Protein AF-0000000066261247 (afdb_homodimer)

Foldseek 3Di:
DKEWFFEFQFFKTWIWIADPPPATQFWFIDGCFVVCQVVLDGDLVVSLVVNLVCNVVNHVVRCVSSVHDLLPHQAYFYEQDAGRQSRRVSRLVVRQVSCVVNVHFYFYDHQQQLFQCLLVSPDDDDDFAWEFEAEQAWTFIWTRRDQLDIDGDETEPDGTPQVLQSLLCVLLVNIPDRLVSLLVLLVVADQDQDFDQPCLPPDPPCLLYDYCPRRSVSLSVVVVVVPDDSSNSSNNSVVSSLSSSVSSSVVVCVVVVHQEYEYAALNLLRPVNVVVVVVVCVVPVHHYTYRDNVSRYDIRSSRRVSRVCCCVVPVFGDHSPDHGHNDDDSSVVSVVSVVRVVVD/DKEWFFEFQFFKTWIWIADPPPATQFWFIDGCFVVCQVVLDGDLVVSLVVNLVCNVVNHVVRCVSSVHDLLPHQAYFYEQDAGRQSRRVSRLVVRQVSCVVNVHFYFYDHQQQLQQCLLVSPDDDDDFAWEFEAEQAWGFIWTRRDQLRIDGDETEPDGTPQVLQSLLCVLLVNIPDRLVSLLVLLVVADQDQDFDQPCLPPDPPCLLYDYCPRRSVSLSVVVVVVPDDSSNSSNNSVCSSLSSSVSSSVVVCVVVVHQEYEYAALNLLRPVNVVVVVVVCVVPVHHYTYRDNVSRYDIRSSRRVSRVCCCVVPVFGDHSPDHGHNDDDSSVVSVVSVVRVVVD

Radius of gyration: 28.86 Å; Cα contacts (8 Å, |Δi|>4): 1594; chains: 2; bounding box: 60×85×61 Å

pLDDT: mean 95.58, std 6.82, range [33.66, 98.94]

Secondary structure (DSSP, 8-state):
-EEEEEE-SSSEEEEEEEETTTEEEEEEEEE-HHHHGGGTS--HHHHHHHHHHHHHHHHHHHHHHHT--GGG-SEEEEEEESS-HHHHHHHHHHHHHHHHHHT--EEEEEHHHHHHHGGGGTS--PSSEEEEEESSS-EEEEEEEETTEEEEEEEBSS--HHHHHHHHHHHTT--S-HHHHHHHHHTTS-S-S----TTTT--STTTT-B--HHHHHHHHHHHHHT-S-HHHHHHHHHHHHHHHHHHHHHHHHHHHT--EEEEESGGGG-HHHHHHHHHHHHHHT-EEE---GGGTSS-HHHHHHHHHHHHHHH---B-TT----SS--HHHHHHHHHHHHHT-/-EEEEEE-SSSEEEEEEEETTTEEEEEEEEE-HHHHGGGTS--HHHHHHHHHHHHHHHHHHHHHHHT--GGG-SEEEEEEESS-HHHHHHHHHHHHHHHHHHT--EEEEEHHHHHHHGGGGTS--PSSEEEEEESSS-EEEEEEEETTEEEEEEEBSS--HHHHHHHHHHHTT--S-HHHHHHHHHTTS-S-S----TTTT--STTTT-B--HHHHHHHHHHHHHT-S-HHHHHHHHHHHHHHHHHHHHHHHHHHHT--EEEEESGGGG-HHHHHHHHHHHHHHT-EEE---GGGTSS-HHHHHHHHHHHHHHH---B-TT----SS--HHHHHHHHHHHHHT-

Solvent-accessible surface area (backbone atoms only — not comparable to full-atom values): 34223 Å² total; per-residue (Å²): 100,32,20,32,4,30,26,22,32,55,55,37,35,14,16,10,32,27,28,77,84,79,38,77,49,23,68,30,70,49,73,42,61,79,76,26,35,85,68,70,44,86,48,65,73,58,33,30,36,50,38,54,29,41,47,59,61,34,43,54,48,15,32,57,65,43,69,51,53,80,84,66,43,58,27,40,14,28,37,35,22,38,33,43,55,51,19,19,44,36,38,42,30,39,48,49,47,51,22,64,76,67,71,34,52,34,21,78,25,43,45,66,57,15,36,58,50,31,35,55,77,81,39,91,76,69,70,48,25,36,36,41,37,29,15,58,82,37,29,37,35,33,44,33,63,44,93,86,39,54,42,81,65,29,34,39,76,67,42,15,59,34,39,44,36,29,51,51,20,46,76,70,69,70,47,53,70,9,56,67,53,37,55,58,40,19,73,75,32,49,77,73,54,91,64,65,52,56,53,61,81,41,79,59,97,44,36,51,34,40,51,36,55,69,46,50,52,52,50,52,54,53,58,72,67,65,80,65,55,69,31,21,47,34,19,18,49,52,49,29,56,41,46,31,56,50,52,41,50,52,50,51,28,59,75,67,71,40,47,36,33,40,41,15,24,47,51,49,59,35,62,66,52,50,50,50,47,56,54,40,24,74,76,66,66,35,44,73,45,65,41,59,68,88,53,23,44,89,39,3,48,26,27,7,47,46,21,42,50,40,39,71,75,67,60,52,55,53,65,62,67,62,60,64,35,50,75,57,58,68,53,58,47,46,55,50,56,55,54,57,49,65,74,101,99,32,19,35,4,30,28,20,33,56,57,36,35,15,16,9,32,26,26,77,83,80,37,77,49,24,68,30,67,49,75,41,60,78,75,24,36,87,68,69,43,85,48,65,70,59,32,27,35,50,39,54,28,41,48,59,61,35,44,53,48,15,32,57,63,44,70,51,55,81,84,66,43,58,29,41,14,25,36,36,22,39,33,43,55,51,20,20,44,35,38,43,30,37,49,49,48,51,22,65,75,67,72,33,52,33,21,76,26,44,44,65,57,15,36,58,50,30,34,55,76,84,39,94,76,70,71,49,26,37,35,42,36,30,15,61,82,38,28,37,35,31,44,32,63,44,93,86,39,56,40,80,65,28,35,40,77,66,41,15,60,33,39,44,33,30,51,52,20,46,76,69,69,70,46,53,69,10,56,67,53,37,54,58,39,19,74,75,32,48,78,73,54,94,64,65,51,57,53,60,81,40,80,60,98,43,37,50,34,41,49,35,55,69,45,49,52,52,49,51,53,52,58,72,67,65,80,66,54,70,30,20,49,32,20,19,48,51,50,27,56,41,48,32,56,49,53,42,49,52,50,51,28,60,75,68,71,40,47,36,33,38,41,16,24,47,51,49,58,36,62,66,52,50,50,52,46,56,54,40,24,73,75,69,66,36,45,75,45,66,41,60,69,87,52,22,43,90,38,3,46,26,28,6,49,46,21,43,50,39,39,71,76,66,59,52,55,50,65,62,68,61,60,62,34,51,76,57,58,69,52,58,48,47,56,49,56,55,55,55,48,66,74,99

InterPro domains:
  IPR000905 Gcp-like domain [PF00814] (24-305)
  IPR000905 Gcp-like domain [PTHR11735] (1-331)
  IPR017860 Peptidase M22, conserved site [PS01016] (96-116)
  IPR017861 Kae1/TsaD family [PR00789] (4-17)
  IPR017861 Kae1/TsaD family [PR00789] (76-96)
  IPR017861 Kae1/TsaD family [PR00789] (97-116)
  IPR017861 Kae1/TsaD family [PR00789] (130-142)
  IPR017861 Kae1/TsaD family [PR00789] (153-174)
  IPR017861 Kae1/TsaD family [PR00789] (261-270)
  IPR017861 Kae1/TsaD family [TIGR00329] (4-304)
  IPR022450 tRNA N6-adenosine threonylcarbamoyltransferase, TsaD [MF_01445] (1-330)
  IPR022450 tRNA N6-adenosine threonylcarbamoyltransferase, TsaD [TIGR03723] (3-311)
  IPR043129 ATPase, nucleotide binding domain [SSF53067] (2-122)
  IPR043129 ATPase, nucleotide binding domain [SSF53067] (101-306)

Sequence (688 aa):
MKILGIETSCDDTAVSVYDSEEGLLSNVVSSQIKMHEEWGGVYPDLAAREHTKNIIPVLDRALKEASVNIKDIDGIAVTVAPGLIVSLVIGISVAKTLSWIYRKPLIPVHHIEAHIFASFITEKIDYPFIALVVSGGHTELYLIKGFEDYRYLGGTLDDAVGEAYDKVARMLGLGYPGGPVIDRLSKEGEDTVKLPRPLINDRGKNRFNFSFSGLKTAVLREIQKGVYRKEDIARSFQEAATDVLLAKTIDAMKEFNIKNVVIAGGVSANSRLREKFKEAEENHGIKAYFPPLYLCTDNGAMVAFTGYKRFKESGTTVDYSFEGKARLRMDKFVEIIRKSSVSSMKILGIETSCDDTAVSVYDSEEGLLSNVVSSQIKMHEEWGGVYPDLAAREHTKNIIPVLDRALKEASVNIKDIDGIAVTVAPGLIVSLVIGISVAKTLSWIYRKPLIPVHHIEAHIFASFITEKIDYPFIALVVSGGHTELYLIKGFEDYRYLGGTLDDAVGEAYDKVARMLGLGYPGGPVIDRLSKEGEDTVKLPRPLINDRGKNRFNFSFSGLKTAVLREIQKGVYRKEDIARSFQEAATDVLLAKTIDAMKEFNIKNVVIAGGVSANSRLREKFKEAEENHGIKAYFPPLYLCTDNGAMVAFTGYKRFKESGTTVDYSFEGKARLRMDKFVEIIRKSSVSS

Structure (mmCIF, N/CA/C/O backbone):
data_AF-0000000066261247-model_v1
#
loop_
_entity.id
_entity.type
_entity.pdbx_description
1 polymer 'tRNA N6-adenosine threonylcarbamoyltransferase'
#
loop_
_atom_site.group_PDB
_atom_site.id
_atom_site.type_symbol
_atom_site.label_atom_id
_atom_site.label_alt_id
_atom_site.label_comp_id
_atom_site.label_asym_id
_atom_site.label_entity_id
_atom_site.label_seq_id
_atom_site.pdbx_PDB_ins_code
_atom_site.Cartn_x
_atom_site.Cartn_y
_atom_site.Cartn_z
_atom_site.occupancy
_atom_site.B_iso_or_equiv
_atom_site.auth_seq_id
_atom_site.auth_comp_id
_atom_site.auth_asym_id
_atom_site.auth_atom_id
_atom_site.pdbx_PDB_model_num
ATOM 1 N N . MET A 1 1 ? 24.422 17.844 13.227 1 96.31 1 MET A N 1
ATOM 2 C CA . MET A 1 1 ? 23.625 16.641 13.008 1 96.31 1 MET A CA 1
ATOM 3 C C . MET A 1 1 ? 22.688 16.812 11.812 1 96.31 1 MET A C 1
ATOM 5 O O . MET A 1 1 ? 21.953 17.797 11.734 1 96.31 1 MET A O 1
ATOM 9 N N . LYS A 1 2 ? 22.797 15.867 10.812 1 98.38 2 LYS A N 1
ATOM 10 C CA . LYS A 1 2 ? 21.953 15.906 9.617 1 98.38 2 LYS A CA 1
ATOM 11 C C . LYS A 1 2 ? 20.906 14.805 9.648 1 98.38 2 LYS A C 1
ATOM 13 O O . LYS A 1 2 ? 21.234 13.625 9.789 1 98.38 2 LYS A O 1
ATOM 18 N N . ILE A 1 3 ? 19.656 15.219 9.531 1 98.88 3 ILE A N 1
ATOM 19 C CA . ILE A 1 3 ? 18.547 14.273 9.555 1 98.88 3 ILE A CA 1
ATOM 20 C C . ILE A 1 3 ? 17.828 14.289 8.211 1 98.88 3 ILE A C 1
ATOM 22 O O . ILE A 1 3 ? 17.5 15.359 7.691 1 98.88 3 ILE A O 1
ATOM 26 N N . LEU A 1 4 ? 17.672 13.125 7.613 1 98.88 4 LEU A N 1
ATOM 27 C CA . LEU A 1 4 ? 16.828 12.953 6.438 1 98.88 4 LEU A CA 1
ATOM 28 C C . LEU A 1 4 ? 15.367 12.742 6.84 1 98.88 4 LEU A C 1
ATOM 30 O O . LEU A 1 4 ? 15.07 11.922 7.711 1 98.88 4 LEU A O 1
ATOM 34 N N . GLY A 1 5 ? 14.461 13.555 6.27 1 98.88 5 GLY A N 1
ATOM 35 C CA . GLY A 1 5 ? 13.039 13.398 6.523 1 98.88 5 GLY A CA 1
ATOM 36 C C . GLY A 1 5 ? 12.266 12.906 5.312 1 98.88 5 GLY A C 1
ATOM 37 O O . GLY A 1 5 ? 12.359 13.484 4.23 1 98.88 5 GLY A O 1
ATOM 38 N N . ILE A 1 6 ? 11.492 11.805 5.461 1 98.88 6 ILE A N 1
ATOM 39 C CA . ILE A 1 6 ? 10.703 11.203 4.387 1 98.88 6 ILE A CA 1
ATOM 40 C C . ILE A 1 6 ? 9.219 11.281 4.73 1 98.88 6 ILE A C 1
ATOM 42 O O . ILE A 1 6 ? 8.789 10.797 5.781 1 98.88 6 ILE A O 1
ATOM 46 N N . GLU A 1 7 ? 8.398 11.859 3.828 1 98.75 7 GLU A N 1
ATOM 47 C CA . GLU A 1 7 ? 6.965 12.047 4.012 1 98.75 7 GLU A CA 1
ATOM 48 C C . GLU A 1 7 ? 6.18 11.477 2.834 1 98.75 7 GLU A C 1
ATOM 50 O O . GLU A 1 7 ? 6.309 11.961 1.706 1 98.75 7 GLU A O 1
ATOM 55 N N . THR A 1 8 ? 5.359 10.391 3.084 1 98.06 8 THR A N 1
ATOM 56 C CA . THR A 1 8 ? 4.539 9.797 2.035 1 98.06 8 THR A CA 1
ATOM 57 C C . THR A 1 8 ? 3.143 9.469 2.559 1 98.06 8 THR A C 1
ATOM 59 O O . THR A 1 8 ? 2.512 8.516 2.102 1 98.06 8 THR A O 1
ATOM 62 N N . SER A 1 9 ? 2.598 10.164 3.484 1 96.81 9 SER A N 1
ATOM 63 C CA . SER A 1 9 ? 1.423 9.75 4.246 1 96.81 9 SER A CA 1
ATOM 64 C C . SER A 1 9 ? 0.16 9.82 3.395 1 96.81 9 SER A C 1
ATOM 66 O O . SER A 1 9 ? -0.829 9.141 3.68 1 96.81 9 SER A O 1
ATOM 68 N N . CYS A 1 10 ? 0.128 10.656 2.373 1 94.69 10 CYS A N 1
ATOM 69 C CA . CYS A 1 10 ? -1.112 10.828 1.625 1 94.69 10 CYS A CA 1
ATOM 70 C C . CYS A 1 10 ? -0.836 10.953 0.132 1 94.69 10 CYS A C 1
ATOM 72 O O . CYS A 1 10 ? -0.614 9.953 -0.551 1 94.69 10 CYS A O 1
ATOM 74 N N . ASP A 1 11 ? -0.726 12.188 -0.405 1 93.12 11 ASP A N 1
ATOM 75 C CA . ASP A 1 11 ? -0.607 12.305 -1.855 1 93.12 11 ASP A CA 1
ATOM 76 C C . ASP A 1 11 ? 0.612 13.141 -2.24 1 93.12 11 ASP A C 1
ATOM 78 O O . ASP A 1 11 ? 0.744 13.562 -3.391 1 93.12 11 ASP A O 1
ATOM 82 N N . ASP A 1 12 ? 1.476 13.398 -1.336 1 95.06 12 ASP A N 1
ATOM 83 C CA . ASP A 1 12 ? 2.74 14.078 -1.605 1 95.06 12 ASP A CA 1
ATOM 84 C C . ASP A 1 12 ? 3.928 13.18 -1.269 1 95.06 12 ASP A C 1
ATOM 86 O O . ASP A 1 12 ? 3.986 12.602 -0.18 1 95.06 12 ASP A O 1
ATOM 90 N N . THR A 1 13 ? 4.82 13.062 -2.223 1 97.69 13 THR A N 1
ATOM 91 C CA . THR A 1 13 ? 6.121 12.469 -1.929 1 97.69 13 THR A CA 1
ATOM 92 C C . THR A 1 13 ? 7.148 13.555 -1.606 1 97.69 13 THR A C 1
ATOM 94 O O . THR A 1 13 ? 7.449 14.398 -2.449 1 97.69 13 THR A O 1
ATOM 97 N N . ALA A 1 14 ? 7.656 13.539 -0.396 1 98.69 14 ALA A N 1
ATOM 98 C CA . ALA A 1 14 ? 8.547 14.633 -0.004 1 98.69 14 ALA A CA 1
ATOM 99 C C . ALA A 1 14 ? 9.742 14.102 0.79 1 98.69 14 ALA A C 1
ATOM 101 O O . ALA A 1 14 ? 9.594 13.188 1.602 1 98.69 14 ALA A O 1
ATOM 102 N N . VAL A 1 15 ? 10.906 14.633 0.508 1 98.88 15 VAL A N 1
ATOM 103 C CA . VAL A 1 15 ? 12.141 14.32 1.219 1 98.88 15 VAL A CA 1
ATOM 104 C C . VAL A 1 15 ? 12.922 15.609 1.491 1 98.88 15 VAL A C 1
ATOM 106 O O . VAL A 1 15 ? 12.961 16.5 0.646 1 98.88 15 VAL A O 1
ATOM 109 N N . SER A 1 16 ? 13.445 15.727 2.688 1 98.88 16 SER A N 1
ATOM 110 C CA . SER A 1 16 ? 14.227 16.891 3.078 1 98.88 16 SER A CA 1
ATOM 111 C C . SER A 1 16 ? 15.438 16.5 3.906 1 98.88 16 SER A C 1
ATOM 113 O O . SER A 1 16 ? 15.469 15.414 4.5 1 98.88 16 SER A O 1
ATOM 115 N N . VAL A 1 17 ? 16.422 17.359 3.887 1 98.88 17 VAL A N 1
ATOM 116 C CA . VAL A 1 17 ? 17.578 17.234 4.77 1 98.88 17 VAL A CA 1
ATOM 117 C C . VAL A 1 17 ? 17.641 18.438 5.703 1 98.88 17 VAL A C 1
ATOM 119 O O . VAL A 1 17 ? 17.656 19.594 5.246 1 98.88 17 VAL A O 1
ATOM 122 N N . TYR A 1 18 ? 17.609 18.203 7.004 1 98.75 18 TYR A N 1
ATOM 123 C CA . TYR A 1 18 ? 17.75 19.234 8.031 1 98.75 18 TYR A CA 1
ATOM 124 C C . TYR A 1 18 ? 19.078 19.094 8.766 1 98.75 18 TYR A C 1
ATOM 126 O O . TYR A 1 18 ? 19.453 18 9.172 1 98.75 18 TYR A O 1
ATOM 134 N N . ASP A 1 19 ? 19.766 20.172 8.922 1 98.44 19 ASP A N 1
ATOM 135 C CA . ASP A 1 19 ? 21.016 20.25 9.656 1 98.44 19 ASP A CA 1
ATOM 136 C C . ASP A 1 19 ? 20.875 21.078 10.922 1 98.44 19 ASP A C 1
ATOM 138 O O . ASP A 1 19 ? 20.422 22.234 10.867 1 98.44 19 ASP A O 1
ATOM 142 N N . SER A 1 20 ? 21.312 20.547 12.062 1 96.75 20 SER A N 1
ATOM 143 C CA . SER A 1 20 ? 21.125 21.188 13.352 1 96.75 20 SER A CA 1
ATOM 144 C C . SER A 1 20 ? 21.875 22.516 13.414 1 96.75 20 SER A C 1
ATOM 146 O O . SER A 1 20 ? 21.516 23.406 14.195 1 96.75 20 SER A O 1
ATOM 148 N N . GLU A 1 21 ? 22.859 22.734 12.625 1 96.75 21 GLU A N 1
ATOM 149 C CA . GLU A 1 21 ? 23.656 23.953 12.633 1 96.75 21 GLU A CA 1
ATOM 150 C C . GLU A 1 21 ? 23.266 24.891 11.492 1 96.75 21 GLU A C 1
ATOM 152 O O . GLU A 1 21 ? 23.094 26.094 11.703 1 96.75 21 GLU A O 1
ATOM 157 N N . GLU A 1 22 ? 22.953 24.297 10.328 1 96.94 22 GLU A N 1
ATOM 158 C CA . GLU A 1 22 ? 22.75 25.109 9.125 1 96.94 22 GLU A CA 1
ATOM 159 C C . GLU A 1 22 ? 21.266 25.266 8.812 1 96.94 22 GLU A C 1
ATOM 161 O O . GLU A 1 22 ? 20.891 26.109 7.988 1 96.94 22 GLU A O 1
ATOM 166 N N . GLY A 1 23 ? 20.453 24.5 9.508 1 97.38 23 GLY A N 1
ATOM 167 C CA . GLY A 1 23 ? 19.031 24.578 9.227 1 97.38 23 GLY A CA 1
ATOM 168 C C . GLY A 1 23 ? 18.594 23.672 8.086 1 97.38 23 GLY A C 1
ATOM 169 O O . GLY A 1 23 ? 19.125 22.578 7.934 1 97.38 23 GLY A O 1
ATOM 170 N N . LEU A 1 24 ? 17.531 24.078 7.406 1 98.06 24 LEU A N 1
ATOM 171 C CA . LEU A 1 24 ? 16.969 23.281 6.32 1 98.06 24 LEU A CA 1
ATOM 172 C C . LEU A 1 24 ? 17.859 23.359 5.078 1 98.06 24 LEU A C 1
ATOM 174 O O . LEU A 1 24 ? 18 24.438 4.484 1 98.06 24 LEU A O 1
ATOM 178 N N . LEU A 1 25 ? 18.406 22.25 4.633 1 98.44 25 LEU A N 1
ATOM 179 C CA . LEU A 1 25 ? 19.328 22.234 3.508 1 98.44 25 LEU A CA 1
ATOM 180 C C . LEU A 1 25 ? 18.594 21.938 2.203 1 98.44 25 LEU A C 1
ATOM 182 O O . LEU A 1 25 ? 19.047 22.359 1.13 1 98.44 25 LEU A O 1
ATOM 186 N N . SER A 1 26 ? 17.562 21.188 2.258 1 98.56 26 SER A N 1
ATOM 187 C CA . SER A 1 26 ? 16.719 20.875 1.098 1 98.56 26 SER A CA 1
ATOM 188 C C . SER A 1 26 ? 15.297 20.547 1.514 1 98.56 26 SER A C 1
ATOM 190 O O . SER A 1 26 ? 15.047 20.172 2.66 1 98.56 26 SER A O 1
ATOM 192 N N . ASN A 1 27 ? 14.359 20.734 0.666 1 98.5 27 ASN A N 1
ATOM 193 C CA . ASN A 1 27 ? 12.953 20.406 0.833 1 98.5 27 ASN A CA 1
ATOM 194 C C . ASN A 1 27 ? 12.273 20.141 -0.509 1 98.5 27 ASN A C 1
ATOM 196 O O . ASN A 1 27 ? 11.656 21.031 -1.092 1 98.5 27 ASN A O 1
ATOM 200 N N . VAL A 1 28 ? 12.32 18.875 -0.932 1 98.44 28 VAL A N 1
ATOM 201 C CA . VAL A 1 28 ? 11.805 18.484 -2.242 1 98.44 28 VAL A CA 1
ATOM 202 C C . VAL A 1 28 ? 10.438 17.828 -2.088 1 98.44 28 VAL A C 1
ATOM 204 O O . VAL A 1 28 ? 10.281 16.891 -1.296 1 98.44 28 VAL A O 1
ATOM 207 N N . VAL A 1 29 ? 9.484 18.344 -2.793 1 97.25 29 VAL A N 1
ATOM 208 C CA . VAL A 1 29 ? 8.125 17.828 -2.744 1 97.25 29 VAL A CA 1
ATOM 209 C C . VAL A 1 29 ? 7.633 17.531 -4.156 1 97.25 29 VAL A C 1
ATOM 211 O O . VAL A 1 29 ? 7.789 18.344 -5.062 1 97.25 29 VAL A O 1
ATOM 214 N N . SER A 1 30 ? 7.195 16.312 -4.383 1 95.44 30 SER A N 1
ATOM 215 C CA . SER A 1 30 ? 6.438 15.953 -5.574 1 95.44 30 SER A CA 1
ATOM 216 C C . SER A 1 30 ? 4.965 15.734 -5.25 1 95.44 30 SER A C 1
ATOM 218 O O . SER A 1 30 ? 4.602 14.719 -4.648 1 95.44 30 SER A O 1
ATOM 220 N N . SER A 1 31 ? 4.125 16.641 -5.719 1 91.56 31 SER A N 1
ATOM 221 C CA . SER A 1 31 ? 2.707 16.609 -5.379 1 91.56 31 SER A CA 1
ATOM 222 C C . SER A 1 31 ? 1.899 15.867 -6.438 1 91.56 31 SER A C 1
ATOM 224 O O . SER A 1 31 ? 2.199 15.953 -7.629 1 91.56 31 SER A O 1
ATOM 226 N N . GLN A 1 32 ? 0.851 15.242 -5.945 1 84 32 GLN A N 1
ATOM 227 C CA . GLN A 1 32 ? -0.007 14.461 -6.828 1 84 32 GLN A CA 1
ATOM 228 C C . GLN A 1 32 ? -1.339 15.164 -7.066 1 84 32 GLN A C 1
ATOM 230 O O . GLN A 1 32 ? -2.297 14.555 -7.539 1 84 32 GLN A O 1
ATOM 235 N N . ILE A 1 33 ? -1.46 16.391 -6.773 1 82 33 ILE A N 1
ATOM 236 C CA . ILE A 1 33 ? -2.727 17.109 -6.766 1 82 33 ILE A CA 1
ATOM 237 C C . ILE A 1 33 ? -3.375 17.047 -8.141 1 82 33 ILE A C 1
ATOM 239 O O . ILE A 1 33 ? -4.555 16.703 -8.266 1 82 33 ILE A O 1
ATOM 243 N N . LYS A 1 34 ? -2.635 17.281 -9.164 1 83.25 34 LYS A N 1
ATOM 244 C CA . LYS A 1 34 ? -3.178 17.281 -10.523 1 83.25 34 LYS A CA 1
ATOM 245 C C . LYS A 1 34 ? -3.713 15.898 -10.891 1 83.25 34 LYS A C 1
ATOM 247 O O . LYS A 1 34 ? -4.75 15.789 -11.547 1 83.25 34 LYS A O 1
ATOM 252 N N . MET A 1 35 ? -3.094 14.93 -10.398 1 83.25 35 MET A N 1
ATOM 253 C CA . MET A 1 35 ? -3.453 13.555 -10.742 1 83.25 35 MET A CA 1
ATOM 254 C C . MET A 1 35 ? -4.758 13.148 -10.062 1 83.25 35 MET A C 1
ATOM 256 O O . MET A 1 35 ? -5.508 12.328 -10.594 1 83.25 35 MET A O 1
ATOM 260 N N . HIS A 1 36 ? -5.039 13.773 -9.023 1 83.94 36 HIS A N 1
ATOM 261 C CA . HIS A 1 36 ? -6.203 13.367 -8.242 1 83.94 36 HIS A CA 1
ATOM 262 C C . HIS A 1 36 ? -7.398 14.273 -8.516 1 83.94 36 HIS A C 1
ATOM 264 O O . HIS A 1 36 ? -8.516 13.992 -8.07 1 83.94 36 HIS A O 1
ATOM 270 N N . GLU A 1 37 ? -7.152 15.289 -9.242 1 81.56 37 GLU A N 1
ATOM 271 C CA . GLU A 1 37 ? -8.195 16.281 -9.516 1 81.56 37 GLU A CA 1
ATOM 272 C C . GLU A 1 37 ? -9.414 15.625 -10.156 1 81.56 37 GLU A C 1
ATOM 274 O O . GLU A 1 37 ? -10.555 15.969 -9.828 1 81.56 37 GLU A O 1
ATOM 279 N N . GLU A 1 38 ? -9.148 14.672 -11.031 1 78.5 38 GLU A N 1
ATOM 280 C CA . GLU A 1 38 ? -10.227 14.023 -11.773 1 78.5 38 GLU A CA 1
ATOM 281 C C . GLU A 1 38 ? -11.164 13.266 -10.844 1 78.5 38 GLU A C 1
ATOM 283 O O . GLU A 1 38 ? -12.344 13.078 -11.156 1 78.5 38 GLU A O 1
ATOM 288 N N . TRP A 1 39 ? -10.695 12.945 -9.727 1 79.5 39 TRP A N 1
ATOM 289 C CA . TRP A 1 39 ? -11.492 12.117 -8.828 1 79.5 39 TRP A CA 1
ATOM 290 C C . TRP A 1 39 ? -12.102 12.953 -7.711 1 79.5 39 TRP A C 1
ATOM 292 O O . TRP A 1 39 ? -12.914 12.453 -6.93 1 79.5 39 TRP A O 1
ATOM 302 N N . GLY A 1 40 ? -11.734 14.188 -7.625 1 77.75 40 GLY A N 1
ATOM 303 C CA . GLY A 1 40 ? -12.258 15.055 -6.586 1 77.75 40 GLY A CA 1
ATOM 304 C C . GLY A 1 40 ? -11.766 14.695 -5.199 1 77.75 40 GLY A C 1
ATOM 305 O O . GLY A 1 40 ? -12.375 15.078 -4.195 1 77.75 40 GLY A O 1
ATOM 306 N N . GLY A 1 41 ? -10.758 13.805 -5.137 1 83.31 41 GLY A N 1
ATOM 307 C CA . GLY A 1 41 ? -10.156 13.312 -3.908 1 83.31 41 GLY A CA 1
ATOM 308 C C . GLY A 1 41 ? -8.992 12.375 -4.148 1 83.31 41 GLY A C 1
ATOM 309 O O . GLY A 1 41 ? -8.664 12.055 -5.293 1 83.31 41 GLY A O 1
ATOM 310 N N . VAL A 1 42 ? -8.383 12 -3.086 1 84.69 42 VAL A N 1
ATOM 311 C CA . VAL A 1 42 ? -7.199 11.156 -3.199 1 84.69 42 VAL A CA 1
ATOM 312 C C . VAL A 1 42 ? -7.617 9.711 -3.467 1 84.69 42 VAL A C 1
ATOM 314 O O . VAL A 1 42 ? -8.391 9.133 -2.699 1 84.69 42 VAL A O 1
ATOM 317 N N . TYR A 1 43 ? -7.109 9.18 -4.523 1 88.25 43 TYR A N 1
ATOM 318 C CA . TYR A 1 43 ? -7.312 7.777 -4.875 1 88.25 43 TYR A CA 1
ATOM 319 C C . TYR A 1 43 ? -6.137 6.922 -4.418 1 88.25 43 TYR A C 1
ATOM 321 O O . TYR A 1 43 ? -5.031 7.043 -4.945 1 88.25 43 TYR A O 1
ATOM 329 N N . PRO A 1 44 ? -6.363 5.98 -3.525 1 88.25 44 PRO A N 1
ATOM 330 C CA . PRO A 1 44 ? -5.266 5.305 -2.83 1 88.25 44 PRO A CA 1
ATOM 331 C C . PRO A 1 44 ? -4.344 4.539 -3.779 1 88.25 44 PRO A C 1
ATOM 333 O O . PRO A 1 44 ? -3.119 4.645 -3.674 1 88.25 44 PRO A O 1
ATOM 336 N N . ASP A 1 45 ? -4.945 3.832 -4.734 1 87.12 45 ASP A N 1
ATOM 337 C CA . ASP A 1 45 ? -4.141 3.049 -5.664 1 87.12 45 ASP A CA 1
ATOM 338 C C . ASP A 1 45 ? -3.227 3.951 -6.488 1 87.12 45 ASP A C 1
ATOM 340 O O . ASP A 1 45 ? -2.053 3.631 -6.695 1 87.12 45 ASP A O 1
ATOM 344 N N . LEU A 1 46 ? -3.777 5.008 -6.887 1 89.25 46 LEU A N 1
ATOM 345 C CA . LEU A 1 46 ? -3.002 5.969 -7.664 1 89.25 46 LEU A CA 1
ATOM 346 C C . LEU A 1 46 ? -1.924 6.621 -6.805 1 89.25 46 LEU A C 1
ATOM 348 O O . LEU A 1 46 ? -0.799 6.828 -7.266 1 89.25 46 LEU A O 1
ATOM 352 N N . ALA A 1 47 ? -2.291 6.973 -5.621 1 91.31 47 ALA A N 1
ATOM 353 C CA . ALA A 1 47 ? -1.325 7.57 -4.703 1 91.31 47 ALA A CA 1
ATOM 354 C C . ALA A 1 47 ? -0.123 6.648 -4.5 1 91.31 47 ALA A C 1
ATOM 356 O O . ALA A 1 47 ? 1.024 7.098 -4.551 1 91.31 47 ALA A O 1
ATOM 357 N N . ALA A 1 48 ? -0.399 5.414 -4.309 1 90.19 48 ALA A N 1
ATOM 358 C CA . ALA A 1 48 ? 0.658 4.434 -4.07 1 90.19 48 ALA A CA 1
ATOM 359 C C . ALA A 1 48 ? 1.587 4.324 -5.277 1 90.19 48 ALA A C 1
ATOM 361 O O . ALA A 1 48 ? 2.811 4.32 -5.125 1 90.19 48 ALA A O 1
ATOM 362 N N . ARG A 1 49 ? 0.992 4.199 -6.355 1 89.75 49 ARG A N 1
ATOM 363 C CA . ARG A 1 49 ? 1.773 4.066 -7.582 1 89.75 49 ARG A CA 1
ATOM 364 C C . ARG A 1 49 ? 2.654 5.293 -7.805 1 89.75 49 ARG A C 1
ATOM 366 O O . ARG A 1 49 ? 3.824 5.164 -8.172 1 89.75 49 ARG A O 1
ATOM 373 N N . GLU A 1 50 ? 2.109 6.469 -7.574 1 92.38 50 GLU A N 1
ATOM 374 C CA . GLU A 1 50 ? 2.863 7.699 -7.77 1 92.38 50 GLU A CA 1
ATOM 375 C C . GLU A 1 50 ? 3.994 7.824 -6.75 1 92.38 50 GLU A C 1
ATOM 377 O O . GLU A 1 50 ? 5.078 8.312 -7.074 1 92.38 50 GLU A O 1
ATOM 382 N N . HIS A 1 51 ? 3.754 7.449 -5.551 1 95.5 51 HIS A N 1
ATOM 383 C CA . HIS A 1 51 ? 4.816 7.465 -4.555 1 95.5 51 HIS A CA 1
ATOM 384 C C . HIS A 1 51 ? 5.984 6.578 -4.973 1 95.5 51 HIS A C 1
ATOM 386 O O . HIS A 1 51 ? 7.145 6.965 -4.832 1 95.5 51 HIS A O 1
ATOM 392 N N . THR A 1 52 ? 5.664 5.387 -5.457 1 94.62 52 THR A N 1
ATOM 393 C CA . THR A 1 52 ? 6.715 4.461 -5.863 1 94.62 52 THR A CA 1
ATOM 394 C C . THR A 1 52 ? 7.516 5.031 -7.031 1 94.62 52 THR A C 1
ATOM 396 O O . THR A 1 52 ? 8.734 4.832 -7.113 1 94.62 52 THR A O 1
ATOM 399 N N . LYS A 1 53 ? 6.859 5.695 -7.859 1 94.12 53 LYS A N 1
ATOM 400 C CA . LYS A 1 53 ? 7.504 6.32 -9.016 1 94.12 53 LYS A CA 1
ATOM 401 C C . LYS A 1 53 ? 8.422 7.465 -8.578 1 94.12 53 LYS A C 1
ATOM 403 O O . LYS A 1 53 ? 9.508 7.641 -9.133 1 94.12 53 LYS A O 1
ATOM 408 N N . ASN A 1 54 ? 8.023 8.164 -7.605 1 96 54 ASN A N 1
ATOM 409 C CA . ASN A 1 54 ? 8.641 9.453 -7.316 1 96 54 ASN A CA 1
ATOM 410 C C . ASN A 1 54 ? 9.656 9.352 -6.18 1 96 54 ASN A C 1
ATOM 412 O O . ASN A 1 54 ? 10.516 10.219 -6.031 1 96 54 ASN A O 1
ATOM 416 N N . ILE A 1 55 ? 9.609 8.352 -5.34 1 97.19 55 ILE A N 1
ATOM 417 C CA . ILE A 1 55 ? 10.312 8.352 -4.062 1 97.19 55 ILE A CA 1
ATOM 418 C C . ILE A 1 55 ? 11.82 8.414 -4.301 1 97.19 55 ILE A C 1
ATOM 420 O O . ILE A 1 55 ? 12.531 9.164 -3.629 1 97.19 55 ILE A O 1
ATOM 424 N N . ILE A 1 56 ? 12.352 7.715 -5.324 1 97.5 56 ILE A N 1
ATOM 425 C CA . ILE A 1 56 ? 13.797 7.684 -5.543 1 97.5 56 ILE A CA 1
ATOM 426 C C . ILE A 1 56 ? 14.25 8.992 -6.188 1 97.5 56 ILE A C 1
ATOM 428 O O . ILE A 1 56 ? 15.188 9.633 -5.707 1 97.5 56 ILE A O 1
ATOM 432 N N . PRO A 1 57 ? 13.547 9.477 -7.25 1 97.38 57 PRO A N 1
ATOM 433 C CA . PRO A 1 57 ? 13.922 10.773 -7.812 1 97.38 57 PRO A CA 1
ATOM 434 C C . PRO A 1 57 ? 13.875 11.898 -6.777 1 97.38 57 PRO A C 1
ATOM 436 O O . PRO A 1 57 ? 14.758 12.766 -6.766 1 97.38 57 PRO A O 1
ATOM 439 N N . VAL A 1 58 ? 12.867 11.922 -5.945 1 98.12 58 VAL A N 1
ATOM 440 C CA . VAL A 1 58 ? 12.719 12.953 -4.93 1 98.12 58 VAL A CA 1
ATOM 441 C C . VAL A 1 58 ? 13.844 12.836 -3.902 1 98.12 58 VAL A C 1
ATOM 443 O O . VAL A 1 58 ? 14.422 13.844 -3.494 1 98.12 58 VAL A O 1
ATOM 446 N N . LEU A 1 59 ? 14.125 11.617 -3.482 1 98.38 59 LEU A N 1
ATOM 447 C CA . LEU A 1 59 ? 15.219 11.352 -2.553 1 98.38 59 LEU A CA 1
ATOM 448 C C . LEU A 1 59 ? 16.547 11.805 -3.137 1 98.38 59 LEU A C 1
ATOM 450 O O . LEU A 1 59 ? 17.328 12.5 -2.469 1 98.38 59 LEU A O 1
ATOM 454 N N . ASP A 1 60 ? 16.812 11.43 -4.352 1 98.06 60 ASP A N 1
ATOM 455 C CA . ASP A 1 60 ? 18.047 11.797 -5.039 1 98.06 60 ASP A CA 1
ATOM 456 C C . ASP A 1 60 ? 18.203 13.312 -5.133 1 98.06 60 ASP A C 1
ATOM 458 O O . ASP A 1 60 ? 19.266 13.859 -4.848 1 98.06 60 ASP A O 1
ATOM 462 N N . ARG A 1 61 ? 17.141 13.992 -5.52 1 98.44 61 ARG A N 1
ATOM 463 C CA . ARG A 1 61 ? 17.156 15.445 -5.656 1 98.44 61 ARG A CA 1
ATOM 464 C C . ARG A 1 61 ? 17.391 16.125 -4.312 1 98.44 61 ARG A C 1
ATOM 466 O O . ARG A 1 61 ? 18.109 17.109 -4.227 1 98.44 61 ARG A O 1
ATOM 473 N N . ALA A 1 62 ? 16.734 15.633 -3.26 1 98.62 62 ALA A N 1
ATOM 474 C CA . ALA A 1 62 ? 16.891 16.203 -1.928 1 98.62 62 ALA A CA 1
ATOM 475 C C . ALA A 1 62 ? 18.359 16.172 -1.479 1 98.62 62 ALA A C 1
ATOM 477 O O . ALA A 1 62 ? 18.875 17.141 -0.925 1 98.62 62 ALA A O 1
ATOM 478 N N . LEU A 1 63 ? 19.031 15.031 -1.704 1 98.56 63 LEU A N 1
ATOM 479 C CA . LEU A 1 63 ? 20.422 14.891 -1.324 1 98.56 63 LEU A CA 1
ATOM 480 C C . LEU A 1 63 ? 21.312 15.805 -2.156 1 98.56 63 LEU A C 1
ATOM 482 O O . LEU A 1 63 ? 22.219 16.453 -1.622 1 98.56 63 LEU A O 1
ATOM 486 N N . LYS A 1 64 ? 21.031 15.906 -3.449 1 98.38 64 LYS A N 1
ATOM 487 C CA . LYS A 1 64 ? 21.812 16.766 -4.348 1 98.38 64 LYS A CA 1
ATOM 488 C C . LYS A 1 64 ? 21.656 18.234 -3.967 1 98.38 64 LYS A C 1
ATOM 490 O O . LYS A 1 64 ? 22.656 18.953 -3.887 1 98.38 64 LYS A O 1
ATOM 495 N N . GLU A 1 65 ? 20.406 18.656 -3.732 1 98.38 65 GLU A N 1
ATOM 496 C CA . GLU A 1 65 ? 20.156 20.047 -3.348 1 98.38 65 GLU A CA 1
ATOM 497 C C . GLU A 1 65 ? 20.828 20.391 -2.025 1 98.38 65 GLU A C 1
ATOM 499 O O . GLU A 1 65 ? 21.297 21.516 -1.831 1 98.38 65 GLU A O 1
ATOM 504 N N . ALA A 1 66 ? 20.875 19.422 -1.144 1 98.38 66 ALA A N 1
ATOM 505 C CA . ALA A 1 66 ? 21.531 19.625 0.147 1 98.38 66 ALA A CA 1
ATOM 506 C C . ALA A 1 66 ? 23.047 19.5 0.019 1 98.38 66 ALA A C 1
ATOM 508 O O . ALA A 1 66 ? 23.781 19.812 0.958 1 98.38 66 ALA A O 1
ATOM 509 N N . SER A 1 67 ? 23.531 18.984 -1.158 1 98.06 67 SER A N 1
ATOM 510 C CA . SER A 1 67 ? 24.938 18.734 -1.409 1 98.06 67 SER A CA 1
ATOM 511 C C . SER A 1 67 ? 25.531 17.812 -0.353 1 98.06 67 SER A C 1
ATOM 513 O O . SER A 1 67 ? 26.594 18.109 0.214 1 98.06 67 SER A O 1
ATOM 515 N N . VAL A 1 68 ? 24.797 16.719 -0.025 1 97.81 68 VAL A N 1
ATOM 516 C CA . VAL A 1 68 ? 25.281 15.727 0.926 1 97.81 68 VAL A CA 1
ATOM 517 C C . VAL A 1 68 ? 25.125 14.328 0.324 1 97.81 68 VAL A C 1
ATOM 519 O O . VAL A 1 68 ? 24.328 14.125 -0.6 1 97.81 68 VAL A O 1
ATOM 522 N N . ASN A 1 69 ? 25.969 13.43 0.801 1 96.44 69 ASN A N 1
ATOM 523 C CA . ASN A 1 69 ? 25.812 12.008 0.526 1 96.44 69 ASN A CA 1
ATOM 524 C C . ASN A 1 69 ? 24.969 11.312 1.603 1 96.44 69 ASN A C 1
ATOM 526 O O . ASN A 1 69 ? 24.969 11.742 2.758 1 96.44 69 ASN A O 1
ATOM 530 N N . ILE A 1 70 ? 24.328 10.266 1.172 1 95.25 70 ILE A N 1
ATOM 531 C CA . ILE A 1 70 ? 23.5 9.531 2.111 1 95.25 70 ILE A CA 1
ATOM 532 C C . ILE A 1 70 ? 24.328 9.086 3.307 1 95.25 70 ILE A C 1
ATOM 534 O O . ILE A 1 70 ? 23.828 9.008 4.43 1 95.25 70 ILE A O 1
ATOM 538 N N . LYS A 1 71 ? 25.578 8.844 3.148 1 95 71 LYS A N 1
ATOM 539 C CA . LYS A 1 71 ? 26.484 8.414 4.207 1 95 71 LYS A CA 1
ATOM 540 C C . LYS A 1 71 ? 26.703 9.531 5.23 1 95 71 LYS A C 1
ATOM 542 O O . LYS A 1 71 ? 27.094 9.266 6.367 1 95 71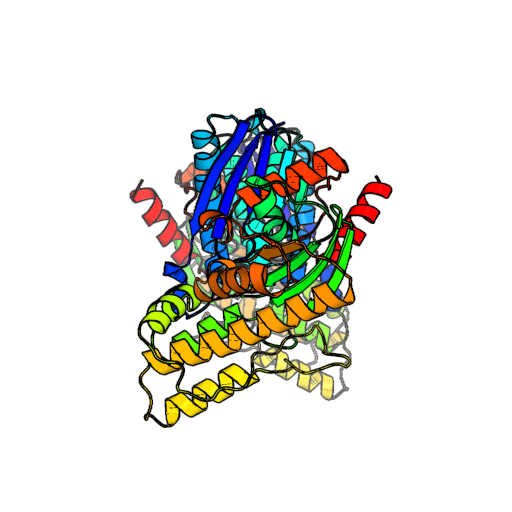 LYS A O 1
ATOM 547 N N . ASP A 1 72 ? 26.406 10.797 4.828 1 95.88 72 ASP A N 1
ATOM 548 C CA . ASP A 1 72 ? 26.609 11.961 5.684 1 95.88 72 ASP A CA 1
ATOM 549 C C . ASP A 1 72 ? 25.422 12.172 6.621 1 95.88 72 ASP A C 1
ATOM 551 O O . ASP A 1 72 ? 25.516 12.953 7.57 1 95.88 72 ASP A O 1
ATOM 555 N N . ILE A 1 73 ? 24.391 11.461 6.375 1 97.69 73 ILE A N 1
ATOM 556 C CA . ILE A 1 73 ? 23.188 11.578 7.172 1 97.69 73 ILE A CA 1
ATOM 557 C C . ILE A 1 73 ? 23.375 10.875 8.516 1 97.69 73 ILE A C 1
ATOM 559 O O . ILE A 1 73 ? 23.953 9.789 8.57 1 97.69 73 ILE A O 1
ATOM 563 N N . ASP A 1 74 ? 22.875 11.508 9.562 1 98.19 74 ASP A N 1
ATOM 564 C CA . ASP A 1 74 ? 23.062 10.953 10.906 1 98.19 74 ASP A CA 1
ATOM 565 C C . ASP A 1 74 ? 21.859 10.141 11.344 1 98.19 74 ASP A C 1
ATOM 567 O O . ASP A 1 74 ? 21.953 9.297 12.242 1 98.19 74 ASP A O 1
ATOM 571 N N . GLY A 1 75 ? 20.75 10.367 10.789 1 98.31 75 GLY A N 1
ATOM 572 C CA . GLY A 1 75 ? 19.516 9.672 11.102 1 98.31 75 GLY A CA 1
ATOM 573 C C . GLY A 1 75 ? 18.453 9.812 10.023 1 98.31 75 GLY A C 1
ATOM 574 O O . GLY A 1 75 ? 18.484 10.766 9.234 1 98.31 75 GLY A O 1
ATOM 575 N N . ILE A 1 76 ? 17.578 8.859 9.945 1 98.75 76 ILE A N 1
ATOM 576 C CA . ILE A 1 76 ? 16.5 8.844 8.953 1 98.75 76 ILE A CA 1
ATOM 577 C C . ILE A 1 76 ? 15.148 8.93 9.648 1 98.75 76 ILE A C 1
ATOM 579 O O . ILE A 1 76 ? 14.727 7.984 10.32 1 98.75 76 ILE A O 1
ATOM 583 N N . ALA A 1 77 ? 14.5 10.07 9.516 1 98.88 77 ALA A N 1
ATOM 584 C CA . ALA A 1 77 ? 13.148 10.266 10.031 1 98.88 77 ALA A CA 1
ATOM 585 C C . ALA A 1 77 ? 12.102 9.953 8.969 1 98.88 77 ALA A C 1
ATOM 587 O O . ALA A 1 77 ? 12.281 10.281 7.793 1 98.88 77 ALA A O 1
ATOM 588 N N . VAL A 1 78 ? 11.016 9.281 9.359 1 98.81 78 VAL A N 1
ATOM 589 C CA . VAL A 1 78 ? 9.977 8.922 8.398 1 98.81 78 VAL A CA 1
ATOM 590 C C . VAL A 1 78 ? 8.609 8.984 9.07 1 98.81 78 VAL A C 1
ATOM 592 O O . VAL A 1 78 ? 8.469 8.633 10.242 1 98.81 78 VAL A O 1
ATOM 595 N N . THR A 1 79 ? 7.641 9.492 8.328 1 98.75 79 THR A N 1
ATOM 596 C CA . THR A 1 79 ? 6.266 9.508 8.82 1 98.75 79 THR A CA 1
ATOM 597 C C . THR A 1 79 ? 5.711 8.086 8.914 1 98.75 79 THR A C 1
ATOM 599 O O . THR A 1 79 ? 5.699 7.348 7.93 1 98.75 79 THR A O 1
ATOM 602 N N . VAL A 1 80 ? 5.16 7.773 10.117 1 97.69 80 VAL A N 1
ATOM 603 C CA . VAL A 1 80 ? 4.715 6.398 10.312 1 97.69 80 VAL A CA 1
ATOM 604 C C . VAL A 1 80 ? 3.217 6.379 10.617 1 97.69 80 VAL A C 1
ATOM 606 O O . VAL A 1 80 ? 2.588 5.316 10.594 1 97.69 80 VAL A O 1
ATOM 609 N N . ALA A 1 81 ? 2.658 7.523 10.969 1 97.5 81 ALA A N 1
ATOM 610 C CA . ALA A 1 81 ? 1.241 7.625 11.305 1 97.5 81 ALA A CA 1
ATOM 611 C C . ALA A 1 81 ? 0.808 9.086 11.414 1 97.5 81 ALA A C 1
ATOM 613 O O . ALA A 1 81 ? 1.624 9.961 11.719 1 97.5 81 ALA A O 1
ATOM 614 N N . PRO A 1 82 ? -0.488 9.352 11.281 1 97.75 82 PRO A N 1
ATOM 615 C CA . PRO A 1 82 ? -1.445 8.57 10.5 1 97.75 82 PRO A CA 1
ATOM 616 C C . PRO A 1 82 ? -1.301 8.797 8.992 1 97.75 82 PRO A C 1
ATOM 618 O O . PRO A 1 82 ? -0.435 9.562 8.562 1 97.75 82 PRO A O 1
ATOM 621 N N . GLY A 1 83 ? -1.999 8.18 8.156 1 95.81 83 GLY A N 1
ATOM 622 C CA . GLY A 1 83 ? -2.033 8.352 6.715 1 95.81 83 GLY A CA 1
ATOM 623 C C . GLY A 1 83 ? -2.639 7.164 5.988 1 95.81 83 GLY A C 1
ATOM 624 O O . GLY A 1 83 ? -3.125 6.227 6.625 1 95.81 83 GLY A O 1
ATOM 625 N N . LEU A 1 84 ? -2.693 7.297 4.688 1 94.88 84 LEU A N 1
ATOM 626 C CA . LEU A 1 84 ? -3.055 6.129 3.893 1 94.88 84 LEU A CA 1
ATOM 627 C C . LEU A 1 84 ? -1.996 5.039 4.016 1 94.88 84 LEU A C 1
ATOM 629 O O . LEU A 1 84 ? -0.821 5.273 3.723 1 94.88 84 LEU A O 1
ATOM 633 N N . ILE A 1 85 ? -2.428 3.902 4.426 1 95.06 85 ILE A N 1
ATOM 634 C CA . ILE A 1 85 ? -1.474 2.832 4.691 1 95.06 85 ILE A CA 1
ATOM 635 C C . ILE A 1 85 ? -0.675 2.527 3.426 1 95.06 85 ILE A C 1
ATOM 637 O O . ILE A 1 85 ? 0.545 2.354 3.48 1 95.06 85 ILE A O 1
ATOM 641 N N . VAL A 1 86 ? -1.312 2.506 2.299 1 94 86 VAL A N 1
ATOM 642 C CA . VAL A 1 86 ? -0.69 2.164 1.023 1 94 86 VAL A CA 1
ATOM 643 C C . VAL A 1 86 ? 0.386 3.191 0.679 1 94 86 VAL A C 1
ATOM 645 O O . VAL A 1 86 ? 1.349 2.879 -0.025 1 94 86 VAL A O 1
ATOM 648 N N . SER A 1 87 ? 0.265 4.391 1.209 1 96.19 87 SER A N 1
ATOM 649 C CA . SER A 1 87 ? 1.234 5.457 0.984 1 96.19 87 SER A CA 1
ATOM 650 C C . SER A 1 87 ? 2.34 5.43 2.033 1 96.19 87 SER A C 1
ATOM 652 O O . SER A 1 87 ? 3.52 5.566 1.704 1 96.19 87 SER A O 1
ATOM 654 N N . LEU A 1 88 ? 1.949 5.188 3.25 1 97.12 88 LEU A N 1
ATOM 655 C CA . LEU A 1 88 ? 2.877 5.188 4.375 1 97.12 88 LEU A CA 1
ATOM 656 C C . LEU A 1 88 ? 3.965 4.137 4.188 1 97.12 88 LEU A C 1
ATOM 658 O O . LEU A 1 88 ? 5.141 4.395 4.457 1 97.12 88 LEU A O 1
ATOM 662 N N . VAL A 1 89 ? 3.551 3.021 3.691 1 97.06 89 VAL A N 1
ATOM 663 C CA . VAL A 1 89 ? 4.445 1.868 3.689 1 97.06 89 VAL A CA 1
ATOM 664 C C . VAL A 1 89 ? 5.574 2.094 2.688 1 97.06 89 VAL A C 1
ATOM 666 O O . VAL A 1 89 ? 6.652 1.504 2.812 1 97.06 89 VAL A O 1
ATOM 669 N N . ILE A 1 90 ? 5.398 2.938 1.763 1 97.12 90 ILE A N 1
ATOM 670 C CA . ILE A 1 90 ? 6.43 3.203 0.765 1 97.12 90 ILE A CA 1
ATOM 671 C C . ILE A 1 90 ? 7.586 3.967 1.407 1 97.12 90 ILE A C 1
ATOM 673 O O . ILE A 1 90 ? 8.742 3.539 1.329 1 97.12 90 ILE A O 1
ATOM 677 N N . GLY A 1 91 ? 7.254 5.078 2.043 1 98.19 91 GLY A N 1
ATOM 678 C CA . GLY A 1 91 ? 8.281 5.82 2.75 1 98.19 91 GLY A CA 1
ATOM 679 C C . GLY A 1 91 ? 8.969 5.008 3.832 1 98.19 91 GLY A C 1
ATOM 680 O O . GLY A 1 91 ? 10.195 5.066 3.98 1 98.19 91 GLY A O 1
ATOM 681 N N . ILE A 1 92 ? 8.203 4.246 4.551 1 98 92 ILE A N 1
ATOM 682 C CA . ILE A 1 92 ? 8.719 3.42 5.633 1 98 92 ILE A CA 1
ATOM 683 C C . ILE A 1 92 ? 9.688 2.383 5.074 1 98 92 ILE A C 1
ATOM 685 O O . ILE A 1 92 ? 10.766 2.166 5.637 1 98 92 ILE A O 1
ATOM 689 N N . SER A 1 93 ? 9.328 1.754 3.967 1 97.81 93 SER A N 1
ATOM 690 C CA . SER A 1 93 ? 10.172 0.727 3.359 1 97.81 93 SER A CA 1
ATOM 691 C C . SER A 1 93 ? 11.492 1.311 2.875 1 97.81 93 SER A C 1
ATOM 693 O O . SER A 1 93 ? 12.555 0.708 3.072 1 97.81 93 SER A O 1
ATOM 695 N N . VAL A 1 94 ? 11.453 2.465 2.27 1 98.25 94 VAL A N 1
ATOM 696 C CA . VAL A 1 94 ? 12.664 3.131 1.799 1 98.25 94 VAL A CA 1
ATOM 697 C C . VAL A 1 94 ? 13.539 3.521 2.99 1 98.25 94 VAL A C 1
ATOM 699 O O . VAL A 1 94 ? 14.75 3.285 2.984 1 98.25 94 VAL A O 1
ATOM 702 N N . ALA A 1 95 ? 12.898 4.086 3.996 1 98.56 95 ALA A N 1
ATOM 703 C CA . ALA A 1 95 ? 13.625 4.496 5.195 1 98.56 95 ALA A CA 1
ATOM 704 C C . ALA A 1 95 ? 14.328 3.305 5.848 1 98.56 95 ALA A C 1
ATOM 706 O O . ALA A 1 95 ? 15.5 3.395 6.227 1 98.56 95 ALA A O 1
ATOM 707 N N . LYS A 1 96 ? 13.625 2.209 5.977 1 98 96 LYS A N 1
ATOM 708 C CA . LYS A 1 96 ? 14.195 1.009 6.582 1 98 96 LYS A CA 1
ATOM 709 C C . LYS A 1 96 ? 15.367 0.479 5.754 1 98 96 LYS A C 1
ATOM 711 O O . LYS A 1 96 ? 16.375 0.041 6.305 1 98 96 LYS A O 1
ATOM 716 N N . THR A 1 97 ? 15.188 0.478 4.488 1 98.06 97 THR A N 1
ATOM 717 C CA . THR A 1 97 ? 16.25 0.007 3.596 1 98.06 97 THR A CA 1
ATOM 718 C C . THR A 1 97 ? 17.5 0.855 3.75 1 98.06 97 THR A C 1
ATOM 720 O O . THR A 1 97 ? 18.609 0.321 3.895 1 98.06 97 THR A O 1
ATOM 723 N N . LEU A 1 98 ? 17.344 2.197 3.73 1 98.12 98 LEU A N 1
ATOM 724 C CA . LEU A 1 98 ? 18.469 3.107 3.926 1 98.12 98 LEU A CA 1
ATOM 725 C C . LEU A 1 98 ? 19.125 2.873 5.281 1 98.12 98 LEU A C 1
ATOM 727 O O . LEU A 1 98 ? 20.359 2.828 5.375 1 98.12 98 LEU A O 1
ATOM 731 N N . SER A 1 99 ? 18.281 2.754 6.262 1 97.94 99 SER A N 1
ATOM 732 C CA . SER A 1 99 ? 18.766 2.516 7.617 1 97.94 99 SER A CA 1
ATOM 733 C C . SER A 1 99 ? 19.578 1.23 7.691 1 97.94 99 SER A C 1
ATOM 735 O O . SER A 1 99 ? 20.641 1.199 8.312 1 97.94 99 SER A O 1
ATOM 737 N N . TRP A 1 100 ? 19.094 0.193 7.074 1 96.94 100 TRP A N 1
ATOM 738 C CA . TRP A 1 100 ? 19.734 -1.116 7.094 1 96.94 100 TRP A CA 1
ATOM 739 C C . TRP A 1 100 ? 21.078 -1.075 6.367 1 96.94 100 TRP A C 1
ATOM 741 O O . TRP A 1 100 ? 22.078 -1.565 6.883 1 96.94 100 TRP A O 1
ATOM 751 N N . ILE A 1 101 ? 21.156 -0.417 5.27 1 96.62 101 ILE A N 1
ATOM 752 C CA . ILE A 1 101 ? 22.344 -0.394 4.426 1 96.62 101 ILE A CA 1
ATOM 753 C C . ILE A 1 101 ? 23.438 0.445 5.094 1 96.62 101 ILE A C 1
ATOM 755 O O . ILE A 1 101 ? 24.594 0.048 5.121 1 96.62 101 ILE A O 1
ATOM 759 N N . TYR A 1 102 ? 23.047 1.585 5.645 1 96.94 102 TYR A N 1
ATOM 760 C CA . TYR A 1 102 ? 24.031 2.543 6.117 1 96.94 102 TYR A CA 1
ATOM 761 C C . TYR A 1 102 ? 24.156 2.508 7.637 1 96.94 102 TYR A C 1
ATOM 763 O O . TYR A 1 102 ? 24.922 3.264 8.227 1 96.94 102 TYR A O 1
ATOM 771 N N . ARG A 1 103 ? 23.391 1.631 8.25 1 95.88 103 ARG A N 1
ATOM 772 C CA . ARG A 1 103 ? 23.406 1.467 9.695 1 95.88 103 ARG A CA 1
ATOM 773 C C . ARG A 1 103 ? 23.125 2.791 10.398 1 95.88 103 ARG A C 1
ATOM 775 O O . ARG A 1 103 ? 23.891 3.205 11.273 1 95.88 103 ARG A O 1
ATOM 782 N N . LYS A 1 104 ? 22.094 3.467 9.938 1 97.31 104 LYS A N 1
ATOM 783 C CA . LYS A 1 104 ? 21.672 4.734 10.516 1 97.31 104 LYS A CA 1
ATOM 784 C C . LYS A 1 104 ? 20.406 4.559 11.352 1 97.31 104 LYS A C 1
ATOM 786 O O . LYS A 1 104 ? 19.562 3.717 11.031 1 97.31 104 LYS A O 1
ATOM 791 N N . PRO A 1 105 ? 20.266 5.348 12.469 1 97.62 105 PRO A N 1
ATOM 792 C CA . PRO A 1 105 ? 19.062 5.242 13.289 1 97.62 105 PRO A CA 1
ATOM 793 C C . PRO A 1 105 ? 17.797 5.613 12.516 1 97.62 105 PRO A C 1
ATOM 795 O O . PRO A 1 105 ? 17.812 6.547 11.711 1 97.62 105 PRO A O 1
ATOM 798 N N . LEU A 1 106 ? 16.766 4.832 12.734 1 97.5 106 LEU A N 1
ATOM 799 C CA . LEU A 1 106 ? 15.43 5.086 12.219 1 97.5 106 LEU A CA 1
ATOM 800 C C . LEU A 1 106 ? 14.57 5.816 13.242 1 97.5 106 LEU A C 1
ATOM 802 O O . LEU A 1 106 ? 14.406 5.34 14.367 1 97.5 106 LEU A O 1
ATOM 806 N N . ILE A 1 107 ? 14.055 6.98 12.891 1 98.31 107 ILE A N 1
ATOM 807 C CA . ILE A 1 107 ? 13.312 7.828 13.82 1 98.31 107 ILE A CA 1
ATOM 808 C C . ILE A 1 107 ? 11.859 7.938 13.367 1 98.31 107 ILE A C 1
ATOM 810 O O . ILE A 1 107 ? 11.57 8.523 12.32 1 98.31 107 ILE A O 1
ATOM 814 N N . PRO A 1 108 ? 10.883 7.406 14.102 1 98.19 108 PRO A N 1
ATOM 815 C CA . PRO A 1 108 ? 9.469 7.512 13.727 1 98.19 108 PRO A CA 1
ATOM 816 C C . PRO A 1 108 ? 8.891 8.906 13.977 1 98.19 108 PRO A C 1
ATOM 818 O O . PRO A 1 108 ? 9.172 9.516 15.008 1 98.19 108 PRO A O 1
ATOM 821 N N . VAL A 1 109 ? 8.18 9.375 13.039 1 98.62 109 VAL A N 1
ATOM 822 C CA . VAL A 1 109 ? 7.574 10.695 13.188 1 98.62 109 VAL A CA 1
ATOM 823 C C . VAL A 1 109 ? 6.07 10.602 12.938 1 98.62 109 VAL A C 1
ATOM 825 O O . VAL A 1 109 ? 5.633 9.93 12 1 98.62 109 VAL A O 1
ATOM 828 N N . HIS A 1 110 ? 5.285 11.188 13.805 1 98.69 110 HIS A N 1
ATOM 829 C CA . HIS A 1 110 ? 3.844 11.32 13.641 1 98.69 110 HIS A CA 1
ATOM 830 C C . HIS A 1 110 ? 3.5 12.5 12.734 1 98.69 110 HIS A C 1
ATOM 832 O O . HIS A 1 110 ? 4.008 13.602 12.93 1 98.69 110 HIS A O 1
ATOM 838 N N . HIS A 1 111 ? 2.684 12.258 11.812 1 98.62 111 HIS A N 1
ATOM 839 C CA . HIS A 1 111 ? 2.359 13.227 10.766 1 98.62 111 HIS A CA 1
ATOM 840 C C . HIS A 1 111 ? 1.833 14.523 11.367 1 98.62 111 HIS A C 1
ATOM 842 O O . HIS A 1 111 ? 2.279 15.609 10.984 1 98.62 111 HIS A O 1
ATOM 848 N N . ILE A 1 112 ? 0.928 14.453 12.281 1 98.56 112 ILE A N 1
ATOM 849 C CA . ILE A 1 112 ? 0.321 15.625 12.898 1 98.56 112 ILE A CA 1
ATOM 850 C C . ILE A 1 112 ? 1.351 16.344 13.773 1 98.56 112 ILE A C 1
ATOM 852 O O . ILE A 1 112 ? 1.407 17.578 13.789 1 98.56 112 ILE A O 1
ATOM 856 N N . GLU A 1 113 ? 2.125 15.562 14.492 1 98.5 113 GLU A N 1
ATOM 857 C CA . GLU A 1 113 ? 3.229 16.125 15.266 1 98.5 113 GLU A CA 1
ATOM 858 C C . GLU A 1 113 ? 4.16 16.953 14.391 1 98.5 113 GLU A C 1
ATOM 860 O O . GLU A 1 113 ? 4.559 18.047 14.766 1 98.5 113 GLU A O 1
ATOM 865 N N . ALA A 1 114 ? 4.48 16.375 13.266 1 98.75 114 ALA A N 1
ATOM 866 C CA . ALA A 1 114 ? 5.355 17.047 12.32 1 98.75 114 ALA A CA 1
ATOM 867 C C . ALA A 1 114 ? 4.746 18.375 11.875 1 98.75 114 ALA A C 1
ATOM 869 O O . ALA A 1 114 ? 5.441 19.391 11.789 1 98.75 114 ALA A O 1
ATOM 870 N N . HIS A 1 115 ? 3.469 18.375 11.594 1 98.69 115 HIS A N 1
ATOM 871 C CA . HIS A 1 115 ? 2.785 19.609 11.219 1 98.69 115 HIS A CA 1
ATOM 872 C C . HIS A 1 115 ? 2.887 20.656 12.312 1 98.69 115 HIS A C 1
ATOM 874 O O . HIS A 1 115 ? 3.182 21.828 12.047 1 98.69 115 HIS A O 1
ATOM 880 N N . ILE A 1 116 ? 2.652 20.266 13.531 1 98.69 116 ILE A N 1
ATOM 881 C CA . ILE A 1 116 ? 2.645 21.188 14.656 1 98.69 116 ILE A CA 1
ATOM 882 C C . ILE A 1 116 ? 4.031 21.797 14.836 1 98.69 116 ILE A C 1
ATOM 884 O O . ILE A 1 116 ? 4.164 23.016 15.016 1 98.69 116 ILE A O 1
ATOM 888 N N . PHE A 1 117 ? 5.035 21.062 14.68 1 98.44 117 PHE A N 1
ATOM 889 C CA . PHE A 1 117 ? 6.375 21.531 15 1 98.44 117 PHE A CA 1
ATOM 890 C C . PHE A 1 117 ? 7.043 22.156 13.781 1 98.44 117 PHE A C 1
ATOM 892 O O . PHE A 1 117 ? 8.164 22.656 13.867 1 98.44 117 PHE A O 1
ATOM 899 N N . ALA A 1 118 ? 6.352 22.156 12.656 1 98.25 118 ALA A N 1
ATOM 900 C CA . ALA A 1 118 ? 6.867 22.812 11.453 1 98.25 118 ALA A CA 1
ATOM 901 C C . ALA A 1 118 ? 7.18 24.281 11.734 1 98.25 118 ALA A C 1
ATOM 903 O O . ALA A 1 118 ? 8.156 24.828 11.211 1 98.25 118 ALA A O 1
ATOM 904 N N . SER A 1 119 ? 6.367 24.969 12.562 1 97.81 119 SER A N 1
ATOM 905 C CA . SER A 1 119 ? 6.551 26.375 12.883 1 97.81 119 SER A CA 1
ATOM 906 C C . SER A 1 119 ? 7.848 26.594 13.656 1 97.81 119 SER A C 1
ATOM 908 O O . SER A 1 119 ? 8.414 27.703 13.625 1 97.81 119 SER A O 1
ATOM 910 N N . PHE A 1 120 ? 8.359 25.578 14.336 1 97.62 120 PHE A N 1
ATOM 911 C CA . PHE A 1 120 ? 9.562 25.703 15.148 1 97.62 120 PHE A CA 1
ATOM 912 C C . PHE A 1 120 ? 10.805 25.797 14.273 1 97.62 120 PHE A C 1
ATOM 914 O O . PHE A 1 120 ? 11.883 26.156 14.75 1 97.62 120 PHE A O 1
ATOM 921 N N . ILE A 1 121 ? 10.617 25.406 13 1 96.94 121 ILE A N 1
ATOM 922 C CA . ILE A 1 121 ? 11.734 25.469 12.07 1 96.94 121 ILE A CA 1
ATOM 923 C C . ILE A 1 121 ? 12.156 26.922 11.867 1 96.94 121 ILE A C 1
ATOM 925 O O . ILE A 1 121 ? 13.344 27.219 11.703 1 96.94 121 ILE A O 1
ATOM 929 N N . THR A 1 122 ? 11.164 27.875 11.945 1 95.38 122 THR A N 1
ATOM 930 C CA . THR A 1 122 ? 11.445 29.25 11.57 1 95.38 122 THR A CA 1
ATOM 931 C C . THR A 1 122 ? 11.273 30.188 12.766 1 95.38 122 THR A C 1
ATOM 933 O O . THR A 1 122 ? 11.656 31.359 12.711 1 95.38 122 THR A O 1
ATOM 936 N N . GLU A 1 123 ? 10.672 29.703 13.836 1 94.94 123 GLU A N 1
ATOM 937 C CA . GLU A 1 123 ? 10.383 30.578 14.969 1 94.94 123 GLU A CA 1
ATOM 938 C C . GLU A 1 123 ? 10.602 29.859 16.297 1 94.94 123 GLU A C 1
ATOM 940 O O . GLU A 1 123 ? 10.453 28.641 16.375 1 94.94 123 GLU A O 1
ATOM 945 N N . LYS A 1 124 ? 10.977 30.672 17.281 1 95.56 124 LYS A N 1
ATOM 946 C CA . LYS A 1 124 ? 11.008 30.172 18.641 1 95.56 124 LYS A CA 1
ATOM 947 C C . LYS A 1 124 ? 9.641 30.281 19.297 1 95.56 124 LYS A C 1
ATOM 949 O O . LYS A 1 124 ? 9.047 31.359 19.328 1 95.56 124 LYS A O 1
ATOM 954 N N . ILE A 1 125 ? 9.148 29.203 19.766 1 97.81 125 ILE A N 1
ATOM 955 C CA . ILE A 1 125 ? 7.836 29.172 20.406 1 97.81 125 ILE A CA 1
ATOM 956 C C . ILE A 1 125 ? 7.957 28.578 21.797 1 97.81 125 ILE A C 1
ATOM 958 O O . ILE A 1 125 ? 8.516 27.5 21.984 1 97.81 125 ILE A O 1
ATOM 962 N N . ASP A 1 126 ? 7.414 29.25 22.734 1 97.94 126 ASP A N 1
ATOM 963 C CA . ASP A 1 126 ? 7.508 28.797 24.125 1 97.94 126 ASP A CA 1
ATOM 964 C C . ASP A 1 126 ? 6.363 27.844 24.453 1 97.94 126 ASP A C 1
ATOM 966 O O . ASP A 1 126 ? 5.234 28.031 23.984 1 97.94 126 ASP A O 1
ATOM 970 N N . TYR A 1 127 ? 6.734 26.906 25.281 1 97.69 127 TYR A N 1
ATOM 971 C CA . TYR A 1 127 ? 5.719 26.062 25.922 1 97.69 127 TYR A CA 1
ATOM 972 C C . TYR A 1 127 ? 5.148 26.734 27.156 1 97.69 127 TYR A C 1
ATOM 974 O O . TYR A 1 127 ? 5.824 27.547 27.797 1 97.69 127 TYR A O 1
ATOM 982 N N . PRO A 1 128 ? 3.898 26.422 27.547 1 98.5 128 PRO A N 1
ATOM 983 C CA . PRO A 1 128 ? 2.93 25.609 26.812 1 98.5 128 PRO A CA 1
ATOM 984 C C . PRO A 1 128 ? 2.189 26.391 25.734 1 98.5 128 PRO A C 1
ATOM 986 O O . PRO A 1 128 ? 2.195 27.625 25.75 1 98.5 128 PRO A O 1
ATOM 989 N N . PHE A 1 129 ? 1.641 25.703 24.812 1 98.81 129 PHE A N 1
ATOM 990 C CA . PHE A 1 129 ? 0.788 26.344 23.812 1 98.81 129 PHE A CA 1
ATOM 991 C C . PHE A 1 129 ? -0.365 25.422 23.422 1 98.81 129 PHE A C 1
ATOM 993 O O . PHE A 1 129 ? -0.331 24.219 23.703 1 98.81 129 PHE A O 1
ATOM 1000 N N . ILE A 1 130 ? -1.422 25.969 22.844 1 98.88 130 ILE A N 1
ATOM 1001 C CA . ILE A 1 130 ? -2.5 25.234 22.219 1 98.88 130 ILE A CA 1
ATOM 1002 C C . ILE A 1 130 ? -2.166 25 20.734 1 98.88 130 ILE A C 1
ATOM 1004 O O . ILE A 1 130 ? -1.636 25.875 20.078 1 98.88 130 ILE A O 1
ATOM 1008 N N . ALA A 1 131 ? -2.379 23.812 20.266 1 98.94 131 ALA A N 1
ATOM 1009 C CA . ALA A 1 131 ? -2.221 23.516 18.844 1 98.94 131 ALA A CA 1
ATOM 1010 C C . ALA A 1 131 ? -3.572 23.266 18.188 1 98.94 131 ALA A C 1
ATOM 1012 O O . ALA A 1 131 ? -4.348 22.422 18.641 1 98.94 131 ALA A O 1
ATOM 1013 N N . LEU A 1 132 ? -3.896 24.031 17.219 1 98.88 132 LEU A N 1
ATOM 1014 C CA . LEU A 1 132 ? -5.02 23.766 16.328 1 98.88 132 LEU A CA 1
ATOM 1015 C C . LEU A 1 132 ? -4.539 23.141 15.016 1 98.88 132 LEU A C 1
ATOM 1017 O O . LEU A 1 132 ? -3.818 23.766 14.242 1 98.88 132 LEU A O 1
ATOM 1021 N N . VAL A 1 133 ? -4.906 21.906 14.797 1 98.75 133 VAL A N 1
ATOM 1022 C CA . VAL A 1 133 ? -4.527 21.188 13.586 1 98.75 133 VAL A CA 1
ATOM 1023 C C . VAL A 1 133 ? -5.703 21.156 12.609 1 98.75 133 VAL A C 1
ATOM 1025 O O . VAL A 1 133 ? -6.77 20.641 12.93 1 98.75 133 VAL A O 1
ATOM 1028 N N . VAL A 1 134 ? -5.512 21.719 11.453 1 98.62 134 VAL A N 1
ATOM 1029 C CA . VAL A 1 134 ? -6.578 21.781 10.461 1 98.62 134 VAL A CA 1
ATOM 1030 C C . VAL A 1 134 ? -6.059 21.312 9.109 1 98.62 134 VAL A C 1
ATOM 1032 O O . VAL A 1 134 ? -5.324 22.031 8.43 1 98.62 134 VAL A O 1
ATOM 1035 N N . SER A 1 135 ? -6.484 20.172 8.68 1 96.44 135 SER A N 1
ATOM 1036 C CA . SER A 1 135 ? -6.062 19.562 7.418 1 96.44 135 SER A CA 1
ATOM 1037 C C . SER A 1 135 ? -7.23 18.891 6.715 1 96.44 135 SER A C 1
ATOM 1039 O O . SER A 1 135 ? -8.391 19.078 7.094 1 96.44 135 SER A O 1
ATOM 1041 N N . GLY A 1 136 ? -6.906 18.25 5.625 1 93.25 136 GLY A N 1
ATOM 1042 C CA . GLY A 1 136 ? -7.93 17.5 4.902 1 93.25 136 GLY A CA 1
ATOM 1043 C C . GLY A 1 136 ? -8.539 16.375 5.719 1 93.25 136 GLY A C 1
ATOM 1044 O O . GLY A 1 136 ? -9.719 16.062 5.562 1 93.25 136 GLY A O 1
ATOM 1045 N N . GLY A 1 137 ? -7.758 15.781 6.609 1 93.75 137 GLY A N 1
ATOM 1046 C CA . GLY A 1 137 ? -8.227 14.617 7.348 1 93.75 137 GLY A CA 1
ATOM 1047 C C . GLY A 1 137 ? -8.328 14.859 8.844 1 93.75 137 GLY A C 1
ATOM 1048 O O . GLY A 1 137 ? -8.828 14.008 9.578 1 93.75 137 GLY A O 1
ATOM 1049 N N . HIS A 1 138 ? -7.91 16.031 9.242 1 96.31 138 HIS A N 1
ATOM 1050 C CA . HIS A 1 138 ? -7.855 16.25 10.68 1 96.31 138 HIS A CA 1
ATOM 1051 C C . HIS A 1 138 ? -8.328 17.656 11.039 1 96.31 138 HIS A C 1
ATOM 1053 O O . HIS A 1 138 ? -8.047 18.625 10.312 1 96.31 138 HIS A O 1
ATOM 1059 N N . THR A 1 139 ? -9.062 17.781 12.031 1 98.56 139 THR A N 1
ATOM 1060 C CA . THR A 1 139 ? -9.383 18.969 12.812 1 98.56 139 THR A CA 1
ATOM 1061 C C . THR A 1 139 ? -9.352 18.656 14.305 1 98.56 139 THR A C 1
ATOM 1063 O O . THR A 1 139 ? -10.273 18.047 14.836 1 98.56 139 THR A O 1
ATOM 1066 N N . GLU A 1 140 ? -8.273 19.125 14.914 1 98.62 140 GLU A N 1
ATOM 1067 C CA . GLU A 1 140 ? -8.031 18.703 16.281 1 98.62 140 GLU A CA 1
ATOM 1068 C C . GLU A 1 140 ? -7.438 19.828 17.109 1 98.62 140 GLU A C 1
ATOM 1070 O O . GLU A 1 140 ? -6.789 20.734 16.578 1 98.62 140 GLU A O 1
ATOM 1075 N N . LEU A 1 141 ? -7.684 19.75 18.422 1 98.75 141 LEU A N 1
ATOM 1076 C CA . LEU A 1 141 ? -7.082 20.641 19.406 1 98.75 141 LEU A CA 1
ATOM 1077 C C . LEU A 1 141 ? -6.234 19.859 20.406 1 98.75 141 LEU A C 1
ATOM 1079 O O . LEU A 1 141 ? -6.656 18.797 20.875 1 98.75 141 LEU A O 1
ATOM 1083 N N . TYR A 1 142 ? -5.07 20.375 20.641 1 98.81 142 TYR A N 1
ATOM 1084 C CA . TYR A 1 142 ? -4.172 19.766 21.625 1 98.81 142 TYR A CA 1
ATOM 1085 C C . TYR A 1 142 ? -3.619 20.812 22.578 1 98.81 142 TYR A C 1
ATOM 1087 O O . TYR A 1 142 ? -3.383 21.969 22.188 1 98.81 142 TYR A O 1
ATOM 1095 N N . LEU A 1 143 ? -3.443 20.422 23.828 1 98.88 143 LEU A N 1
ATOM 1096 C CA . LEU A 1 143 ? -2.566 21.141 24.75 1 98.88 143 LEU A CA 1
ATOM 1097 C C . LEU A 1 143 ? -1.159 20.547 24.734 1 98.88 143 LEU A C 1
ATOM 1099 O O . LEU A 1 143 ? -0.967 19.375 25.047 1 98.88 143 LEU A O 1
ATOM 1103 N N . ILE A 1 144 ? -0.203 21.375 24.297 1 98.75 144 ILE A N 1
ATOM 1104 C CA . ILE A 1 144 ? 1.189 20.953 24.234 1 98.75 144 ILE A CA 1
ATOM 1105 C C . ILE A 1 144 ? 1.981 21.562 25.375 1 98.75 144 ILE A C 1
ATOM 1107 O O . ILE A 1 144 ? 2.207 22.781 25.406 1 98.75 144 ILE A O 1
ATOM 1111 N N . LYS A 1 145 ? 2.453 20.797 26.266 1 98.44 145 LYS A N 1
ATOM 1112 C CA . LYS A 1 145 ? 3.176 21.281 27.438 1 98.44 145 LYS A CA 1
ATOM 1113 C C . LYS A 1 145 ? 4.684 21.234 27.203 1 98.44 145 LYS A C 1
ATOM 1115 O O . LYS A 1 145 ? 5.441 21.922 27.906 1 98.44 145 LYS A O 1
ATOM 1120 N N . GLY A 1 146 ? 5.082 20.453 26.328 1 97.56 146 GLY A N 1
ATOM 1121 C CA . GLY A 1 146 ? 6.441 20.203 25.875 1 97.56 146 GLY A CA 1
ATOM 1122 C C . GLY A 1 146 ? 6.512 19.203 24.734 1 97.56 146 GLY A C 1
ATOM 1123 O O . GLY A 1 146 ? 5.492 18.625 24.344 1 97.56 146 GLY A O 1
ATOM 1124 N N . PHE A 1 147 ? 7.738 19.047 24.219 1 97.12 147 PHE A N 1
ATOM 1125 C CA . PHE A 1 147 ? 7.887 18.047 23.172 1 97.12 147 PHE A CA 1
ATOM 1126 C C . PHE A 1 147 ? 7.586 16.656 23.703 1 97.12 147 PHE A C 1
ATOM 1128 O O . PHE A 1 147 ? 8.102 16.266 24.766 1 97.12 147 PHE A O 1
ATOM 1135 N N . GLU A 1 148 ? 6.617 15.961 23.125 1 96.75 148 GLU A N 1
ATOM 1136 C CA . GLU A 1 148 ? 6.172 14.617 23.469 1 96.75 148 GLU A CA 1
ATOM 1137 C C . GLU A 1 148 ? 5.305 14.625 24.719 1 96.75 148 GLU A C 1
ATOM 1139 O O . GLU A 1 148 ? 5.102 13.578 25.344 1 96.75 148 GLU A O 1
ATOM 1144 N N . ASP A 1 149 ? 4.879 15.758 25.188 1 97.5 149 ASP A N 1
ATOM 1145 C CA . ASP A 1 149 ? 3.883 15.922 26.234 1 97.5 149 ASP A CA 1
ATOM 1146 C C . ASP A 1 149 ? 2.621 16.594 25.703 1 97.5 149 ASP A C 1
ATOM 1148 O O . ASP A 1 149 ? 2.48 17.812 25.781 1 97.5 149 ASP A O 1
ATOM 1152 N N . TYR A 1 150 ? 1.75 15.742 25.234 1 98.19 150 TYR A N 1
ATOM 1153 C CA . TYR A 1 150 ? 0.576 16.203 24.5 1 98.19 150 TYR A CA 1
ATOM 1154 C C . TYR A 1 150 ? -0.707 15.758 25.203 1 98.19 150 TYR A C 1
ATOM 1156 O O . TYR A 1 150 ? -0.816 14.609 25.641 1 98.19 150 TYR A O 1
ATOM 1164 N N . ARG A 1 151 ? -1.605 16.594 25.312 1 98.38 151 ARG A N 1
ATOM 1165 C CA . ARG A 1 151 ? -2.949 16.266 25.781 1 98.38 151 ARG A CA 1
ATOM 1166 C C . ARG A 1 151 ? -3.986 16.547 24.688 1 98.38 151 ARG A C 1
ATOM 1168 O O . ARG A 1 151 ? -4.125 17.688 24.25 1 98.38 151 ARG A O 1
ATOM 1175 N N . TYR A 1 152 ? -4.66 15.508 24.328 1 98.56 152 TYR A N 1
ATOM 1176 C CA . TYR A 1 152 ? -5.742 15.648 23.359 1 98.56 152 TYR A CA 1
ATOM 1177 C C . TYR A 1 152 ? -6.953 16.328 23.984 1 98.56 152 TYR A C 1
ATOM 1179 O O . TYR A 1 152 ? -7.441 15.898 25.031 1 98.56 152 TYR A O 1
ATOM 1187 N N . LEU A 1 153 ? -7.465 17.406 23.375 1 98.38 153 LEU A N 1
ATOM 1188 C CA . LEU A 1 153 ? -8.609 18.125 23.922 1 98.38 153 LEU A CA 1
ATOM 1189 C C . LEU A 1 153 ? -9.891 17.75 23.172 1 98.38 153 LEU A C 1
ATOM 1191 O O . LEU A 1 153 ? -10.953 17.641 23.797 1 98.38 153 LEU A O 1
ATOM 1195 N N . GLY A 1 154 ? -9.781 17.641 21.859 1 98.06 154 GLY A N 1
ATOM 1196 C CA . GLY A 1 154 ? -10.922 17.297 21.016 1 98.06 154 GLY A CA 1
ATOM 1197 C C . GLY A 1 154 ? -10.602 17.297 19.531 1 98.06 154 GLY A C 1
ATOM 1198 O O . GLY A 1 154 ? -9.523 17.734 19.125 1 98.06 154 GLY A O 1
ATOM 1199 N N . GLY A 1 155 ? -11.516 16.781 18.734 1 97.88 155 GLY A N 1
ATOM 1200 C CA . GLY A 1 155 ? -11.398 16.703 17.297 1 97.88 155 GLY A CA 1
ATOM 1201 C C . GLY A 1 155 ? -12.742 16.641 16.594 1 97.88 155 GLY A C 1
ATOM 1202 O O . GLY A 1 155 ? -13.789 16.719 17.234 1 97.88 155 GLY A O 1
ATOM 1203 N N . THR A 1 156 ? -12.641 16.578 15.336 1 97.12 156 THR A N 1
ATOM 1204 C CA . THR A 1 156 ? -13.883 16.562 14.562 1 97.12 156 THR A CA 1
ATOM 1205 C C . THR A 1 156 ? -14.633 15.25 14.797 1 97.12 156 THR A C 1
ATOM 1207 O O . THR A 1 156 ? -14.016 14.188 14.906 1 97.12 156 THR A O 1
ATOM 1210 N N . LEU A 1 157 ? -15.867 15.328 14.906 1 96.81 157 LEU A N 1
ATOM 1211 C CA . LEU A 1 157 ? -16.75 14.188 15.102 1 96.81 157 LEU A CA 1
ATOM 1212 C C . LEU A 1 157 ? -17.125 13.547 13.773 1 96.81 157 LEU A C 1
ATOM 1214 O O . LEU A 1 157 ? -17.578 12.406 13.734 1 96.81 157 LEU A O 1
ATOM 1218 N N . ASP A 1 158 ? -17 14.234 12.727 1 95.56 158 ASP A N 1
ATOM 1219 C CA . ASP A 1 158 ? -17.391 13.797 11.391 1 95.56 158 ASP A CA 1
ATOM 1220 C C . ASP A 1 158 ? -16.344 14.203 10.359 1 95.56 158 ASP A C 1
ATOM 1222 O O . ASP A 1 158 ? -15.203 13.727 10.398 1 95.56 158 ASP A O 1
ATOM 1226 N N . ASP A 1 159 ? -16.609 15.312 9.594 1 94.44 159 ASP A N 1
ATOM 1227 C CA . ASP A 1 159 ? -15.68 15.727 8.547 1 94.44 159 ASP A CA 1
ATOM 1228 C C . ASP A 1 159 ? -14.664 16.734 9.078 1 94.44 159 ASP A C 1
ATOM 1230 O O . ASP A 1 159 ? -15 17.609 9.883 1 94.44 159 ASP A O 1
ATOM 1234 N N . ALA A 1 160 ? -13.438 16.531 8.625 1 97.44 160 ALA A N 1
ATOM 1235 C CA . ALA A 1 160 ? -12.453 17.578 8.891 1 97.44 160 ALA A CA 1
ATOM 1236 C C . ALA A 1 160 ? -12.758 18.828 8.07 1 97.44 160 ALA A C 1
ATOM 1238 O O . ALA A 1 160 ? -13.469 18.766 7.07 1 97.44 160 ALA A O 1
ATOM 1239 N N . VAL A 1 161 ? -12.234 19.922 8.57 1 98.38 161 VAL A N 1
ATOM 1240 C CA . VAL A 1 161 ? -12.539 21.203 7.941 1 98.38 161 VAL A CA 1
ATOM 1241 C C . VAL A 1 161 ? -12.016 21.203 6.508 1 98.38 161 VAL A C 1
ATOM 1243 O O . VAL A 1 161 ? -12.656 21.766 5.613 1 98.38 161 VAL A O 1
ATOM 1246 N N . GLY A 1 162 ? -10.812 20.625 6.266 1 97.25 162 GLY A N 1
ATOM 1247 C CA . GLY A 1 162 ? -10.289 20.547 4.91 1 97.25 162 GLY A CA 1
ATOM 1248 C C . GLY A 1 162 ? -11.195 19.781 3.963 1 97.25 162 GLY A C 1
ATOM 1249 O O . GLY A 1 162 ? -11.375 20.188 2.809 1 97.25 162 GLY A O 1
ATOM 1250 N N . GLU A 1 163 ? -11.75 18.719 4.387 1 96.12 163 GLU A N 1
ATOM 1251 C CA . GLU A 1 163 ? -12.719 17.953 3.6 1 96.12 163 GLU A CA 1
ATOM 1252 C C . GLU A 1 163 ? -13.969 18.766 3.311 1 96.12 163 GLU A C 1
ATOM 1254 O O . GLU A 1 163 ? -14.562 18.656 2.236 1 96.12 163 GLU A O 1
ATOM 1259 N N . ALA A 1 164 ? -14.414 19.516 4.281 1 97.81 164 ALA A N 1
ATOM 1260 C CA . ALA A 1 164 ? -15.555 20.406 4.07 1 97.81 164 ALA A CA 1
ATOM 1261 C C . ALA A 1 164 ? -15.281 21.406 2.949 1 97.81 164 ALA A C 1
ATOM 1263 O O . ALA A 1 164 ? -16.141 21.641 2.092 1 97.81 164 ALA A O 1
ATOM 1264 N N . TYR A 1 165 ? -14.094 22 2.984 1 97.75 165 TYR A N 1
ATOM 1265 C CA . TYR A 1 165 ? -13.688 22.906 1.905 1 97.75 165 TYR A CA 1
ATOM 1266 C C . TYR A 1 165 ? -13.742 22.188 0.557 1 97.75 165 TYR A C 1
ATOM 1268 O O . TYR A 1 165 ? -14.258 22.734 -0.42 1 97.75 165 TYR A O 1
ATOM 1276 N N . ASP A 1 166 ? -13.242 20.969 0.488 1 95.88 166 ASP A N 1
ATOM 1277 C CA . ASP A 1 166 ? -13.219 20.203 -0.752 1 95.88 166 ASP A CA 1
ATOM 1278 C C . ASP A 1 166 ? -14.633 19.922 -1.257 1 95.88 166 ASP A C 1
ATOM 1280 O O . ASP A 1 166 ? -14.906 20.047 -2.451 1 95.88 166 ASP A O 1
ATOM 1284 N N . LYS A 1 167 ? -15.492 19.516 -0.4 1 96.38 167 LYS A N 1
ATOM 1285 C CA . LYS A 1 167 ? -16.859 19.188 -0.772 1 96.38 167 LYS A CA 1
ATOM 1286 C C . LYS A 1 167 ? -17.609 20.422 -1.261 1 96.38 167 LYS A C 1
ATOM 1288 O O . LYS A 1 167 ? -18.344 20.359 -2.246 1 96.38 167 LYS A O 1
ATOM 1293 N N . VAL A 1 168 ? -17.453 21.469 -0.559 1 97.75 168 VAL A N 1
ATOM 1294 C CA . VAL A 1 168 ? -18.125 22.703 -0.949 1 97.75 168 VAL A CA 1
ATOM 1295 C C . VAL A 1 168 ? -17.625 23.141 -2.324 1 97.75 168 VAL A C 1
ATOM 1297 O O . VAL A 1 168 ? -18.422 23.562 -3.174 1 97.75 168 VAL A O 1
ATOM 1300 N N . ALA A 1 169 ? -16.312 23.078 -2.52 1 97.06 169 ALA A N 1
ATOM 1301 C CA . ALA A 1 169 ? -15.758 23.422 -3.83 1 97.06 169 ALA A CA 1
ATOM 1302 C C . ALA A 1 169 ? -16.391 22.562 -4.926 1 97.06 169 ALA A C 1
ATOM 1304 O O . ALA A 1 169 ? -16.75 23.062 -5.988 1 97.06 169 ALA A O 1
ATOM 1305 N N . ARG A 1 170 ? -16.531 21.328 -4.68 1 95.19 170 ARG A N 1
ATOM 1306 C CA . ARG A 1 170 ? -17.125 20.406 -5.641 1 95.19 170 ARG A CA 1
ATOM 1307 C C . ARG A 1 170 ? -18.578 20.75 -5.914 1 95.19 170 ARG A C 1
ATOM 1309 O O . ARG A 1 170 ? -19.016 20.75 -7.062 1 95.19 170 ARG A O 1
ATOM 1316 N N . MET A 1 171 ? -19.312 21.047 -4.844 1 96.62 171 MET A N 1
ATOM 1317 C CA . MET A 1 171 ? -20.719 21.406 -4.973 1 96.62 171 MET A CA 1
ATOM 1318 C C . MET A 1 171 ? -20.875 22.656 -5.844 1 96.62 171 MET A C 1
ATOM 1320 O O . MET A 1 171 ? -21.891 22.797 -6.543 1 96.62 171 MET A O 1
ATOM 1324 N N . LEU A 1 172 ? -19.891 23.5 -5.82 1 97 172 LEU A N 1
ATOM 1325 C CA . LEU A 1 172 ? -19.953 24.75 -6.555 1 97 172 LEU A CA 1
ATOM 1326 C C . LEU A 1 172 ? -19.328 24.609 -7.941 1 97 172 LEU A C 1
ATOM 1328 O O . LEU A 1 172 ? -19.25 25.578 -8.695 1 97 172 LEU A O 1
ATOM 1332 N N . GLY A 1 173 ? -18.797 23.391 -8.203 1 94.31 173 GLY A N 1
ATOM 1333 C CA . GLY A 1 173 ? -18.188 23.125 -9.5 1 94.31 173 GLY A CA 1
ATOM 1334 C C . GLY A 1 173 ? -16.844 23.812 -9.68 1 94.31 173 GLY A C 1
ATOM 1335 O O . GLY A 1 173 ? -16.5 24.234 -10.781 1 94.31 173 GLY A O 1
ATOM 1336 N N . LEU A 1 174 ? -16.125 24.016 -8.609 1 94.12 174 LEU A N 1
ATOM 1337 C CA . LEU A 1 174 ? -14.883 24.781 -8.656 1 94.12 174 LEU A CA 1
ATOM 1338 C C . LEU A 1 174 ? -13.672 23.859 -8.742 1 94.12 174 LEU A C 1
ATOM 1340 O O . LEU A 1 174 ? -12.539 24.344 -8.906 1 94.12 174 LEU A O 1
ATOM 1344 N N . GLY A 1 175 ? -13.852 22.547 -8.531 1 89.69 175 GLY A N 1
ATOM 1345 C CA . GLY A 1 175 ? -12.758 21.609 -8.703 1 89.69 175 GLY A CA 1
ATOM 1346 C C . GLY A 1 175 ? -12.07 21.25 -7.402 1 89.69 175 GLY A C 1
ATOM 1347 O O . GLY A 1 175 ? -12.695 21.234 -6.344 1 89.69 175 GLY A O 1
ATOM 1348 N N . TYR A 1 176 ? -10.836 20.797 -7.461 1 89.44 176 TYR A N 1
ATOM 1349 C CA . TYR A 1 176 ? -9.992 20.281 -6.391 1 89.44 176 TYR A CA 1
ATOM 1350 C C . TYR A 1 176 ? -8.555 20.766 -6.551 1 89.44 176 TYR A C 1
ATOM 1352 O O . TYR A 1 176 ? -8.055 20.875 -7.672 1 89.44 176 TYR A O 1
ATOM 1360 N N . PRO A 1 177 ? -7.895 21.094 -5.41 1 92 177 PRO A N 1
ATOM 1361 C CA . PRO A 1 177 ? -8.312 21.047 -4.008 1 92 177 PRO A CA 1
ATOM 1362 C C . PRO A 1 177 ? -9.195 22.234 -3.617 1 92 177 PRO A C 1
ATOM 1364 O O . PRO A 1 177 ? -8.992 23.344 -4.109 1 92 177 PRO A O 1
ATOM 1367 N N . GLY A 1 178 ? -10.047 22.078 -2.783 1 95.62 178 GLY A N 1
ATOM 1368 C CA . GLY A 1 178 ? -11.07 23.062 -2.451 1 95.62 178 GLY A CA 1
ATOM 1369 C C . GLY A 1 178 ? -10.539 24.203 -1.619 1 95.62 178 GLY A C 1
ATOM 1370 O O . GLY A 1 178 ? -11.008 25.344 -1.742 1 95.62 178 GLY A O 1
ATOM 1371 N N . GLY A 1 179 ? -9.539 23.984 -0.793 1 96.12 179 GLY A N 1
ATOM 1372 C CA . GLY A 1 179 ? -9.008 24.984 0.108 1 96.12 179 GLY A CA 1
ATOM 1373 C C . GLY A 1 179 ? -8.602 26.266 -0.601 1 96.12 179 GLY A C 1
ATOM 1374 O O . GLY A 1 179 ? -9.211 27.312 -0.404 1 96.12 179 GLY A O 1
ATOM 1375 N N . PRO A 1 180 ? -7.656 26.125 -1.5 1 95.81 180 PRO A N 1
ATOM 1376 C CA . PRO A 1 180 ? -7.156 27.312 -2.201 1 95.81 180 PRO A CA 1
ATOM 1377 C C . PRO A 1 180 ? -8.227 27.984 -3.072 1 95.81 180 PRO A C 1
ATOM 1379 O O . PRO A 1 180 ? -8.297 29.203 -3.137 1 95.81 180 PRO A O 1
ATOM 1382 N N . VAL A 1 181 ? -9.086 27.203 -3.67 1 96.5 181 VAL A N 1
ATOM 1383 C CA . VAL A 1 181 ? -10.078 27.75 -4.602 1 96.5 181 VAL A CA 1
ATOM 1384 C C . VAL A 1 181 ? -11.141 28.516 -3.836 1 96.5 181 VAL A C 1
ATOM 1386 O O . VAL A 1 181 ? -11.539 29.609 -4.246 1 96.5 181 VAL A O 1
ATOM 1389 N N . ILE A 1 182 ? -11.586 27.984 -2.779 1 98.25 182 ILE A N 1
ATOM 1390 C CA . ILE A 1 182 ? -12.586 28.656 -1.959 1 98.25 182 ILE A CA 1
ATOM 1391 C C . ILE A 1 182 ? -11.984 29.922 -1.34 1 98.25 182 ILE A C 1
ATOM 1393 O O . ILE A 1 182 ? -12.641 30.969 -1.27 1 98.25 182 ILE A O 1
ATOM 1397 N N . ASP A 1 183 ? -10.789 29.781 -0.865 1 98.38 183 ASP A N 1
ATOM 1398 C CA . ASP A 1 183 ? -10.102 30.938 -0.272 1 98.38 183 ASP A CA 1
ATOM 1399 C C . ASP A 1 183 ? -10.016 32.094 -1.258 1 98.38 183 ASP A C 1
ATOM 1401 O O . ASP A 1 183 ? -10.281 33.25 -0.895 1 98.38 183 ASP A O 1
ATOM 1405 N N . ARG A 1 184 ? -9.688 31.797 -2.441 1 97.88 184 ARG A N 1
ATOM 1406 C CA . ARG A 1 184 ? -9.586 32.812 -3.488 1 97.88 184 ARG A CA 1
ATOM 1407 C C . ARG A 1 184 ? -10.961 33.406 -3.809 1 97.88 184 ARG A C 1
ATOM 1409 O O . ARG A 1 184 ? -11.117 34.625 -3.846 1 97.88 184 ARG A O 1
ATOM 1416 N N . LEU A 1 185 ? -11.914 32.594 -4.004 1 98.06 185 LEU A N 1
ATOM 1417 C CA . LEU A 1 185 ? -13.258 33 -4.406 1 98.06 185 LEU A CA 1
ATOM 1418 C C . LEU A 1 185 ? -13.93 33.812 -3.301 1 98.06 185 LEU A C 1
ATOM 1420 O O . LEU A 1 185 ? -14.695 34.75 -3.582 1 98.06 185 LEU A O 1
ATOM 1424 N N . SER A 1 186 ? -13.68 33.438 -2.111 1 98.19 186 SER A N 1
ATOM 1425 C CA . SER A 1 186 ? -14.312 34.094 -0.96 1 98.19 186 SER A CA 1
ATOM 1426 C C . SER A 1 186 ? -13.969 35.562 -0.894 1 98.19 186 SER A C 1
ATOM 1428 O O . SER A 1 186 ? -14.734 36.375 -0.358 1 98.19 186 SER A O 1
ATOM 1430 N N . LYS A 1 187 ? -12.859 36 -1.407 1 97.81 187 LYS A N 1
ATOM 1431 C CA . LYS A 1 187 ? -12.414 37.406 -1.367 1 97.81 187 LYS A CA 1
ATOM 1432 C C . LYS A 1 187 ? -13.281 38.281 -2.262 1 97.81 187 LYS A C 1
ATOM 1434 O O . LYS A 1 187 ? -13.312 39.5 -2.098 1 97.81 187 LYS A O 1
ATOM 1439 N N . GLU A 1 188 ? -13.977 37.656 -3.15 1 97.81 188 GLU A N 1
ATOM 1440 C CA . GLU A 1 188 ? -14.82 38.375 -4.102 1 97.81 188 GLU A CA 1
ATOM 1441 C C . GLU A 1 188 ? -16.266 38.406 -3.637 1 97.81 188 GLU A C 1
ATOM 1443 O O . GLU A 1 188 ? -17.125 38.969 -4.312 1 97.81 188 GLU A O 1
ATOM 1448 N N . GLY A 1 189 ? -16.5 37.781 -2.549 1 97.94 189 GLY A N 1
ATOM 1449 C CA . GLY A 1 189 ? -17.875 37.656 -2.102 1 97.94 189 GLY A CA 1
ATOM 1450 C C . GLY A 1 189 ? -18.188 38.469 -0.863 1 97.94 189 GLY A C 1
ATOM 1451 O O . GLY A 1 189 ? -17.297 39.156 -0.323 1 97.94 189 GLY A O 1
ATOM 1452 N N . GLU A 1 190 ? -19.484 38.438 -0.537 1 97.81 190 GLU A N 1
ATOM 1453 C CA . GLU A 1 190 ? -19.984 39.062 0.692 1 97.81 190 GLU A CA 1
ATOM 1454 C C . GLU A 1 190 ? -20.609 38.031 1.615 1 97.81 190 GLU A C 1
ATOM 1456 O O . GLU A 1 190 ? -21.281 37.094 1.151 1 97.81 190 GLU A O 1
ATOM 1461 N N . ASP A 1 191 ? -20.328 38.25 2.871 1 97.75 191 ASP A N 1
ATOM 1462 C CA . ASP A 1 191 ? -20.891 37.312 3.857 1 97.75 191 ASP A CA 1
ATOM 1463 C C . ASP A 1 191 ? -22.391 37.562 4.031 1 97.75 191 ASP A C 1
ATOM 1465 O O . ASP A 1 191 ? -22.812 38.125 5.039 1 97.75 191 ASP A O 1
ATOM 1469 N N . THR A 1 192 ? -23.219 37 3.143 1 97.12 192 THR A N 1
ATOM 1470 C CA . THR A 1 192 ? -24.656 37.312 3.111 1 97.12 192 THR A CA 1
ATOM 1471 C C . THR A 1 192 ? -25.484 36.031 3.346 1 97.12 192 THR A C 1
ATOM 1473 O O . THR A 1 192 ? -26.672 36.125 3.617 1 97.12 192 THR A O 1
ATOM 1476 N N . VAL A 1 193 ? -24.875 34.969 3.148 1 97.38 193 VAL A N 1
ATOM 1477 C CA . VAL A 1 193 ? -25.578 33.688 3.32 1 97.38 193 VAL A CA 1
ATOM 1478 C C . VAL A 1 193 ? -25.547 33.281 4.789 1 97.38 193 VAL A C 1
ATOM 1480 O O . VAL A 1 193 ? -24.469 33.188 5.383 1 97.38 193 VAL A O 1
ATOM 1483 N N . LYS A 1 194 ? -26.703 33.062 5.363 1 96.06 194 LYS A N 1
ATOM 1484 C CA . LYS A 1 194 ? -26.766 32.625 6.766 1 96.06 194 LYS A CA 1
ATOM 1485 C C . LYS A 1 194 ? -26.453 31.156 6.918 1 96.06 194 LYS A C 1
ATOM 1487 O O . LYS A 1 194 ? -27.312 30.312 6.645 1 96.06 194 LYS A O 1
ATOM 1492 N N . LEU A 1 195 ? -25.312 30.906 7.414 1 98.12 195 LEU A N 1
ATOM 1493 C CA . LEU A 1 195 ? -24.875 29.516 7.625 1 98.12 195 LEU A CA 1
ATOM 1494 C C . LEU A 1 195 ? -24.625 29.25 9.102 1 98.12 195 LEU A C 1
ATOM 1496 O O . LEU A 1 195 ? -24.188 30.141 9.836 1 98.12 195 LEU A O 1
ATOM 1500 N N . PRO A 1 196 ? -24.875 28.062 9.531 1 97.44 196 PRO A N 1
ATOM 1501 C CA . PRO A 1 196 ? -24.688 27.719 10.945 1 97.44 196 PRO A CA 1
ATOM 1502 C C . PRO A 1 196 ? -23.219 27.688 11.344 1 97.44 196 PRO A C 1
ATOM 1504 O O . PRO A 1 196 ? -22.344 27.562 10.484 1 97.44 196 PRO A O 1
ATOM 1507 N N . ARG A 1 197 ? -22.922 27.922 12.578 1 97.62 197 ARG A N 1
ATOM 1508 C CA . ARG A 1 197 ? -21.641 27.672 13.234 1 97.62 197 ARG A CA 1
ATOM 1509 C C . ARG A 1 197 ? -21.734 26.531 14.227 1 97.62 197 ARG A C 1
ATOM 1511 O O . ARG A 1 197 ? -21.828 26.75 15.438 1 97.62 197 ARG A O 1
ATOM 1518 N N . PRO A 1 198 ? -21.531 25.344 13.75 1 94.81 198 PRO A N 1
ATOM 1519 C CA . PRO A 1 198 ? -21.828 24.156 14.547 1 94.81 198 PRO A CA 1
ATOM 1520 C C . PRO A 1 198 ? -20.969 24.047 15.805 1 94.81 198 PRO A C 1
ATOM 1522 O O . PRO A 1 198 ? -19.75 24.312 15.75 1 94.81 198 PRO A O 1
ATOM 1525 N N . LEU A 1 199 ? -21.625 23.734 16.969 1 95.12 199 LEU A N 1
ATOM 1526 C CA . LEU A 1 199 ? -21.016 23.391 18.25 1 95.12 199 LEU A CA 1
ATOM 1527 C C . LEU A 1 199 ? -20.281 24.578 18.844 1 95.12 199 LEU A C 1
ATOM 1529 O O . LEU A 1 199 ? -19.594 24.453 19.859 1 95.12 199 LEU A O 1
ATOM 1533 N N . ILE A 1 200 ? -20.406 25.719 18.25 1 95.19 200 ILE A N 1
ATOM 1534 C CA . ILE A 1 200 ? -19.594 26.875 18.641 1 95.19 200 ILE A CA 1
ATOM 1535 C C . ILE A 1 200 ? -19.891 27.234 20.094 1 95.19 200 ILE A C 1
ATOM 1537 O O . ILE A 1 200 ? -19 27.688 20.812 1 95.19 200 ILE A O 1
ATOM 1541 N N . ASN A 1 201 ? -21.125 26.922 20.547 1 92.25 201 ASN A N 1
ATOM 1542 C CA . ASN A 1 201 ? -21.547 27.328 21.891 1 92.25 201 ASN A CA 1
ATOM 1543 C C . ASN A 1 201 ? -21.656 26.141 22.828 1 92.25 201 ASN A C 1
ATOM 1545 O O . ASN A 1 201 ? -22.156 26.266 23.938 1 92.25 201 ASN A O 1
ATOM 1549 N N . ASP A 1 202 ? -21.188 25.047 22.391 1 92.06 202 ASP A N 1
ATOM 1550 C CA . ASP A 1 202 ? -21.281 23.859 23.234 1 92.06 202 ASP A CA 1
ATOM 1551 C C . ASP A 1 202 ? -20.359 23.984 24.453 1 92.06 202 ASP A C 1
ATOM 1553 O O . ASP A 1 202 ? -19.203 24.406 24.328 1 92.06 202 ASP A O 1
ATOM 1557 N N . ARG A 1 203 ? -20.891 23.625 25.578 1 91.94 203 ARG A N 1
ATOM 1558 C CA . ARG A 1 203 ? -20.109 23.688 26.812 1 91.94 203 ARG A CA 1
ATOM 1559 C C . ARG A 1 203 ? -20.031 22.328 27.484 1 91.94 203 ARG A C 1
ATOM 1561 O O . ARG A 1 203 ? -19.5 22.203 28.594 1 91.94 203 ARG A O 1
ATOM 1568 N N . GLY A 1 204 ? -20.547 21.328 26.859 1 93.81 204 GLY A N 1
ATOM 1569 C CA . GLY A 1 204 ? -20.547 19.969 27.391 1 93.81 204 GLY A CA 1
ATOM 1570 C C . GLY A 1 204 ? -19.469 19.094 26.781 1 93.81 204 GLY A C 1
ATOM 1571 O O . GLY A 1 204 ? -18.297 19.5 26.719 1 93.81 204 GLY A O 1
ATOM 1572 N N . LYS A 1 205 ? -19.906 17.891 26.469 1 93.94 205 LYS A N 1
ATOM 1573 C CA . LYS A 1 205 ? -18.953 16.875 26.031 1 93.94 205 LYS A CA 1
ATOM 1574 C C . LYS A 1 205 ? -18.281 17.25 24.719 1 93.94 205 LYS A C 1
ATOM 1576 O O . LYS A 1 205 ? -17.203 16.781 24.406 1 93.94 205 LYS A O 1
ATOM 1581 N N . ASN A 1 206 ? -18.875 18.172 24.016 1 96.5 206 ASN A N 1
ATOM 1582 C CA . ASN A 1 206 ? -18.359 18.531 22.688 1 96.5 206 ASN A CA 1
ATOM 1583 C C . ASN A 1 206 ? -17.75 19.922 22.688 1 96.5 206 ASN A C 1
ATOM 1585 O O . ASN A 1 206 ? -17.594 20.547 21.641 1 96.5 206 ASN A O 1
ATOM 1589 N N . ARG A 1 207 ? -17.359 20.469 23.828 1 97.25 207 ARG A N 1
ATOM 1590 C CA . ARG A 1 207 ? -16.844 21.828 24 1 97.25 207 ARG A CA 1
ATOM 1591 C C . ARG A 1 207 ? -15.656 22.078 23.094 1 97.25 207 ARG A C 1
ATOM 1593 O O . ARG A 1 207 ? -15.562 23.141 22.453 1 97.25 207 ARG A O 1
ATOM 1600 N N . PHE A 1 208 ? -14.859 21.031 22.938 1 98.12 208 PHE A N 1
ATOM 1601 C CA . PHE A 1 208 ? -13.633 21.203 22.172 1 98.12 208 PHE A CA 1
ATOM 1602 C C . PHE A 1 208 ? -13.656 20.344 20.906 1 98.12 208 PHE A C 1
ATOM 1604 O O . PHE A 1 208 ? -12.625 20.172 20.25 1 98.12 208 PHE A O 1
ATOM 1611 N N . ASN A 1 209 ? -14.883 19.797 20.594 1 98.44 209 ASN A N 1
ATOM 1612 C CA . ASN A 1 209 ? -15.047 19.031 19.375 1 98.44 209 ASN A CA 1
ATOM 1613 C C . ASN A 1 209 ? -15.578 19.906 18.234 1 98.44 209 ASN A C 1
ATOM 1615 O O . ASN A 1 209 ? -16.062 21.016 18.469 1 98.44 209 ASN A O 1
ATOM 1619 N N . PHE A 1 210 ? -15.406 19.438 17.047 1 98.31 210 PHE A N 1
ATOM 1620 C CA . PHE A 1 210 ? -15.852 20.125 15.836 1 98.31 210 PHE A CA 1
ATOM 1621 C C . PHE A 1 210 ? -16.828 19.25 15.055 1 98.31 210 PHE A C 1
ATOM 1623 O O . PHE A 1 210 ? -16.891 18.047 15.258 1 98.31 210 PHE A O 1
ATOM 1630 N N . SER A 1 211 ? -17.641 19.797 14.281 1 97.5 211 SER A N 1
ATOM 1631 C CA . SER A 1 211 ? -18.547 19.141 13.336 1 97.5 211 SER A CA 1
ATOM 1632 C C . SER A 1 211 ? -18.812 20.016 12.117 1 97.5 211 SER A C 1
ATOM 1634 O O . SER A 1 211 ? -19.281 21.156 12.266 1 97.5 211 SER A O 1
ATOM 1636 N N . PHE A 1 212 ? -18.531 19.531 10.922 1 97.38 212 PHE A N 1
ATOM 1637 C CA . PHE A 1 212 ? -18.688 20.391 9.758 1 97.38 212 PHE A CA 1
ATOM 1638 C C . PHE A 1 212 ? -19.672 19.781 8.773 1 97.38 212 PHE A C 1
ATOM 1640 O O . PHE A 1 212 ? -19.984 20.391 7.738 1 97.38 212 PHE A O 1
ATOM 1647 N N . SER A 1 213 ? -20.156 18.578 9.039 1 95.75 213 SER A N 1
ATOM 1648 C CA . SER A 1 213 ? -21.141 17.938 8.164 1 95.75 213 SER A CA 1
ATOM 1649 C C . SER A 1 213 ? -22.406 18.781 8.031 1 95.75 213 SER A C 1
ATOM 1651 O O . SER A 1 213 ? -22.938 18.938 6.938 1 95.75 213 SER A O 1
ATOM 1653 N N . GLY A 1 214 ? -22.922 19.234 9.195 1 95.06 214 GLY A N 1
ATOM 1654 C CA . GLY A 1 214 ? -24.094 20.094 9.172 1 95.06 214 GLY A CA 1
ATOM 1655 C C . GLY A 1 214 ? -23.875 21.359 8.359 1 95.06 214 GLY A C 1
ATOM 1656 O O . GLY A 1 214 ? -24.797 21.828 7.672 1 95.06 214 GLY A O 1
ATOM 1657 N N . LEU A 1 215 ? -22.734 21.969 8.461 1 97.31 215 LEU A N 1
ATOM 1658 C CA . LEU A 1 215 ? -22.375 23.156 7.684 1 97.31 215 LEU A CA 1
ATOM 1659 C C . LEU A 1 215 ? -22.391 22.859 6.191 1 97.31 215 LEU A C 1
ATOM 1661 O O . LEU A 1 215 ? -22.922 23.641 5.398 1 97.31 215 LEU A O 1
ATOM 1665 N N . LYS A 1 216 ? -21.828 21.688 5.758 1 97.25 216 LYS A N 1
ATOM 1666 C CA . LYS A 1 216 ? -21.828 21.266 4.359 1 97.25 216 LYS A CA 1
ATOM 1667 C C . LYS A 1 216 ? -23.25 21.125 3.83 1 97.25 216 LYS A C 1
ATOM 1669 O O . LYS A 1 216 ? -23.547 21.562 2.717 1 97.25 216 LYS A O 1
ATOM 1674 N N . THR A 1 217 ? -24.078 20.516 4.621 1 96.88 217 THR A N 1
ATOM 1675 C CA . THR A 1 217 ? -25.469 20.297 4.238 1 96.88 217 THR A CA 1
ATOM 1676 C C . THR A 1 217 ? -26.172 21.641 4.062 1 96.88 217 THR A C 1
ATOM 1678 O O . THR A 1 217 ? -26.953 21.812 3.121 1 96.88 217 THR A O 1
ATOM 1681 N N . ALA A 1 218 ? -26 22.516 4.953 1 97.94 218 ALA A N 1
ATOM 1682 C CA . ALA A 1 218 ? -26.594 23.859 4.863 1 97.94 218 ALA A CA 1
ATOM 1683 C C . ALA A 1 218 ? -26.141 24.562 3.594 1 97.94 218 ALA A C 1
ATOM 1685 O O . ALA A 1 218 ? -26.938 25.234 2.938 1 97.94 218 ALA A O 1
ATOM 1686 N N . VAL A 1 219 ? -24.859 24.469 3.25 1 98.25 219 VAL A N 1
ATOM 1687 C CA . VAL A 1 219 ? -24.328 25.078 2.037 1 98.25 219 VAL A CA 1
ATOM 1688 C C . VAL A 1 219 ? -25.031 24.5 0.812 1 98.25 219 VAL A C 1
ATOM 1690 O O . VAL A 1 219 ? -25.422 25.25 -0.093 1 98.25 219 VAL A O 1
ATOM 1693 N N . LEU A 1 220 ? -25.156 23.172 0.797 1 97.94 220 LEU A N 1
ATOM 1694 C CA . LEU A 1 220 ? -25.812 22.5 -0.322 1 97.94 220 LEU A CA 1
ATOM 1695 C C . LEU A 1 220 ? -27.219 23.062 -0.523 1 97.94 220 LEU A C 1
ATOM 1697 O O . LEU A 1 220 ? -27.641 23.328 -1.655 1 97.94 220 LEU A O 1
ATOM 1701 N N . ARG A 1 221 ? -27.922 23.219 0.566 1 97.75 221 ARG A N 1
ATOM 1702 C CA . ARG A 1 221 ? -29.281 23.75 0.508 1 97.75 221 ARG A CA 1
ATOM 1703 C C . ARG A 1 221 ? -29.281 25.156 -0.087 1 97.75 221 ARG A C 1
ATOM 1705 O O . ARG A 1 221 ? -30.156 25.484 -0.895 1 97.75 221 ARG A O 1
ATOM 1712 N N . GLU A 1 222 ? -28.375 25.984 0.336 1 97.75 222 GLU A N 1
ATOM 1713 C CA . GLU A 1 222 ? -28.312 27.359 -0.162 1 97.75 222 GLU A CA 1
ATOM 1714 C C . GLU A 1 222 ? -27.953 27.391 -1.645 1 97.75 222 GLU A C 1
ATOM 1716 O O . GLU A 1 222 ? -28.438 28.234 -2.391 1 97.75 222 GLU A O 1
ATOM 1721 N N . ILE A 1 223 ? -27.078 26.469 -2.086 1 97.5 223 ILE A N 1
ATOM 1722 C CA . ILE A 1 223 ? -26.719 26.359 -3.496 1 97.5 223 ILE A CA 1
ATOM 1723 C C . ILE A 1 223 ? -27.953 26 -4.316 1 97.5 223 ILE A C 1
ATOM 1725 O O . ILE A 1 223 ? -28.188 26.562 -5.387 1 97.5 223 ILE A O 1
ATOM 1729 N N . GLN A 1 224 ? -28.734 25.094 -3.807 1 97 224 GLN A N 1
ATOM 1730 C CA . GLN A 1 224 ? -29.906 24.578 -4.512 1 97 224 GLN A CA 1
ATOM 1731 C C . GLN A 1 224 ? -30.969 25.672 -4.676 1 97 224 GLN A C 1
ATOM 1733 O O . GLN A 1 224 ? -31.75 25.641 -5.629 1 97 224 GLN A O 1
ATOM 1738 N N . LYS A 1 225 ? -31 26.594 -3.814 1 96.25 225 LYS A N 1
ATOM 1739 C CA . LYS A 1 225 ? -31.938 27.703 -3.918 1 96.25 225 LYS A CA 1
ATOM 1740 C C . LYS A 1 225 ? -31.641 28.562 -5.145 1 96.25 225 LYS A C 1
ATOM 1742 O O . LYS A 1 225 ? -32.531 29.219 -5.68 1 96.25 225 LYS A O 1
ATOM 1747 N N . GLY A 1 226 ? -30.422 28.719 -5.492 1 94.88 226 GLY A N 1
ATOM 1748 C CA . GLY A 1 226 ? -30.031 29.422 -6.703 1 94.88 226 GLY A CA 1
ATOM 1749 C C . GLY A 1 226 ? -30.125 30.922 -6.582 1 94.88 226 GLY A C 1
ATOM 1750 O O . GLY A 1 226 ? -30.219 31.625 -7.59 1 94.88 226 GLY A O 1
ATOM 1751 N N . VAL A 1 227 ? -30.078 31.484 -5.418 1 95.62 227 VAL A N 1
ATOM 1752 C CA . VAL A 1 227 ? -30.328 32.906 -5.215 1 95.62 227 VAL A CA 1
ATOM 1753 C C . VAL A 1 227 ? -29 33.625 -4.969 1 95.62 227 VAL A C 1
ATOM 1755 O O . VAL A 1 227 ? -28.891 34.844 -5.223 1 95.62 227 VAL A O 1
ATOM 1758 N N . TYR A 1 228 ? -28.016 32.906 -4.562 1 96.75 228 TYR A N 1
ATOM 1759 C CA . TYR A 1 228 ? -26.75 33.531 -4.18 1 96.75 228 TYR A CA 1
ATOM 1760 C C . TYR A 1 228 ? -25.672 33.312 -5.234 1 96.75 228 TYR A C 1
ATOM 1762 O O . TYR A 1 228 ? -25.688 32.281 -5.91 1 96.75 228 TYR A O 1
ATOM 1770 N N . ARG A 1 229 ? -24.812 34.281 -5.277 1 96.25 229 ARG A N 1
ATOM 1771 C CA . ARG A 1 229 ? -23.625 34.094 -6.086 1 96.25 229 ARG A CA 1
ATOM 1772 C C . ARG A 1 229 ? -22.672 33.094 -5.434 1 96.25 229 ARG A C 1
ATOM 1774 O O . ARG A 1 229 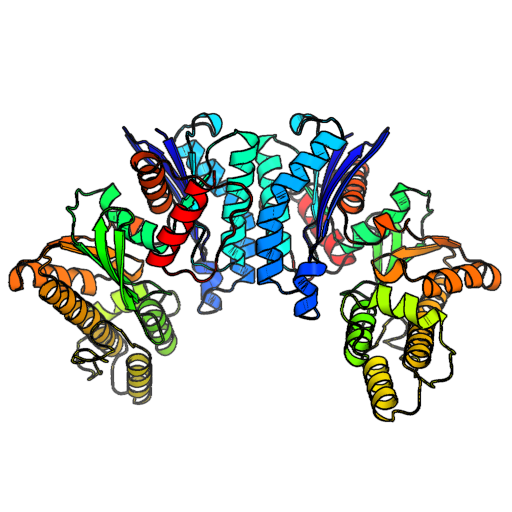? -22.625 32.969 -4.203 1 96.25 229 ARG A O 1
ATOM 1781 N N . LYS A 1 230 ? -21.891 32.344 -6.273 1 97.94 230 LYS A N 1
ATOM 1782 C CA . LYS A 1 230 ? -20.922 31.375 -5.762 1 97.94 230 LYS A CA 1
ATOM 1783 C C . LYS A 1 230 ? -19.922 32.062 -4.82 1 97.94 230 LYS A C 1
ATOM 1785 O O . LYS A 1 230 ? -19.516 31.469 -3.822 1 97.94 230 LYS A O 1
ATOM 1790 N N . GLU A 1 231 ? -19.562 33.281 -5.184 1 98.19 231 GLU A N 1
ATOM 1791 C CA . GLU A 1 231 ? -18.609 34.062 -4.387 1 98.19 231 GLU A CA 1
ATOM 1792 C C . GLU A 1 231 ? -19.156 34.312 -2.986 1 98.19 231 GLU A C 1
ATOM 1794 O O . GLU A 1 231 ? -18.422 34.25 -2.002 1 98.19 231 GLU A O 1
ATOM 1799 N N . ASP A 1 232 ? -20.438 34.562 -2.875 1 98.5 232 ASP A N 1
ATOM 1800 C CA . ASP A 1 232 ? -21.062 34.844 -1.589 1 98.5 232 ASP A CA 1
ATOM 1801 C C . ASP A 1 232 ? -21.172 33.594 -0.745 1 98.5 232 ASP A C 1
ATOM 1803 O O . ASP A 1 232 ? -21.016 33.625 0.477 1 98.5 232 ASP A O 1
ATOM 1807 N N . ILE A 1 233 ? -21.453 32.531 -1.425 1 98.5 233 ILE A N 1
ATOM 1808 C CA . ILE A 1 233 ? -21.516 31.234 -0.735 1 98.5 233 ILE A CA 1
ATOM 1809 C C . ILE A 1 233 ? -20.141 30.859 -0.193 1 98.5 233 ILE A C 1
ATOM 1811 O O . ILE A 1 233 ? -20.016 30.469 0.966 1 98.5 233 ILE A O 1
ATOM 1815 N N . ALA A 1 234 ? -19.125 31.031 -1.036 1 98.56 234 ALA A N 1
ATOM 1816 C CA . ALA A 1 234 ? -17.75 30.734 -0.624 1 98.56 234 ALA A CA 1
ATOM 1817 C C . ALA A 1 234 ? -17.344 31.594 0.578 1 98.56 234 ALA A C 1
ATOM 1819 O O . ALA A 1 234 ? -16.781 31.078 1.546 1 98.56 234 ALA A O 1
ATOM 1820 N N . ARG A 1 235 ? -17.641 32.844 0.512 1 98.62 235 ARG A N 1
ATOM 1821 C CA . ARG A 1 235 ? -17.312 33.781 1.588 1 98.62 235 ARG A CA 1
ATOM 1822 C C . ARG A 1 235 ? -18.016 33.375 2.883 1 98.62 235 ARG A C 1
ATOM 1824 O O . ARG A 1 235 ? -17.375 33.281 3.936 1 98.62 235 ARG A O 1
ATOM 1831 N N . SER A 1 236 ? -19.312 33.188 2.818 1 98.81 236 SER A N 1
ATOM 1832 C CA . SER A 1 236 ? -20.094 32.875 4.008 1 98.81 236 SER A CA 1
ATOM 1833 C C . SER A 1 236 ? -19.688 31.516 4.609 1 98.81 236 SER A C 1
ATOM 1835 O O . SER A 1 236 ? -19.656 31.359 5.832 1 98.81 236 SER A O 1
ATOM 1837 N N . PHE A 1 237 ? -19.391 30.578 3.756 1 98.62 237 PHE A N 1
ATOM 1838 C CA . PHE A 1 237 ? -18.891 29.281 4.227 1 98.62 237 PHE A CA 1
ATOM 1839 C C . PHE A 1 237 ? -17.578 29.453 4.98 1 98.62 237 PHE A C 1
ATOM 1841 O O . PHE A 1 237 ? -17.438 28.953 6.098 1 98.62 237 PHE A O 1
ATOM 1848 N N . GLN A 1 238 ? -16.641 30.094 4.348 1 98.75 238 GLN A N 1
ATOM 1849 C CA . GLN A 1 238 ? -15.328 30.312 4.965 1 98.75 238 GLN A CA 1
ATOM 1850 C C . GLN A 1 238 ? -15.453 31.062 6.285 1 98.75 238 GLN A C 1
ATOM 1852 O O . GLN A 1 238 ? -14.773 30.734 7.258 1 98.75 238 GLN A O 1
ATOM 1857 N N . GLU A 1 239 ? -16.328 32.031 6.34 1 98.62 239 GLU A N 1
ATOM 1858 C CA . GLU A 1 239 ? -16.578 32.75 7.582 1 98.62 239 GLU A CA 1
ATOM 1859 C C . GLU A 1 239 ? -17.078 31.828 8.68 1 98.62 239 GLU A C 1
ATOM 1861 O O . GLU A 1 239 ? -16.594 31.859 9.812 1 98.62 239 GLU A O 1
ATOM 1866 N N . ALA A 1 240 ? -18.031 31.047 8.312 1 98.62 240 ALA A N 1
ATOM 1867 C CA . ALA A 1 240 ? -18.625 30.125 9.289 1 98.62 240 ALA A CA 1
ATOM 1868 C C . ALA A 1 240 ? -17.578 29.141 9.805 1 98.62 240 ALA A C 1
ATOM 1870 O O . ALA A 1 240 ? -17.453 28.922 11.016 1 98.62 240 ALA A O 1
ATOM 1871 N N . ALA A 1 241 ? -16.859 28.531 8.875 1 98.62 241 ALA A N 1
ATOM 1872 C CA . ALA A 1 241 ? -15.852 27.547 9.234 1 98.62 241 ALA A CA 1
ATOM 1873 C C . ALA A 1 241 ? -14.773 28.172 10.125 1 98.62 241 ALA A C 1
ATOM 1875 O O . ALA A 1 241 ? -14.422 27.609 11.164 1 98.62 241 ALA A O 1
ATOM 1876 N N . THR A 1 242 ? -14.227 29.328 9.742 1 98.62 242 THR A N 1
ATOM 1877 C CA . THR A 1 242 ? -13.125 29.953 10.461 1 98.62 242 THR A CA 1
ATOM 1878 C C . THR A 1 242 ? -13.609 30.516 11.797 1 98.62 242 THR A C 1
ATOM 1880 O O . THR A 1 242 ? -12.852 30.562 12.766 1 98.62 242 THR A O 1
ATOM 1883 N N . ASP A 1 243 ? -14.898 30.922 11.898 1 98.5 243 ASP A N 1
ATOM 1884 C CA . ASP A 1 243 ? -15.477 31.359 13.164 1 98.5 243 ASP A CA 1
ATOM 1885 C C . ASP A 1 243 ? -15.406 30.234 14.211 1 98.5 243 ASP A C 1
ATOM 1887 O O . ASP A 1 243 ? -15.008 30.484 15.352 1 98.5 243 ASP A O 1
ATOM 1891 N N . VAL A 1 244 ? -15.805 29.125 13.766 1 98.5 244 VAL A N 1
ATOM 1892 C CA . VAL A 1 244 ? -15.844 27.984 14.672 1 98.5 244 VAL A CA 1
ATOM 1893 C C . VAL A 1 244 ? -14.43 27.625 15.133 1 98.5 244 VAL A C 1
ATOM 1895 O O . VAL A 1 244 ? -14.195 27.422 16.328 1 98.5 244 VAL A O 1
ATOM 1898 N N . LEU A 1 245 ? -13.5 27.547 14.203 1 98.75 245 LEU A N 1
ATOM 1899 C CA . LEU A 1 245 ? -12.117 27.219 14.516 1 98.75 245 LEU A CA 1
ATOM 1900 C C . LEU A 1 245 ? -11.531 28.219 15.523 1 98.75 245 LEU A C 1
ATOM 1902 O O . LEU A 1 245 ? -10.914 27.812 16.516 1 98.75 245 LEU A O 1
ATOM 1906 N N . LEU A 1 246 ? -11.781 29.469 15.289 1 98.62 246 LEU A N 1
ATOM 1907 C CA . LEU A 1 246 ? -11.258 30.516 16.156 1 98.62 246 LEU A CA 1
ATOM 1908 C C . LEU A 1 246 ? -11.906 30.453 17.547 1 98.62 246 LEU A C 1
ATOM 1910 O O . LEU A 1 246 ? -11.211 30.453 18.562 1 98.62 246 LEU A O 1
ATOM 1914 N N . ALA A 1 247 ? -13.188 30.422 17.594 1 98.19 247 ALA A N 1
ATOM 1915 C CA . ALA A 1 247 ? -13.93 30.469 18.844 1 98.19 247 ALA A CA 1
ATOM 1916 C C . ALA A 1 247 ? -13.523 29.328 19.766 1 98.19 247 ALA A C 1
ATOM 1918 O O . ALA A 1 247 ? -13.297 29.531 20.969 1 98.19 247 ALA A O 1
ATOM 1919 N N . LYS A 1 248 ? -13.414 28.203 19.203 1 98.31 248 LYS A N 1
ATOM 1920 C CA . LYS A 1 248 ? -13.117 27.031 20.031 1 98.31 248 LYS A CA 1
ATOM 1921 C C . LYS A 1 248 ? -11.656 27.031 20.469 1 98.31 248 LYS A C 1
ATOM 1923 O O . LYS A 1 248 ? -11.328 26.531 21.547 1 98.31 248 LYS A O 1
ATOM 1928 N N . THR A 1 249 ? -10.781 27.5 19.641 1 98.69 249 THR A N 1
ATOM 1929 C CA . THR A 1 249 ? -9.383 27.641 20.016 1 98.69 249 THR A CA 1
ATOM 1930 C C . THR A 1 249 ? -9.219 28.641 21.156 1 98.69 249 THR A C 1
ATOM 1932 O O . THR A 1 249 ? -8.523 28.359 22.141 1 98.69 249 THR A O 1
ATOM 1935 N N . ILE A 1 250 ? -9.891 29.766 21.062 1 98.25 250 ILE A N 1
ATOM 1936 C CA . ILE A 1 250 ? -9.844 30.781 22.094 1 98.25 250 ILE A CA 1
ATOM 1937 C C . ILE A 1 250 ? -10.414 30.234 23.406 1 98.25 250 ILE A C 1
ATOM 1939 O O . ILE A 1 250 ? -9.875 30.484 24.484 1 98.25 250 ILE A O 1
ATOM 1943 N N . ASP A 1 251 ? -11.484 29.5 23.25 1 98.12 251 ASP A N 1
ATOM 1944 C CA . ASP A 1 251 ? -12.094 28.875 24.422 1 98.12 251 ASP A CA 1
ATOM 1945 C C . ASP A 1 251 ? -11.094 27.969 25.125 1 98.12 251 ASP A C 1
ATOM 1947 O O . ASP A 1 251 ? -10.984 27.984 26.344 1 98.12 251 ASP A O 1
ATOM 1951 N N . ALA A 1 252 ? -10.406 27.172 24.391 1 98.44 252 ALA A N 1
ATOM 1952 C CA . ALA A 1 252 ? -9.398 26.281 24.953 1 98.44 252 ALA A CA 1
ATOM 1953 C C . ALA A 1 252 ? -8.281 27.062 25.625 1 98.44 252 ALA A C 1
ATOM 1955 O O . ALA A 1 252 ? -7.824 26.719 26.719 1 98.44 252 ALA A O 1
ATOM 1956 N N . MET A 1 253 ? -7.859 28.109 24.953 1 98.5 253 MET A N 1
ATOM 1957 C CA . MET A 1 253 ? -6.797 28.953 25.5 1 98.5 253 MET A CA 1
ATOM 1958 C C . MET A 1 253 ? -7.211 29.562 26.828 1 98.5 253 MET A C 1
ATOM 1960 O O . MET A 1 253 ? -6.414 29.594 27.781 1 98.5 253 MET A O 1
ATOM 1964 N N . LYS A 1 254 ? -8.406 29.969 26.953 1 97.5 254 LYS A N 1
ATOM 1965 C CA . LYS A 1 254 ? -8.922 30.531 28.188 1 97.5 254 LYS A CA 1
ATOM 1966 C C . LYS A 1 254 ? -9.016 29.469 29.281 1 97.5 254 LYS A C 1
ATOM 1968 O O . LYS A 1 254 ? -8.625 29.703 30.422 1 97.5 254 LYS A O 1
ATOM 1973 N N . GLU A 1 255 ? -9.547 28.375 28.875 1 97.56 255 GLU A N 1
ATOM 1974 C CA . GLU A 1 255 ? -9.734 27.281 29.844 1 97.56 255 GLU A CA 1
ATOM 1975 C C . GLU A 1 255 ? -8.414 26.906 30.5 1 97.56 255 GLU A C 1
ATOM 1977 O O . GLU A 1 255 ? -8.375 26.625 31.703 1 97.56 255 GLU A O 1
ATOM 1982 N N . PHE A 1 256 ? -7.367 26.938 29.766 1 98.12 256 PHE A N 1
ATOM 1983 C CA . PHE A 1 256 ? -6.098 26.422 30.266 1 98.12 256 PHE A CA 1
ATOM 1984 C C . PHE A 1 256 ? -5.137 27.562 30.562 1 98.12 256 PHE A C 1
ATOM 1986 O O . PHE A 1 256 ? -3.975 27.328 30.906 1 98.12 256 PHE A O 1
ATOM 1993 N N . ASN A 1 257 ? -5.586 28.734 30.422 1 97.88 257 ASN A N 1
ATOM 1994 C CA . ASN A 1 257 ? -4.801 29.922 30.688 1 97.88 257 ASN A CA 1
ATOM 1995 C C . ASN A 1 257 ? -3.496 29.938 29.891 1 97.88 257 ASN A C 1
ATOM 1997 O O . ASN A 1 257 ? -2.416 30.078 30.469 1 97.88 257 ASN A O 1
ATOM 2001 N N . ILE A 1 258 ? -3.58 29.719 28.625 1 98.12 258 ILE A N 1
ATOM 2002 C CA . ILE A 1 258 ? -2.455 29.688 27.688 1 98.12 258 ILE A CA 1
ATOM 2003 C C . ILE A 1 258 ? -2.576 30.828 26.688 1 98.12 258 ILE A C 1
ATOM 2005 O O . ILE A 1 258 ? -3.666 31.094 26.188 1 98.12 258 ILE A O 1
ATOM 2009 N N . LYS A 1 259 ? -1.527 31.391 26.344 1 97.62 259 LYS A N 1
ATOM 2010 C CA . LYS A 1 259 ? -1.575 32.594 25.484 1 97.62 259 LYS A CA 1
ATOM 2011 C C . LYS A 1 259 ? -1.012 32.281 24.109 1 97.62 259 LYS A C 1
ATOM 2013 O O . LYS A 1 259 ? -1.228 33.062 23.172 1 97.62 259 LYS A O 1
ATOM 2018 N N . ASN A 1 260 ? -0.213 31.203 23.969 1 98.5 260 ASN A N 1
ATOM 2019 C CA . ASN A 1 260 ? 0.383 30.844 22.688 1 98.5 260 ASN A CA 1
ATOM 2020 C C . ASN A 1 260 ? -0.452 29.797 21.969 1 98.5 260 ASN A C 1
ATOM 2022 O O . ASN A 1 260 ? -0.958 28.859 22.578 1 98.5 260 ASN A O 1
ATOM 2026 N N . VAL A 1 261 ? -0.653 30.016 20.672 1 98.75 261 VAL A N 1
ATOM 2027 C CA . VAL A 1 261 ? -1.362 29.031 19.859 1 98.75 261 VAL A CA 1
ATOM 2028 C C . VAL A 1 261 ? -0.614 28.797 18.547 1 98.75 261 VAL A C 1
ATOM 2030 O O . VAL A 1 261 ? -0.088 29.75 17.953 1 98.75 261 VAL A O 1
ATOM 2033 N N . VAL A 1 262 ? -0.436 27.547 18.203 1 98.81 262 VAL A N 1
ATOM 2034 C CA . VAL A 1 262 ? 0.134 27.156 16.922 1 98.81 262 VAL A CA 1
ATOM 2035 C C . VAL A 1 262 ? -0.96 26.578 16.031 1 98.81 262 VAL A C 1
ATOM 2037 O O . VAL A 1 262 ? -1.688 25.672 16.438 1 98.81 262 VAL A O 1
ATOM 2040 N N . ILE A 1 263 ? -1.169 27.156 14.859 1 98.81 263 ILE A N 1
ATOM 2041 C CA . ILE A 1 263 ? -2.09 26.609 13.875 1 98.81 263 ILE A CA 1
ATOM 2042 C C . ILE A 1 263 ? -1.308 25.844 12.805 1 98.81 263 ILE A C 1
ATOM 2044 O O . ILE A 1 263 ? -0.381 26.391 12.195 1 98.81 263 ILE A O 1
ATOM 2048 N N . ALA A 1 264 ? -1.661 24.578 12.594 1 98.31 264 ALA A N 1
ATOM 2049 C CA . ALA A 1 264 ? -0.9 23.703 11.703 1 98.31 264 ALA A CA 1
ATOM 2050 C C . ALA A 1 264 ? -1.825 22.953 10.75 1 98.31 264 ALA A C 1
ATOM 2052 O O . ALA A 1 264 ? -3.041 22.922 10.953 1 98.31 264 ALA A O 1
ATOM 2053 N N . GLY A 1 265 ? -1.199 22.359 9.766 1 97.62 265 GLY A N 1
ATOM 2054 C CA . GLY A 1 265 ? -1.96 21.656 8.75 1 97.62 265 GLY A CA 1
ATOM 2055 C C . GLY A 1 265 ? -2.193 22.469 7.496 1 97.62 265 GLY A C 1
ATOM 2056 O O . GLY A 1 265 ? -1.987 23.688 7.492 1 97.62 265 GLY A O 1
ATOM 2057 N N . GLY A 1 266 ? -2.68 21.812 6.496 1 96.88 266 GLY A N 1
ATOM 2058 C CA . GLY A 1 266 ? -2.82 22.438 5.195 1 96.88 266 GLY A CA 1
ATOM 2059 C C . GLY A 1 266 ? -3.764 23.625 5.207 1 96.88 266 GLY A C 1
ATOM 2060 O O . GLY A 1 266 ? -3.533 24.625 4.512 1 96.88 266 GLY A O 1
ATOM 2061 N N . VAL A 1 267 ? -4.793 23.594 5.973 1 97.94 267 VAL A N 1
ATOM 2062 C CA . VAL A 1 267 ? -5.805 24.641 6.008 1 97.94 267 VAL A CA 1
ATOM 2063 C C . VAL A 1 267 ? -5.254 25.859 6.742 1 97.94 267 VAL A C 1
ATOM 2065 O O . VAL A 1 267 ? -5.836 26.953 6.676 1 97.94 267 VAL A O 1
ATOM 2068 N N . SER A 1 268 ? -4.141 25.719 7.43 1 98.25 268 SER A N 1
ATOM 2069 C CA . SER A 1 268 ? -3.523 26.859 8.094 1 98.25 268 SER A CA 1
ATOM 2070 C C . SER A 1 268 ? -3.051 27.906 7.082 1 98.25 268 SER A C 1
ATOM 2072 O O . SER A 1 268 ? -2.752 29.047 7.449 1 98.25 268 SER A O 1
ATOM 2074 N N . ALA A 1 269 ? -2.969 27.516 5.824 1 97.81 269 ALA A N 1
ATOM 2075 C CA . ALA A 1 269 ? -2.596 28.438 4.758 1 97.81 269 ALA A CA 1
ATOM 2076 C C . ALA A 1 269 ? -3.754 29.359 4.402 1 97.81 269 ALA A C 1
ATOM 2078 O O . ALA A 1 269 ? -3.572 30.344 3.684 1 97.81 269 ALA A O 1
ATOM 2079 N N . ASN A 1 270 ? -4.934 29.109 4.887 1 98.31 270 ASN A N 1
ATOM 2080 C CA . ASN A 1 270 ? -6.121 29.891 4.582 1 98.31 270 ASN A CA 1
ATOM 2081 C C . ASN A 1 270 ? -5.961 31.344 5.027 1 98.31 270 ASN A C 1
ATOM 2083 O O . ASN A 1 270 ? -5.676 31.609 6.195 1 98.31 270 ASN A O 1
ATOM 2087 N N . SER A 1 271 ? -6.188 32.25 4.105 1 98.31 271 SER A N 1
ATOM 2088 C CA . SER A 1 271 ? -5.922 33.656 4.363 1 98.31 271 SER A CA 1
ATOM 2089 C C . SER A 1 271 ? -6.871 34.219 5.414 1 98.31 271 SER A C 1
ATOM 2091 O O . SER A 1 271 ? -6.469 35 6.266 1 98.31 271 SER A O 1
ATOM 2093 N N . ARG A 1 272 ? -8.109 33.844 5.363 1 98.44 272 ARG A N 1
ATOM 2094 C CA . ARG A 1 272 ? -9.094 34.344 6.309 1 98.44 272 ARG A CA 1
ATOM 2095 C C . ARG A 1 272 ? -8.812 33.844 7.723 1 98.44 272 ARG A C 1
ATOM 2097 O O . ARG A 1 272 ? -8.961 34.594 8.695 1 98.44 272 ARG A O 1
ATOM 2104 N N . LEU A 1 273 ? -8.477 32.562 7.824 1 98.56 273 LEU A N 1
ATOM 2105 C CA . LEU A 1 273 ? -8.109 32 9.117 1 98.56 273 LEU A CA 1
ATOM 2106 C C . LEU A 1 273 ? -6.945 32.781 9.734 1 98.56 273 LEU A C 1
ATOM 2108 O O . LEU A 1 273 ? -6.98 33.125 10.922 1 98.56 273 LEU A O 1
ATOM 2112 N N . ARG A 1 274 ? -5.914 33.031 8.977 1 98.25 274 ARG A N 1
ATOM 2113 C CA . ARG A 1 274 ? -4.75 33.781 9.43 1 98.25 274 ARG A CA 1
ATOM 2114 C C . ARG A 1 274 ? -5.148 35.188 9.867 1 98.25 274 ARG A C 1
ATOM 2116 O O . ARG A 1 274 ? -4.688 35.688 10.898 1 98.25 274 ARG A O 1
ATOM 2123 N N . GLU A 1 275 ? -6 35.844 9.125 1 97.94 275 GLU A N 1
ATOM 2124 C CA . GLU A 1 275 ? -6.484 37.188 9.453 1 97.94 275 GLU A CA 1
ATOM 2125 C C . GLU A 1 275 ? -7.23 37.188 10.781 1 97.94 275 GLU A C 1
ATOM 2127 O O . GLU A 1 275 ? -7.016 38.062 11.617 1 97.94 275 GLU A O 1
ATOM 2132 N N . LYS A 1 276 ? -8.055 36.281 10.93 1 97.94 276 LYS A N 1
ATOM 2133 C CA . LYS A 1 276 ? -8.883 36.219 12.133 1 97.94 276 LYS A CA 1
ATOM 2134 C C . LYS A 1 276 ? -8.023 36 13.375 1 97.94 276 LYS A C 1
ATOM 2136 O O . LYS A 1 276 ? -8.289 36.594 14.422 1 97.94 276 LYS A O 1
ATOM 2141 N N . PHE A 1 277 ? -7.086 35.156 13.289 1 98.38 277 PHE A N 1
ATOM 2142 C CA . PHE A 1 277 ? -6.227 34.938 14.445 1 98.38 277 PHE A CA 1
ATOM 2143 C C . PHE A 1 277 ? -5.355 36.156 14.719 1 98.38 277 PHE A C 1
ATOM 2145 O O . PHE A 1 277 ? -5.051 36.438 15.867 1 98.38 277 PHE A O 1
ATOM 2152 N N . LYS A 1 278 ? -4.934 36.812 13.703 1 96.69 278 LYS A N 1
ATOM 2153 C CA . LYS A 1 278 ? -4.195 38.062 13.891 1 96.69 278 LYS A CA 1
ATOM 2154 C C . LYS A 1 278 ? -5.043 39.094 14.633 1 96.69 278 LYS A C 1
ATOM 2156 O O . LYS A 1 278 ? -4.555 39.781 15.539 1 96.69 278 LYS A O 1
ATOM 2161 N N . GLU A 1 279 ? -6.238 39.188 14.219 1 96.62 279 GLU A N 1
ATOM 2162 C CA . GLU A 1 279 ? -7.172 40.094 14.898 1 96.62 279 GLU A CA 1
ATOM 2163 C C . GLU A 1 279 ? -7.363 39.688 16.359 1 96.62 279 GLU A C 1
ATOM 2165 O O . GLU A 1 279 ? -7.473 40.531 17.234 1 96.62 279 GLU A O 1
ATOM 2170 N N . ALA A 1 280 ? -7.395 38.469 16.531 1 96.62 280 ALA A N 1
ATOM 2171 C CA . ALA A 1 280 ? -7.621 37.938 17.875 1 96.62 280 ALA A CA 1
ATOM 2172 C C . ALA A 1 280 ? -6.438 38.219 18.781 1 96.62 280 ALA A C 1
ATOM 2174 O O . ALA A 1 280 ? -6.594 38.281 20 1 96.62 280 ALA A O 1
ATOM 2175 N N . GLU A 1 281 ? -5.211 38.344 18.234 1 96.69 281 GLU A N 1
ATOM 2176 C CA . GLU A 1 281 ? -4.047 38.688 19.047 1 96.69 281 GLU A CA 1
ATOM 2177 C C . GLU A 1 281 ? -4.277 39.969 19.812 1 96.69 281 GLU A C 1
ATOM 2179 O O . GLU A 1 281 ? -3.975 40.062 21.016 1 96.69 281 GLU A O 1
ATOM 2184 N N . GLU A 1 282 ? -4.832 40.906 19.219 1 93.5 282 GLU A N 1
ATOM 2185 C CA . GLU A 1 282 ? -5.086 42.219 19.812 1 93.5 282 GLU A CA 1
ATOM 2186 C C . GLU A 1 282 ? -6.242 42.156 20.812 1 93.5 282 GLU A C 1
ATOM 2188 O O . GLU A 1 282 ? -6.152 42.688 21.906 1 93.5 282 GLU A O 1
ATOM 2193 N N . ASN A 1 283 ? -7.18 41.438 20.438 1 93.94 283 ASN A N 1
ATOM 2194 C CA . ASN A 1 283 ? -8.43 41.438 21.203 1 93.94 283 ASN A CA 1
ATOM 2195 C C . ASN A 1 283 ? -8.328 40.562 22.453 1 93.94 283 ASN A C 1
ATOM 2197 O O . ASN A 1 283 ? -9 40.844 23.453 1 93.94 283 ASN A O 1
ATOM 2201 N N . HIS A 1 284 ? -7.512 39.531 22.375 1 94.44 284 HIS A N 1
ATOM 2202 C CA . HIS A 1 284 ? -7.52 38.562 23.453 1 94.44 284 HIS A CA 1
ATOM 2203 C C . HIS A 1 284 ? -6.152 38.469 24.125 1 94.44 284 HIS A C 1
ATOM 2205 O O . HIS A 1 284 ? -5.984 37.75 25.109 1 94.44 284 HIS A O 1
ATOM 2211 N N . GLY A 1 285 ? -5.145 39.125 23.641 1 94.88 285 GLY A N 1
ATOM 2212 C CA . GLY A 1 285 ? -3.809 39.094 24.219 1 94.88 285 GLY A CA 1
ATOM 2213 C C . GLY A 1 285 ? -3.117 37.75 24 1 94.88 285 GLY A C 1
ATOM 2214 O O . GLY A 1 285 ? -2.461 37.219 24.906 1 94.88 285 GLY A O 1
ATOM 2215 N N . ILE A 1 286 ? -3.4 37.219 22.875 1 97.06 286 ILE A N 1
ATOM 2216 C CA . ILE A 1 286 ? -2.801 35.906 22.562 1 97.06 286 ILE A CA 1
ATOM 2217 C C . ILE A 1 286 ? -1.758 36.094 21.453 1 97.06 286 ILE A C 1
ATOM 2219 O O . ILE A 1 286 ? -1.623 37.188 20.891 1 97.06 286 ILE A O 1
ATOM 2223 N N . LYS A 1 287 ? -0.951 35.094 21.25 1 98.06 287 LYS A N 1
ATOM 2224 C CA . LYS A 1 287 ? 0.012 35.031 20.156 1 98.06 287 LYS A CA 1
ATOM 2225 C C . LYS A 1 287 ? -0.212 33.812 19.281 1 98.06 287 LYS A C 1
ATOM 2227 O O . LYS A 1 287 ? -0.211 32.688 19.766 1 98.06 287 LYS A O 1
ATOM 2232 N N . ALA A 1 288 ? -0.42 34.125 18.016 1 98.5 288 ALA A N 1
ATOM 2233 C CA . ALA A 1 288 ? -0.689 33.062 17.047 1 98.5 288 ALA A CA 1
ATOM 2234 C C . ALA A 1 288 ? 0.518 32.812 16.156 1 98.5 288 ALA A C 1
ATOM 2236 O O . ALA A 1 288 ? 1.119 33.75 15.633 1 98.5 288 ALA A O 1
ATOM 2237 N N . TYR A 1 289 ? 0.904 31.547 16.031 1 98.44 289 TYR A N 1
ATOM 2238 C CA . TYR A 1 289 ? 2.01 31.141 15.164 1 98.44 289 TYR A CA 1
ATOM 2239 C C . TYR A 1 289 ? 1.515 30.281 14 1 98.44 289 TYR A C 1
ATOM 2241 O O . TYR A 1 289 ? 0.754 29.344 14.203 1 98.44 289 TYR A O 1
ATOM 2249 N N . PHE A 1 290 ? 1.865 30.703 12.82 1 97.94 290 PHE A N 1
ATOM 2250 C CA . PHE A 1 290 ? 1.633 29.953 11.586 1 97.94 290 PHE A CA 1
ATOM 2251 C C . PHE A 1 290 ? 2.953 29.594 10.922 1 97.94 290 PHE A C 1
ATOM 2253 O O . PHE A 1 290 ? 3.895 30.391 10.914 1 97.94 290 PHE A O 1
ATOM 2260 N N . PRO A 1 291 ? 3.006 28.391 10.398 1 97.12 291 PRO A N 1
ATOM 2261 C CA . PRO A 1 291 ? 4.176 28.125 9.555 1 97.12 291 PRO A CA 1
ATOM 2262 C C . PRO A 1 291 ? 4.156 28.922 8.258 1 97.12 291 PRO A C 1
ATOM 2264 O O . PRO A 1 291 ? 3.092 29.359 7.809 1 97.12 291 PRO A O 1
ATOM 2267 N N . PRO A 1 292 ? 5.391 29.203 7.742 1 96.88 292 PRO A N 1
ATOM 2268 C CA . PRO A 1 292 ? 5.367 29.734 6.379 1 96.88 292 PRO A CA 1
ATOM 2269 C C . PRO A 1 292 ? 4.574 28.859 5.414 1 96.88 292 PRO A C 1
ATOM 2271 O O . PRO A 1 292 ? 4.461 27.656 5.621 1 96.88 292 PRO A O 1
ATOM 2274 N N . LEU A 1 293 ? 4.102 29.438 4.344 1 96 293 LEU A N 1
ATOM 2275 C CA . LEU A 1 293 ? 3.178 28.766 3.438 1 96 293 LEU A CA 1
ATOM 2276 C C . LEU A 1 293 ? 3.787 27.469 2.904 1 96 293 LEU A C 1
ATOM 2278 O O . LEU A 1 293 ? 3.094 26.453 2.783 1 96 293 LEU A O 1
ATOM 2282 N N . TYR A 1 294 ? 5.082 27.422 2.627 1 93.94 294 TYR A N 1
ATOM 2283 C CA . TYR A 1 294 ? 5.73 26.25 2.031 1 93.94 294 TYR A CA 1
ATOM 2284 C C . TYR A 1 294 ? 5.84 25.109 3.039 1 93.94 294 TYR A C 1
ATOM 2286 O O . TYR A 1 294 ? 6.152 23.984 2.672 1 93.94 294 TYR A O 1
ATOM 2294 N N . LEU A 1 295 ? 5.492 25.359 4.309 1 96.62 295 LEU A N 1
ATOM 2295 C CA . LEU A 1 295 ? 5.555 24.344 5.355 1 96.62 295 LEU A CA 1
ATOM 2296 C C . LEU A 1 295 ? 4.152 23.969 5.82 1 96.62 295 LEU A C 1
ATOM 2298 O O . LEU A 1 295 ? 4 23.156 6.746 1 96.62 295 LEU A O 1
ATOM 2302 N N . CYS A 1 296 ? 3.158 24.531 5.18 1 95.75 296 CYS A N 1
ATOM 2303 C CA . CYS A 1 296 ? 1.787 24.25 5.594 1 95.75 296 CYS A CA 1
ATOM 2304 C C . CYS A 1 296 ? 1.323 22.891 5.078 1 95.75 296 CYS A C 1
ATOM 2306 O O . CYS A 1 296 ? 0.625 22.156 5.781 1 95.75 296 CYS A O 1
ATOM 2308 N N . THR A 1 297 ? 1.704 22.609 3.811 1 94.38 297 THR A N 1
ATOM 2309 C CA . THR A 1 297 ? 1.307 21.328 3.213 1 94.38 297 THR A CA 1
ATOM 2310 C C . THR A 1 297 ? 2.322 20.234 3.537 1 94.38 297 THR A C 1
ATOM 2312 O O . THR A 1 297 ? 3.369 20.516 4.129 1 94.38 297 THR A O 1
ATOM 2315 N N . ASP A 1 298 ? 1.94 19.062 3.227 1 96.5 298 ASP A N 1
ATOM 2316 C CA . ASP A 1 298 ? 2.826 17.938 3.527 1 96.5 298 ASP A CA 1
ATOM 2317 C C . ASP A 1 298 ? 4.199 18.141 2.887 1 96.5 298 ASP A C 1
ATOM 2319 O O . ASP A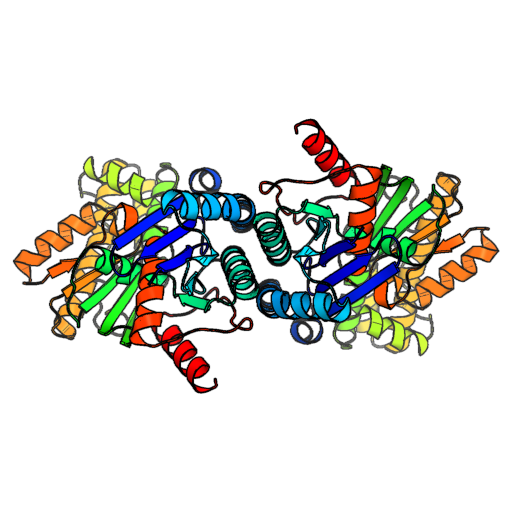 1 298 ? 4.297 18.5 1.714 1 96.5 298 ASP A O 1
ATOM 2323 N N . ASN A 1 299 ? 5.258 18 3.66 1 97.88 299 ASN A N 1
ATOM 2324 C CA . ASN A 1 299 ? 6.633 18.188 3.207 1 97.88 299 ASN A CA 1
ATOM 2325 C C . ASN A 1 299 ? 7.617 17.391 4.062 1 97.88 299 ASN A C 1
ATOM 2327 O O . ASN A 1 299 ? 7.281 16.969 5.172 1 97.88 299 ASN A O 1
ATOM 2331 N N . GLY A 1 300 ? 8.797 17.25 3.537 1 98.62 300 GLY A N 1
ATOM 2332 C CA . GLY A 1 300 ? 9.82 16.484 4.25 1 98.62 300 GLY A CA 1
ATOM 2333 C C . GLY A 1 300 ? 10.461 17.281 5.379 1 98.62 300 GLY A C 1
ATOM 2334 O O . GLY A 1 300 ? 11.031 16.688 6.305 1 98.62 300 GLY A O 1
ATOM 2335 N N . ALA A 1 301 ? 10.406 18.578 5.32 1 98.75 301 ALA A N 1
ATOM 2336 C CA . ALA A 1 301 ? 11.07 19.438 6.293 1 98.75 301 ALA A CA 1
ATOM 2337 C C . ALA A 1 301 ? 10.469 19.266 7.688 1 98.75 301 ALA A C 1
ATOM 2339 O O . ALA A 1 301 ? 11.203 19.188 8.68 1 98.75 301 ALA A O 1
ATOM 2340 N N . MET A 1 302 ? 9.148 19.172 7.734 1 98.69 302 MET A N 1
ATOM 2341 C CA . MET A 1 302 ? 8.5 19.016 9.031 1 98.69 302 MET A CA 1
ATOM 2342 C C . MET A 1 302 ? 8.867 17.672 9.664 1 98.69 302 MET A C 1
ATOM 2344 O O . MET A 1 302 ? 9.039 17.578 10.883 1 98.69 302 MET A O 1
ATOM 2348 N N . VAL A 1 303 ? 9.078 16.672 8.789 1 98.88 303 VAL A N 1
ATOM 2349 C CA . VAL A 1 303 ? 9.438 15.344 9.258 1 98.88 303 VAL A CA 1
ATOM 2350 C C . VAL A 1 303 ? 10.898 15.328 9.719 1 98.88 303 VAL A C 1
ATOM 2352 O O . VAL A 1 303 ? 11.211 14.82 10.797 1 98.88 303 VAL A O 1
ATOM 2355 N N . ALA A 1 304 ? 11.789 15.938 8.961 1 98.88 304 ALA A N 1
ATOM 2356 C CA . ALA A 1 304 ? 13.211 16 9.289 1 98.88 304 ALA A CA 1
ATOM 2357 C C . ALA A 1 304 ? 13.438 16.75 10.602 1 98.88 304 ALA A C 1
ATOM 2359 O O . ALA A 1 304 ? 14.195 16.281 11.461 1 98.88 304 ALA A O 1
ATOM 2360 N N . PHE A 1 305 ? 12.797 17.828 10.773 1 98.75 305 PHE A N 1
ATOM 2361 C CA . PHE A 1 305 ? 12.984 18.641 11.961 1 98.75 305 PHE A CA 1
ATOM 2362 C C . PHE A 1 305 ? 12.438 17.938 13.195 1 98.75 305 PHE A C 1
ATOM 2364 O O . PHE A 1 305 ? 13.102 17.906 14.234 1 98.75 305 PHE A O 1
ATOM 2371 N N . THR A 1 306 ? 11.203 17.438 13.055 1 98.69 306 THR A N 1
ATOM 2372 C CA . THR A 1 306 ? 10.617 16.719 14.18 1 98.69 306 THR A CA 1
ATOM 2373 C C . THR A 1 306 ? 11.453 15.5 14.547 1 98.69 306 THR A C 1
ATOM 2375 O O . THR A 1 306 ? 11.625 15.195 15.734 1 98.69 306 THR A O 1
ATOM 2378 N N . GLY A 1 307 ? 11.961 14.828 13.516 1 98.56 307 GLY A N 1
ATOM 2379 C CA . GLY A 1 307 ? 12.875 13.727 13.758 1 98.56 307 GLY A CA 1
ATOM 2380 C C . GLY A 1 307 ? 14.141 14.148 14.477 1 98.56 307 GLY A C 1
ATOM 2381 O O . GLY A 1 307 ? 14.602 13.461 15.391 1 98.56 307 GLY A O 1
ATOM 2382 N N . TYR A 1 308 ? 14.695 15.273 14.094 1 98.25 308 TYR A N 1
ATOM 2383 C CA . TYR A 1 308 ? 15.867 15.836 14.766 1 98.25 308 TYR A CA 1
ATOM 2384 C C . TYR A 1 308 ? 15.578 16.109 16.234 1 98.25 308 TYR A C 1
ATOM 2386 O O . TYR A 1 308 ? 16.344 15.703 17.109 1 98.25 308 TYR A O 1
ATOM 2394 N N . LYS A 1 309 ? 14.5 16.719 16.453 1 97.5 309 LYS A N 1
ATOM 2395 C CA . LYS A 1 309 ? 14.125 17.047 17.828 1 97.5 309 LYS A CA 1
ATOM 2396 C C . LYS A 1 309 ? 13.984 15.789 18.672 1 97.5 309 LYS A C 1
ATOM 2398 O O . LYS A 1 309 ? 14.492 15.734 19.797 1 97.5 309 LYS A O 1
ATOM 2403 N N . ARG A 1 310 ? 13.305 14.805 18.141 1 97.44 310 ARG A N 1
ATOM 2404 C CA . ARG A 1 310 ? 13.086 13.547 18.844 1 97.44 310 ARG A CA 1
ATOM 2405 C C . ARG A 1 310 ? 14.406 12.836 19.125 1 97.44 310 ARG A C 1
ATOM 2407 O O . ARG A 1 310 ? 14.641 12.375 20.25 1 97.44 310 ARG A O 1
ATOM 2414 N N . PHE A 1 311 ? 15.219 12.781 18.141 1 96.56 311 PHE A N 1
ATOM 2415 C CA . PHE A 1 311 ? 16.5 12.094 18.266 1 96.56 311 PHE A CA 1
ATOM 2416 C C . PHE A 1 311 ? 17.406 12.82 19.25 1 96.56 311 PHE A C 1
ATOM 2418 O O . PHE A 1 311 ? 18.078 12.188 20.078 1 96.56 311 PHE A O 1
ATOM 2425 N N . LYS A 1 312 ? 17.422 14.078 19.188 1 94.94 312 LYS A N 1
ATOM 2426 C CA . LYS A 1 312 ? 18.281 14.898 20.031 1 94.94 312 LYS A CA 1
ATOM 2427 C C . LYS A 1 312 ? 17.797 14.891 21.484 1 94.94 312 LYS A C 1
ATOM 2429 O O . LYS A 1 312 ? 18.578 14.711 22.406 1 94.94 312 LYS A O 1
ATOM 2434 N N . GLU A 1 313 ? 16.531 15.078 21.688 1 90.62 313 GLU A N 1
ATOM 2435 C CA . GLU A 1 313 ? 15.984 15.297 23.031 1 90.62 313 GLU A CA 1
ATOM 2436 C C . GLU A 1 313 ? 15.711 13.969 23.734 1 90.62 313 GLU A C 1
ATOM 2438 O O . GLU A 1 313 ? 15.914 13.852 24.938 1 90.62 313 GLU A O 1
ATOM 2443 N N . SER A 1 314 ? 15.281 12.977 22.969 1 89.56 314 SER A N 1
ATOM 2444 C CA . SER A 1 314 ? 14.844 11.75 23.625 1 89.56 314 SER A CA 1
ATOM 2445 C C . SER A 1 314 ? 15.695 10.555 23.203 1 89.56 314 SER A C 1
ATOM 2447 O O . SER A 1 314 ? 15.633 9.492 23.812 1 89.56 314 SER A O 1
ATOM 2449 N N . GLY A 1 315 ? 16.406 10.641 22.141 1 90 315 GLY A N 1
ATOM 2450 C CA . GLY A 1 315 ? 17.188 9.531 21.641 1 90 315 GLY A CA 1
ATOM 2451 C C . GLY A 1 315 ? 16.344 8.406 21.078 1 90 315 GLY A C 1
ATOM 2452 O O . GLY A 1 315 ? 16.812 7.273 20.922 1 90 315 GLY A O 1
ATOM 2453 N N . THR A 1 316 ? 15.133 8.711 20.797 1 90.69 316 THR A N 1
ATOM 2454 C CA . THR A 1 316 ? 14.164 7.699 20.391 1 90.69 316 THR A CA 1
ATOM 2455 C C . THR A 1 316 ? 14.445 7.223 18.969 1 90.69 316 THR A C 1
ATOM 2457 O O . THR A 1 316 ? 14.578 8.031 18.047 1 90.69 316 THR A O 1
ATOM 2460 N N . THR A 1 317 ? 14.57 5.949 18.781 1 94.62 317 THR A N 1
ATOM 2461 C CA . THR A 1 317 ? 14.672 5.258 17.5 1 94.62 317 THR A CA 1
ATOM 2462 C C . THR A 1 317 ? 13.797 4.008 17.5 1 94.62 317 THR A C 1
ATOM 2464 O O . THR A 1 317 ? 13.25 3.619 18.531 1 94.62 317 THR A O 1
ATOM 2467 N N . VAL A 1 318 ? 13.602 3.494 16.344 1 93.31 318 VAL A N 1
ATOM 2468 C CA . VAL A 1 318 ? 12.844 2.254 16.234 1 93.31 318 VAL A CA 1
ATOM 2469 C C . VAL A 1 318 ? 13.625 1.249 15.391 1 93.31 318 VAL A C 1
ATOM 2471 O O . VAL A 1 318 ? 14.555 1.623 14.672 1 93.31 318 VAL A O 1
ATOM 2474 N N . ASP A 1 319 ? 13.203 -0.023 15.586 1 93.5 319 ASP A N 1
ATOM 2475 C CA . ASP A 1 319 ? 13.805 -1.061 14.758 1 93.5 319 ASP A CA 1
ATOM 2476 C C . ASP A 1 319 ? 12.922 -1.39 13.562 1 93.5 319 ASP A C 1
ATOM 2478 O O . ASP A 1 319 ? 11.977 -0.66 13.258 1 93.5 319 ASP A O 1
ATOM 2482 N N . TYR A 1 320 ? 13.289 -2.395 12.875 1 92.5 320 TYR A N 1
ATOM 2483 C CA . TYR A 1 320 ? 12.656 -2.688 11.594 1 92.5 320 TYR A CA 1
ATOM 2484 C C . TYR A 1 320 ? 11.266 -3.289 11.805 1 92.5 320 TYR A C 1
ATOM 2486 O O . TYR A 1 320 ? 10.484 -3.391 10.859 1 92.5 320 TYR A O 1
ATOM 2494 N N . SER A 1 321 ? 10.883 -3.609 12.992 1 90.56 321 SER A N 1
ATOM 2495 C CA . SER A 1 321 ? 9.594 -4.234 13.273 1 90.56 321 SER A CA 1
ATOM 2496 C C . SER A 1 321 ? 8.492 -3.188 13.445 1 90.56 321 SER A C 1
ATOM 2498 O O . SER A 1 321 ? 7.309 -3.525 13.5 1 90.56 321 SER A O 1
ATOM 2500 N N . PHE A 1 322 ? 8.953 -1.914 13.523 1 90 322 PHE A N 1
ATOM 2501 C CA . PHE A 1 322 ? 7.957 -0.865 13.711 1 90 322 PHE A CA 1
ATOM 2502 C C . PHE A 1 322 ? 7.027 -0.773 12.5 1 90 322 PHE A C 1
ATOM 2504 O O . PHE A 1 322 ? 7.48 -0.854 11.359 1 90 322 PHE A O 1
ATOM 2511 N N . GLU A 1 323 ? 5.742 -0.61 12.758 1 90.69 323 GLU A N 1
ATOM 2512 C CA . GLU A 1 323 ? 4.742 -0.645 11.695 1 90.69 323 GLU A CA 1
ATOM 2513 C C . GLU A 1 323 ? 4.074 0.717 11.523 1 90.69 323 GLU A C 1
ATOM 2515 O O . GLU A 1 323 ? 3.904 1.459 12.492 1 90.69 323 GLU A O 1
ATOM 2520 N N . GLY A 1 324 ? 3.748 1.03 10.266 1 94.19 324 GLY A N 1
ATOM 2521 C CA . GLY A 1 324 ? 2.896 2.182 10.016 1 94.19 324 GLY A CA 1
ATOM 2522 C C . GLY A 1 324 ? 1.461 1.973 10.453 1 94.19 324 GLY A C 1
ATOM 2523 O O . GLY A 1 324 ? 0.955 0.849 10.43 1 94.19 324 GLY A O 1
ATOM 2524 N N . LYS A 1 325 ? 0.834 3.018 10.867 1 95.44 325 LYS A N 1
ATOM 2525 C CA . LYS A 1 325 ? -0.559 2.957 11.297 1 95.44 325 LYS A CA 1
ATOM 2526 C C . LYS A 1 325 ? -1.403 4.004 10.578 1 95.44 325 LYS A C 1
ATOM 2528 O O . LYS A 1 325 ? -1.077 5.195 10.602 1 95.44 325 LYS A O 1
ATOM 2533 N N . ALA A 1 326 ? -2.523 3.523 10.008 1 94.81 326 ALA A N 1
ATOM 2534 C CA . ALA A 1 326 ? -3.42 4.43 9.297 1 94.81 326 ALA A CA 1
ATOM 2535 C C . ALA A 1 326 ? -4.09 5.406 10.258 1 94.81 326 ALA A C 1
ATOM 2537 O O . ALA A 1 326 ? -4.383 6.547 9.891 1 94.81 326 ALA A O 1
ATOM 2538 N N . ARG A 1 327 ? -4.406 4.93 11.453 1 95 327 ARG A N 1
ATOM 2539 C CA . ARG A 1 327 ? -5.043 5.719 12.5 1 95 327 ARG A CA 1
ATOM 2540 C C . ARG A 1 327 ? -4.262 5.617 13.812 1 95 327 ARG A C 1
ATOM 2542 O O . ARG A 1 327 ? -4.012 4.516 14.305 1 95 327 ARG A O 1
ATOM 2549 N N . LEU A 1 328 ? -3.842 6.754 14.273 1 97.06 328 LEU A N 1
ATOM 2550 C CA . LEU A 1 328 ? -3.129 6.84 15.539 1 97.06 328 LEU A CA 1
ATOM 2551 C C . LEU A 1 328 ? -3.143 8.266 16.078 1 97.06 328 LEU A C 1
ATOM 2553 O O . LEU A 1 328 ? -2.545 9.164 15.477 1 97.06 328 LEU A O 1
ATOM 2557 N N . ARG A 1 329 ? -3.836 8.422 17.172 1 97.69 329 ARG A N 1
ATOM 2558 C CA . ARG A 1 329 ? -3.852 9.758 17.766 1 97.69 329 ARG A CA 1
ATOM 2559 C C . ARG A 1 329 ? -2.469 10.148 18.266 1 97.69 329 ARG A C 1
ATOM 2561 O O . ARG A 1 329 ? -1.72 9.297 18.75 1 97.69 329 ARG A O 1
ATOM 2568 N N . MET A 1 330 ? -2.148 11.375 18.219 1 97.88 330 MET A N 1
ATOM 2569 C CA . MET A 1 330 ? -0.794 11.867 18.453 1 97.88 330 MET A CA 1
ATOM 2570 C C . MET A 1 330 ? -0.352 11.555 19.891 1 97.88 330 MET A C 1
ATOM 2572 O O . MET A 1 330 ? 0.788 11.141 20.109 1 97.88 330 MET A O 1
ATOM 2576 N N . ASP A 1 331 ? -1.224 11.711 20.891 1 97.12 331 ASP A N 1
ATOM 2577 C CA . ASP A 1 331 ? -0.85 11.445 22.281 1 97.12 331 ASP A CA 1
ATOM 2578 C C . ASP A 1 331 ? -0.59 9.953 22.5 1 97.12 331 ASP A C 1
ATOM 2580 O O . ASP A 1 331 ? 0.285 9.578 23.281 1 97.12 331 ASP A O 1
ATOM 2584 N N . LYS A 1 332 ? -1.306 9.094 21.797 1 96.94 332 LYS A N 1
ATOM 2585 C CA . LYS A 1 332 ? -1.104 7.648 21.906 1 96.94 332 LYS A CA 1
ATOM 2586 C C . LYS A 1 332 ? 0.203 7.23 21.234 1 96.94 332 LYS A C 1
ATOM 2588 O O . LYS A 1 332 ? 0.836 6.258 21.656 1 96.94 332 LYS A O 1
ATOM 2593 N N . PHE A 1 333 ? 0.513 7.926 20.25 1 97.06 333 PHE A N 1
ATOM 2594 C CA . PHE A 1 333 ? 1.781 7.672 19.578 1 97.06 333 PHE A CA 1
ATOM 2595 C C . PHE A 1 333 ? 2.949 7.836 20.531 1 97.06 333 PHE A C 1
ATOM 2597 O O . PHE A 1 333 ? 3.842 6.988 20.594 1 97.06 333 PHE A O 1
ATOM 2604 N N . VAL A 1 334 ? 2.939 8.891 21.25 1 95.25 334 VAL A N 1
ATOM 2605 C CA . VAL A 1 334 ? 4.008 9.164 22.203 1 95.25 334 VAL A CA 1
ATOM 2606 C C . VAL A 1 334 ? 4.07 8.047 23.25 1 95.25 334 VAL A C 1
ATOM 2608 O O . VAL A 1 334 ? 5.16 7.617 23.641 1 95.25 334 VAL A O 1
ATOM 2611 N N . GLU A 1 335 ? 2.934 7.547 23.656 1 94.25 335 GLU A N 1
ATOM 2612 C CA . GLU A 1 335 ? 2.875 6.441 24.594 1 94.25 335 GLU A CA 1
ATOM 2613 C C . GLU A 1 335 ? 3.523 5.184 24.016 1 94.25 335 GLU A C 1
ATOM 2615 O O . GLU A 1 335 ? 4.238 4.469 24.719 1 94.25 335 GLU A O 1
ATOM 2620 N N . ILE A 1 336 ? 3.305 4.992 22.781 1 92.62 336 ILE A N 1
ATOM 2621 C CA . ILE A 1 336 ? 3.789 3.793 22.109 1 92.62 336 ILE A CA 1
ATOM 2622 C C . ILE A 1 336 ? 5.309 3.857 21.969 1 92.62 336 ILE A C 1
ATOM 2624 O O . ILE A 1 336 ? 6.008 2.879 22.25 1 92.62 336 ILE A O 1
ATOM 2628 N N . ILE A 1 337 ? 5.855 5.016 21.562 1 91.75 337 ILE A N 1
ATOM 2629 C CA . ILE A 1 337 ? 7.285 5.09 21.281 1 91.75 337 ILE A CA 1
ATOM 2630 C C . ILE A 1 337 ? 8.062 5.105 22.594 1 91.75 337 ILE A C 1
ATOM 2632 O O . ILE A 1 337 ? 9.219 4.691 22.656 1 91.75 337 ILE A O 1
ATOM 2636 N N . ARG A 1 338 ? 7.453 5.559 23.641 1 86.44 338 ARG A N 1
ATOM 2637 C CA . ARG A 1 338 ? 8.102 5.523 24.953 1 86.44 338 ARG A CA 1
ATOM 2638 C C . ARG A 1 338 ? 8.188 4.094 25.469 1 86.44 338 ARG A C 1
ATOM 2640 O O . ARG A 1 338 ? 9.148 3.734 26.156 1 86.44 338 ARG A O 1
ATOM 2647 N N . LYS A 1 339 ? 7.188 3.244 25.203 1 78.44 339 LYS A N 1
ATOM 2648 C CA . LYS A 1 339 ? 7.184 1.851 25.641 1 78.44 339 LYS A CA 1
ATOM 2649 C C . LYS A 1 339 ? 8.195 1.025 24.859 1 78.44 339 LYS A C 1
ATOM 2651 O O . LYS A 1 339 ? 8.812 0.104 25.406 1 78.44 339 LYS A O 1
ATOM 2656 N N . SER A 1 340 ? 8.367 1.374 23.594 1 69.25 340 SER A N 1
ATOM 2657 C CA . SER A 1 340 ? 9.281 0.613 22.75 1 69.25 340 SER A CA 1
ATOM 2658 C C . SER A 1 340 ? 10.742 0.935 23.078 1 69.25 340 SER A C 1
ATOM 2660 O O . SER A 1 340 ? 11.625 0.104 22.875 1 69.25 340 SER A O 1
ATOM 2662 N N . SER A 1 341 ? 11.055 2.1 23.453 1 59.72 341 SER A N 1
ATOM 2663 C CA . SER A 1 341 ? 12.406 2.512 23.812 1 59.72 341 SER A CA 1
ATOM 2664 C C . SER A 1 341 ? 12.844 1.893 25.141 1 59.72 341 SER A C 1
ATOM 2666 O O . SER A 1 341 ? 14.031 1.652 25.359 1 59.72 341 SER A O 1
ATOM 2668 N N . VAL A 1 342 ? 11.867 1.631 26.016 1 45.69 342 VAL A N 1
ATOM 2669 C CA . VAL A 1 342 ? 12.227 1.06 27.312 1 45.69 342 VAL A CA 1
ATOM 2670 C C . VAL A 1 342 ? 12.562 -0.422 27.156 1 45.69 342 VAL A C 1
ATOM 2672 O O . VAL A 1 342 ? 13.234 -1.012 28 1 45.69 342 VAL A O 1
ATOM 2675 N N . SER A 1 343 ? 11.93 -1.038 26.219 1 39.78 343 SER A N 1
ATOM 2676 C CA . SER A 1 343 ? 12.219 -2.465 26.109 1 39.78 343 SER A CA 1
ATOM 2677 C C . SER A 1 343 ? 13.547 -2.709 25.391 1 39.78 343 SER A C 1
ATOM 2679 O O . SER A 1 343 ? 13.953 -3.857 25.203 1 39.78 343 SER A O 1
ATOM 2681 N N . SER A 1 344 ? 14.141 -1.64 24.641 1 33.66 344 SER A N 1
ATOM 2682 C CA . SER A 1 344 ? 15.492 -1.947 24.188 1 33.66 344 SER A CA 1
ATOM 2683 C C . SER A 1 344 ? 16.531 -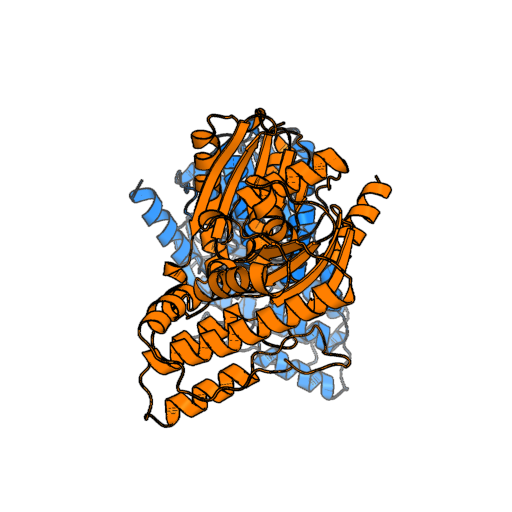1.592 25.234 1 33.66 344 SER A C 1
ATOM 2685 O O . SER A 1 344 ? 16.391 -0.587 25.938 1 33.66 344 SER A O 1
ATOM 2687 N N . MET B 1 1 ? 26.438 -15.008 -12.773 1 96.25 1 MET B N 1
ATOM 2688 C CA . MET B 1 1 ? 25.5 -13.898 -12.57 1 96.25 1 MET B CA 1
ATOM 2689 C C . MET B 1 1 ? 24.578 -14.172 -11.383 1 96.25 1 MET B C 1
ATOM 2691 O O . MET B 1 1 ? 23.969 -15.234 -11.305 1 96.25 1 MET B O 1
ATOM 2695 N N . LYS B 1 2 ? 24.578 -13.211 -10.383 1 98.38 2 LYS B N 1
ATOM 2696 C CA . LYS B 1 2 ? 23.734 -13.352 -9.195 1 98.38 2 LYS B CA 1
ATOM 2697 C C . LYS B 1 2 ? 22.562 -12.375 -9.242 1 98.38 2 LYS B C 1
ATOM 2699 O O . LYS B 1 2 ? 22.766 -11.164 -9.383 1 98.38 2 LYS B O 1
ATOM 2704 N N . ILE B 1 3 ? 21.375 -12.93 -9.133 1 98.81 3 ILE B N 1
ATOM 2705 C CA . ILE B 1 3 ? 20.156 -12.117 -9.172 1 98.81 3 ILE B CA 1
ATOM 2706 C C . ILE B 1 3 ? 19.422 -12.227 -7.836 1 98.81 3 ILE B C 1
ATOM 2708 O O . ILE B 1 3 ? 19.219 -13.328 -7.32 1 98.81 3 ILE B O 1
ATOM 2712 N N . LEU B 1 4 ? 19.141 -11.094 -7.238 1 98.88 4 LEU B N 1
ATOM 2713 C CA . LEU B 1 4 ? 18.266 -11.016 -6.07 1 98.88 4 LEU B CA 1
ATOM 2714 C C . LEU B 1 4 ? 16.797 -10.969 -6.484 1 98.88 4 LEU B C 1
ATOM 2716 O O . LEU B 1 4 ? 16.422 -10.188 -7.355 1 98.88 4 LEU B O 1
ATOM 2720 N N . GLY B 1 5 ? 15.977 -11.883 -5.922 1 98.88 5 GLY B N 1
ATOM 2721 C CA . GLY B 1 5 ? 14.547 -11.891 -6.188 1 98.88 5 GLY B CA 1
ATOM 2722 C C . GLY B 1 5 ? 13.711 -11.484 -4.988 1 98.88 5 GLY B C 1
ATOM 2723 O O . GLY B 1 5 ? 13.859 -12.047 -3.902 1 98.88 5 GLY B O 1
ATOM 2724 N N . ILE B 1 6 ? 12.82 -10.484 -5.145 1 98.88 6 ILE B N 1
ATOM 2725 C CA . ILE B 1 6 ? 11.961 -9.977 -4.078 1 98.88 6 ILE B CA 1
ATOM 2726 C C . ILE B 1 6 ? 10.5 -10.227 -4.434 1 98.88 6 ILE B C 1
ATOM 2728 O O . ILE B 1 6 ? 10.031 -9.797 -5.492 1 98.88 6 ILE B O 1
ATOM 2732 N N . GLU B 1 7 ? 9.734 -10.891 -3.537 1 98.75 7 GLU B N 1
ATOM 2733 C CA . GLU B 1 7 ? 8.336 -11.242 -3.738 1 98.75 7 GLU B CA 1
ATOM 2734 C C . GLU B 1 7 ? 7.477 -10.766 -2.568 1 98.75 7 GLU B C 1
ATOM 2736 O O . GLU B 1 7 ? 7.652 -11.227 -1.437 1 98.75 7 GLU B O 1
ATOM 2741 N N . THR B 1 8 ? 6.539 -9.789 -2.838 1 98.06 8 THR B N 1
ATOM 2742 C CA . THR B 1 8 ? 5.648 -9.289 -1.797 1 98.06 8 THR B CA 1
ATOM 2743 C C . THR B 1 8 ? 4.227 -9.125 -2.332 1 98.06 8 THR B C 1
ATOM 2745 O O . THR B 1 8 ? 3.482 -8.258 -1.87 1 98.06 8 THR B O 1
ATOM 2748 N N . SER B 1 9 ? 3.775 -9.867 -3.264 1 96.81 9 SER B N 1
ATOM 2749 C CA . SER B 1 9 ? 2.568 -9.594 -4.035 1 96.81 9 SER B CA 1
ATOM 2750 C C . SER B 1 9 ? 1.313 -9.812 -3.199 1 96.81 9 SER B C 1
ATOM 2752 O O . SER B 1 9 ? 0.259 -9.242 -3.492 1 96.81 9 SER B O 1
ATOM 2754 N N . CYS B 1 10 ? 1.368 -10.648 -2.182 1 94.75 10 CYS B N 1
ATOM 2755 C CA . CYS B 1 10 ? 0.145 -10.953 -1.449 1 94.75 10 CYS B CA 1
ATOM 2756 C C . CYS B 1 10 ? 0.415 -11.055 0.048 1 94.75 10 CYS B C 1
ATOM 2758 O O . CYS B 1 10 ? 0.511 -10.039 0.734 1 94.75 10 CYS B O 1
ATOM 2760 N N . ASP B 1 11 ? 0.665 -12.273 0.583 1 93.06 11 ASP B N 1
ATOM 2761 C CA . ASP B 1 11 ? 0.779 -12.383 2.035 1 93.06 11 ASP B CA 1
ATOM 2762 C C . ASP B 1 11 ? 2.082 -13.07 2.434 1 93.06 11 ASP B C 1
ATOM 2764 O O . ASP B 1 11 ? 2.248 -13.477 3.586 1 93.06 11 ASP B O 1
ATOM 2768 N N . ASP B 1 12 ? 2.98 -13.211 1.546 1 95 12 ASP B N 1
ATOM 2769 C CA . ASP B 1 12 ? 4.312 -13.742 1.83 1 95 12 ASP B CA 1
ATOM 2770 C C . ASP B 1 12 ? 5.391 -12.711 1.503 1 95 12 ASP B C 1
ATOM 2772 O O . ASP B 1 12 ? 5.391 -12.125 0.417 1 95 12 ASP B O 1
ATOM 2776 N N . THR B 1 13 ? 6.25 -12.5 2.463 1 97.62 13 THR B N 1
ATOM 2777 C CA . THR B 1 13 ? 7.477 -11.766 2.18 1 97.62 13 THR B CA 1
ATOM 2778 C C . THR B 1 13 ? 8.625 -12.719 1.871 1 97.62 13 THR B C 1
ATOM 2780 O O . THR B 1 13 ? 9.016 -13.523 2.721 1 97.62 13 THR B O 1
ATOM 2783 N N . ALA B 1 14 ? 9.148 -12.648 0.664 1 98.69 14 ALA B N 1
ATOM 2784 C CA . ALA B 1 14 ? 10.164 -13.625 0.285 1 98.69 14 ALA B CA 1
ATOM 2785 C C . ALA B 1 14 ? 11.297 -12.969 -0.497 1 98.69 14 ALA B C 1
ATOM 2787 O O . ALA B 1 14 ? 11.055 -12.07 -1.31 1 98.69 14 ALA B O 1
ATOM 2788 N N . VAL B 1 15 ? 12.508 -13.359 -0.201 1 98.88 15 VAL B N 1
ATOM 2789 C CA . VAL B 1 15 ? 13.703 -12.914 -0.901 1 98.88 15 VAL B CA 1
ATOM 2790 C C . VAL B 1 15 ? 14.625 -14.102 -1.162 1 98.88 15 VAL B C 1
ATOM 2792 O O . VAL B 1 15 ? 14.766 -14.984 -0.314 1 98.88 15 VAL B O 1
ATOM 2795 N N . SER B 1 16 ? 15.18 -14.156 -2.346 1 98.88 16 SER B N 1
ATOM 2796 C CA . SER B 1 16 ? 16.094 -15.227 -2.727 1 98.88 16 SER B CA 1
ATOM 2797 C C . SER B 1 16 ? 17.266 -14.695 -3.545 1 98.88 16 SER B C 1
ATOM 2799 O O . SER B 1 16 ? 17.172 -13.617 -4.137 1 98.88 16 SER B O 1
ATOM 2801 N N . VAL B 1 17 ? 18.328 -15.438 -3.527 1 98.88 17 VAL B N 1
ATOM 2802 C CA . VAL B 1 17 ? 19.469 -15.18 -4.398 1 98.88 17 VAL B CA 1
ATOM 2803 C C . VAL B 1 17 ? 19.688 -16.375 -5.332 1 98.88 17 VAL B C 1
ATOM 2805 O O . VAL B 1 17 ? 19.828 -17.516 -4.871 1 98.88 17 VAL B O 1
ATOM 2808 N N . TYR B 1 18 ? 19.656 -16.141 -6.629 1 98.75 18 TYR B N 1
ATOM 2809 C CA . TYR B 1 18 ? 19.922 -17.141 -7.648 1 98.75 18 TYR B CA 1
ATOM 2810 C C . TYR B 1 18 ? 21.234 -16.859 -8.367 1 98.75 18 TYR B C 1
ATOM 2812 O O . TYR B 1 18 ? 21.484 -15.719 -8.773 1 98.75 18 TYR B O 1
ATOM 2820 N N . ASP B 1 19 ? 22.031 -17.844 -8.523 1 98.38 19 ASP B N 1
ATOM 2821 C CA . ASP B 1 19 ? 23.312 -17.766 -9.25 1 98.38 19 ASP B CA 1
ATOM 2822 C C . ASP B 1 19 ? 23.266 -18.609 -10.516 1 98.38 19 ASP B C 1
ATOM 2824 O O . ASP B 1 19 ? 22.969 -19.812 -10.461 1 98.38 19 ASP B O 1
ATOM 2828 N N . SER B 1 20 ? 23.656 -18.031 -11.641 1 96.75 20 SER B N 1
ATOM 2829 C CA . SER B 1 20 ? 23.547 -18.703 -12.938 1 96.75 20 SER B CA 1
ATOM 2830 C C . SER B 1 20 ? 24.453 -19.922 -12.992 1 96.75 20 SER B C 1
ATOM 2832 O O . SER B 1 20 ? 24.203 -20.859 -13.766 1 96.75 20 SER B O 1
ATOM 2834 N N . GLU B 1 21 ? 25.469 -20.016 -12.172 1 96.75 21 GLU B N 1
ATOM 2835 C CA . GLU B 1 21 ? 26.406 -21.141 -12.172 1 96.75 21 GLU B CA 1
ATOM 2836 C C . GLU B 1 21 ? 26.094 -22.109 -11.039 1 96.75 21 GLU B C 1
ATOM 2838 O O . GLU B 1 21 ? 26.078 -23.328 -11.242 1 96.75 21 GLU B O 1
ATOM 2843 N N . GLU B 1 22 ? 25.703 -21.578 -9.875 1 96.88 22 GLU B N 1
ATOM 2844 C CA . GLU B 1 22 ? 25.578 -22.406 -8.672 1 96.88 22 GLU B CA 1
ATOM 2845 C C . GLU B 1 22 ? 24.125 -22.734 -8.375 1 96.88 22 GLU B C 1
ATOM 2847 O O . GLU B 1 22 ? 23.828 -23.609 -7.555 1 96.88 22 GLU B O 1
ATOM 2852 N N . GLY B 1 23 ? 23.219 -22.078 -9.078 1 97.38 23 GLY B N 1
ATOM 2853 C CA . GLY B 1 23 ? 21.812 -22.312 -8.805 1 97.38 23 GLY B CA 1
ATOM 2854 C C . GLY B 1 23 ? 21.266 -21.469 -7.676 1 97.38 23 GLY B C 1
ATOM 2855 O O . GLY B 1 23 ? 21.656 -20.312 -7.516 1 97.38 23 GLY B O 1
ATOM 2856 N N . LEU B 1 24 ? 20.25 -21.984 -7.004 1 98.06 24 LEU B N 1
ATOM 2857 C CA . LEU B 1 24 ? 19.594 -21.266 -5.93 1 98.06 24 LEU B CA 1
ATOM 2858 C C . LEU B 1 24 ? 20.453 -21.234 -4.676 1 98.06 24 LEU B C 1
ATOM 2860 O O . LEU B 1 24 ? 20.719 -22.281 -4.078 1 98.06 24 LEU B O 1
ATOM 2864 N N . LEU B 1 25 ? 20.875 -20.062 -4.234 1 98.44 25 LEU B N 1
ATOM 2865 C CA . LEU B 1 25 ? 21.781 -19.938 -3.104 1 98.44 25 LEU B CA 1
ATOM 2866 C C . LEU B 1 25 ? 21.016 -19.734 -1.804 1 98.44 25 LEU B C 1
ATOM 2868 O O . LEU B 1 25 ? 21.5 -20.094 -0.726 1 98.44 25 LEU B O 1
ATOM 2872 N N . SER B 1 26 ? 19.875 -19.109 -1.872 1 98.56 26 SER B N 1
ATOM 2873 C CA . SER B 1 26 ? 19.016 -18.906 -0.72 1 98.56 26 SER B CA 1
ATOM 2874 C C . SER B 1 26 ? 17.562 -18.734 -1.148 1 98.56 26 SER B C 1
ATOM 2876 O O . SER B 1 26 ? 17.281 -18.391 -2.297 1 98.56 26 SER B O 1
ATOM 2878 N N . ASN B 1 27 ? 16.641 -19.031 -0.306 1 98.44 27 ASN B N 1
ATOM 2879 C CA . ASN B 1 27 ? 15.195 -18.875 -0.486 1 98.44 27 ASN B CA 1
ATOM 2880 C C . ASN B 1 27 ? 14.484 -18.672 0.849 1 98.44 27 ASN B C 1
ATOM 2882 O O . ASN B 1 27 ? 13.969 -19.641 1.426 1 98.44 27 ASN B O 1
ATOM 2886 N N . VAL B 1 28 ? 14.375 -17.422 1.269 1 98.44 28 VAL B N 1
ATOM 2887 C CA . VAL B 1 28 ? 13.805 -17.094 2.572 1 98.44 28 VAL B CA 1
ATOM 2888 C C . VAL B 1 28 ? 12.375 -16.594 2.404 1 98.44 28 VAL B C 1
ATOM 2890 O O . VAL B 1 28 ? 12.117 -15.688 1.606 1 98.44 28 VAL B O 1
ATOM 2893 N N . VAL B 1 29 ? 11.484 -17.219 3.096 1 97.25 29 VAL B N 1
ATOM 2894 C CA . VAL B 1 29 ? 10.07 -16.844 3.033 1 97.25 29 VAL B CA 1
ATOM 2895 C C . VAL B 1 29 ? 9.539 -16.609 4.445 1 97.25 29 VAL B C 1
ATOM 2897 O O . VAL B 1 29 ? 9.781 -17.406 5.352 1 97.25 29 VAL B O 1
ATOM 2900 N N . SER B 1 30 ? 8.961 -15.461 4.664 1 95.44 30 SER B N 1
ATOM 2901 C CA . SER B 1 30 ? 8.156 -15.18 5.848 1 95.44 30 SER B CA 1
ATOM 2902 C C . SER B 1 30 ? 6.668 -15.133 5.508 1 95.44 30 SER B C 1
ATOM 2904 O O . SER B 1 30 ? 6.195 -14.164 4.906 1 95.44 30 SER B O 1
ATOM 2906 N N . SER B 1 31 ? 5.938 -16.125 5.984 1 91.69 31 SER B N 1
ATOM 2907 C CA . SER B 1 31 ? 4.527 -16.266 5.629 1 91.69 31 SER B CA 1
ATOM 2908 C C . SER B 1 31 ? 3.627 -15.617 6.676 1 91.69 31 SER B C 1
ATOM 2910 O O . SER B 1 31 ? 3.922 -15.664 7.871 1 91.69 31 SER B O 1
ATOM 2912 N N . GLN B 1 32 ? 2.521 -15.117 6.156 1 83.56 32 GLN B N 1
ATOM 2913 C CA . GLN B 1 32 ? 1.569 -14.438 7.027 1 83.56 32 GLN B CA 1
ATOM 2914 C C . GLN B 1 32 ? 0.324 -15.289 7.25 1 83.56 32 GLN B C 1
ATOM 2916 O O . GLN B 1 32 ? -0.7 -14.789 7.723 1 83.56 32 GLN B O 1
ATOM 2921 N N . ILE B 1 33 ? 0.36 -16.531 6.973 1 81.94 33 ILE B N 1
ATOM 2922 C CA . ILE B 1 33 ? -0.812 -17.391 6.949 1 81.94 33 ILE B CA 1
ATOM 2923 C C . ILE B 1 33 ? -1.481 -17.391 8.32 1 81.94 33 ILE B C 1
ATOM 2925 O O . ILE B 1 33 ? -2.695 -17.203 8.43 1 81.94 33 ILE B O 1
ATOM 2929 N N . LYS B 1 34 ? -0.727 -17.547 9.344 1 83.38 34 LYS B N 1
ATOM 2930 C CA . LYS B 1 34 ? -1.284 -17.594 10.695 1 83.38 34 LYS B CA 1
ATOM 2931 C C . LYS B 1 34 ? -1.976 -16.281 11.055 1 83.38 34 LYS B C 1
ATOM 2933 O O . LYS B 1 34 ? -3.025 -16.281 11.695 1 83.38 34 LYS B O 1
ATOM 2938 N N . MET B 1 35 ? -1.48 -15.25 10.57 1 83.12 35 MET B N 1
ATOM 2939 C CA . MET B 1 35 ? -1.998 -13.93 10.906 1 83.12 35 MET B CA 1
ATOM 2940 C C . MET B 1 35 ? -3.334 -13.672 10.211 1 83.12 35 MET B C 1
ATOM 2942 O O . MET B 1 35 ? -4.188 -12.961 10.742 1 83.12 35 MET B O 1
ATOM 2946 N N . HIS B 1 36 ? -3.529 -14.328 9.164 1 83.88 36 HIS B N 1
ATOM 2947 C CA . HIS B 1 36 ? -4.723 -14.055 8.375 1 83.88 36 HIS B CA 1
ATOM 2948 C C . HIS B 1 36 ? -5.809 -15.094 8.633 1 83.88 36 HIS B C 1
ATOM 2950 O O . HIS B 1 36 ? -6.941 -14.945 8.18 1 83.88 36 HIS B O 1
ATOM 2956 N N . GLU B 1 37 ? -5.461 -16.078 9.352 1 81.56 37 GLU B N 1
ATOM 2957 C CA . GLU B 1 37 ? -6.383 -17.188 9.617 1 81.56 37 GLU B CA 1
ATOM 2958 C C . GLU B 1 37 ? -7.68 -16.688 10.242 1 81.56 37 GLU B C 1
ATOM 2960 O O . GLU B 1 37 ? -8.766 -17.156 9.898 1 81.56 37 GLU B O 1
ATOM 2965 N N . GLU B 1 38 ? -7.543 -15.688 11.125 1 78 38 GLU B N 1
ATOM 2966 C CA . GLU B 1 38 ? -8.695 -15.172 11.852 1 78 38 GLU B CA 1
ATOM 2967 C C . GLU B 1 38 ? -9.703 -14.523 10.914 1 78 38 GLU B C 1
ATOM 2969 O O . GLU B 1 38 ? -10.898 -14.469 11.211 1 78 38 GLU B O 1
ATOM 2974 N N . TRP B 1 39 ? -9.266 -14.148 9.797 1 78.88 39 TRP B N 1
ATOM 2975 C CA . TRP B 1 39 ? -10.141 -13.414 8.891 1 78.88 39 TRP B CA 1
ATOM 2976 C C . TRP B 1 39 ? -10.633 -14.312 7.762 1 78.88 39 TRP B C 1
ATOM 2978 O O . TRP B 1 39 ? -11.5 -13.914 6.977 1 78.88 39 TRP B O 1
ATOM 2988 N N . GLY B 1 40 ? -10.117 -15.5 7.688 1 77.88 40 GLY B N 1
ATOM 2989 C CA . GLY B 1 40 ? -10.523 -16.422 6.645 1 77.88 40 GLY B CA 1
ATOM 2990 C C . GLY B 1 40 ? -10.055 -16.016 5.262 1 77.88 40 GLY B C 1
ATOM 2991 O O . GLY B 1 40 ? -10.602 -16.469 4.254 1 77.88 40 GLY B O 1
ATOM 2992 N N . GLY B 1 41 ? -9.18 -15 5.219 1 83.5 41 GLY B N 1
ATOM 2993 C CA . GLY B 1 41 ? -8.617 -14.453 3.996 1 83.5 41 GLY B CA 1
ATOM 2994 C C . GLY B 1 41 ? -7.57 -13.383 4.25 1 83.5 41 GLY B C 1
ATOM 2995 O O . GLY B 1 41 ? -7.301 -13.031 5.398 1 83.5 41 GLY B O 1
ATOM 2996 N N . VAL B 1 42 ? -7 -12.945 3.191 1 84.69 42 VAL B N 1
ATOM 2997 C CA . VAL B 1 42 ? -5.918 -11.969 3.318 1 84.69 42 VAL B CA 1
ATOM 2998 C C . VAL B 1 42 ? -6.504 -10.586 3.584 1 84.69 42 VAL B C 1
ATOM 3000 O O . VAL B 1 42 ? -7.328 -10.094 2.812 1 84.69 42 VAL B O 1
ATOM 3003 N N . TYR B 1 43 ? -6.062 -10 4.641 1 88.19 43 TYR B N 1
ATOM 3004 C CA . TYR B 1 43 ? -6.43 -8.633 4.996 1 88.19 43 TYR B CA 1
ATOM 3005 C C . TYR B 1 43 ? -5.352 -7.648 4.551 1 88.19 43 TYR B C 1
ATOM 3007 O O . TYR B 1 43 ? -4.25 -7.637 5.098 1 88.19 43 TYR B O 1
ATOM 3015 N N . PRO B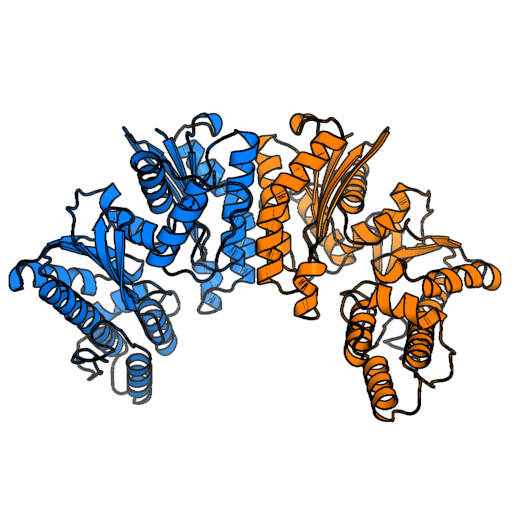 1 44 ? -5.672 -6.742 3.645 1 88.25 44 PRO B N 1
ATOM 3016 C CA . PRO B 1 44 ? -4.648 -5.949 2.959 1 88.25 44 PRO B CA 1
ATOM 3017 C C . PRO B 1 44 ? -3.834 -5.082 3.918 1 88.25 44 PRO B C 1
ATOM 3019 O O . PRO B 1 44 ? -2.605 -5.043 3.824 1 88.25 44 PRO B O 1
ATOM 3022 N N . ASP B 1 45 ? -4.527 -4.441 4.863 1 87 45 ASP B N 1
ATOM 3023 C CA . ASP B 1 45 ? -3.826 -3.57 5.801 1 87 45 ASP B CA 1
ATOM 3024 C C . ASP B 1 45 ? -2.824 -4.359 6.641 1 87 45 ASP B C 1
ATOM 3026 O O . ASP B 1 45 ? -1.699 -3.906 6.863 1 87 45 ASP B O 1
ATOM 3030 N N . LEU B 1 46 ? -3.256 -5.473 7.031 1 89.25 46 LEU B N 1
ATOM 3031 C CA . LEU B 1 46 ? -2.385 -6.336 7.824 1 89.25 46 LEU B CA 1
ATOM 3032 C C . LEU B 1 46 ? -1.23 -6.867 6.98 1 89.25 46 LEU B C 1
ATOM 3034 O O . LEU B 1 46 ? -0.095 -6.945 7.453 1 89.25 46 LEU B O 1
ATOM 3038 N N . ALA B 1 47 ? -1.542 -7.262 5.793 1 91.44 47 ALA B N 1
ATOM 3039 C CA . ALA B 1 47 ? -0.505 -7.742 4.883 1 91.44 47 ALA B CA 1
ATOM 3040 C C . ALA B 1 47 ? 0.587 -6.691 4.691 1 91.44 47 ALA B C 1
ATOM 3042 O O . ALA B 1 47 ? 1.777 -7.008 4.754 1 91.44 47 ALA B O 1
ATOM 3043 N N . ALA B 1 48 ? 0.176 -5.492 4.496 1 90.12 48 ALA B N 1
ATOM 3044 C CA . ALA B 1 48 ? 1.118 -4.398 4.27 1 90.12 48 ALA B CA 1
ATOM 3045 C C . ALA B 1 48 ? 2.016 -4.188 5.484 1 90.12 48 ALA B C 1
ATOM 3047 O O . ALA B 1 48 ? 3.232 -4.043 5.348 1 90.12 48 ALA B O 1
ATOM 3048 N N . ARG B 1 49 ? 1.399 -4.133 6.559 1 89.75 49 ARG B N 1
ATOM 3049 C CA . ARG B 1 49 ? 2.146 -3.914 7.793 1 89.75 49 ARG B CA 1
ATOM 3050 C C . ARG B 1 49 ? 3.162 -5.027 8.023 1 89.75 49 ARG B C 1
ATOM 3052 O O . ARG B 1 49 ? 4.305 -4.766 8.406 1 89.75 49 ARG B O 1
ATOM 3059 N N . GLU B 1 50 ? 2.764 -6.258 7.781 1 92.38 50 GLU B N 1
ATOM 3060 C CA . GLU B 1 50 ? 3.654 -7.395 7.984 1 92.38 50 GLU B CA 1
ATOM 3061 C C . GLU B 1 50 ? 4.801 -7.387 6.977 1 92.38 50 GLU B C 1
ATOM 3063 O O . GLU B 1 50 ? 5.93 -7.75 7.312 1 92.38 50 GLU B O 1
ATOM 3068 N N . HIS B 1 51 ? 4.527 -7.039 5.781 1 95.56 51 HIS B N 1
ATOM 3069 C CA . HIS B 1 51 ? 5.594 -6.934 4.789 1 95.56 51 HIS B CA 1
ATOM 3070 C C . HIS B 1 51 ? 6.648 -5.922 5.223 1 95.56 51 HIS B C 1
ATOM 3072 O O . HIS B 1 51 ? 7.848 -6.176 5.09 1 95.56 51 HIS B O 1
ATOM 3078 N N . THR B 1 52 ? 6.195 -4.77 5.699 1 94.69 52 THR B N 1
ATOM 3079 C CA . THR B 1 52 ? 7.133 -3.732 6.117 1 94.69 52 THR B CA 1
ATOM 3080 C C . THR B 1 52 ? 7.984 -4.211 7.289 1 94.69 52 THR B C 1
ATOM 3082 O O . THR B 1 52 ? 9.172 -3.883 7.383 1 94.69 52 THR B O 1
ATOM 3085 N N . LYS B 1 53 ? 7.387 -4.953 8.109 1 94.19 53 LYS B N 1
ATOM 3086 C CA . LYS B 1 53 ? 8.086 -5.5 9.266 1 94.19 53 LYS B CA 1
ATOM 3087 C C . LYS B 1 53 ? 9.125 -6.531 8.844 1 94.19 53 LYS B C 1
ATOM 3089 O O . LYS B 1 53 ? 10.219 -6.582 9.406 1 94.19 53 LYS B O 1
ATOM 3094 N N . ASN B 1 54 ? 8.828 -7.266 7.867 1 96.06 54 ASN B N 1
ATOM 3095 C CA . ASN B 1 54 ? 9.594 -8.477 7.586 1 96.06 54 ASN B CA 1
ATOM 3096 C C . ASN B 1 54 ? 10.594 -8.258 6.461 1 96.06 54 ASN B C 1
ATOM 3098 O O . ASN B 1 54 ? 11.555 -9.023 6.32 1 96.06 54 ASN B O 1
ATOM 3102 N N . ILE B 1 55 ? 10.453 -7.27 5.621 1 97.19 55 ILE B N 1
ATOM 3103 C CA . ILE B 1 55 ? 11.164 -7.188 4.348 1 97.19 55 ILE B CA 1
ATOM 3104 C C . ILE B 1 55 ? 12.664 -7.078 4.602 1 97.19 55 ILE B C 1
ATOM 3106 O O . ILE B 1 55 ? 13.461 -7.742 3.936 1 97.19 55 ILE B O 1
ATOM 3110 N N . ILE B 1 56 ? 13.102 -6.32 5.629 1 97.5 56 ILE B N 1
ATOM 3111 C CA . ILE B 1 56 ? 14.531 -6.125 5.863 1 97.5 56 ILE B CA 1
ATOM 3112 C C . ILE B 1 56 ? 15.125 -7.371 6.516 1 97.5 56 ILE B C 1
ATOM 3114 O O . ILE B 1 56 ? 16.125 -7.902 6.047 1 97.5 56 ILE B O 1
ATOM 3118 N N . PRO B 1 57 ? 14.461 -7.93 7.574 1 97.31 57 PRO B N 1
ATOM 3119 C CA . PRO B 1 57 ? 14.977 -9.18 8.141 1 97.31 57 PRO B CA 1
ATOM 3120 C C . PRO B 1 57 ? 15.07 -10.305 7.113 1 97.31 57 PRO B C 1
ATOM 3122 O O . PRO B 1 57 ? 16.047 -11.062 7.109 1 97.31 57 PRO B O 1
ATOM 3125 N N . VAL B 1 58 ? 14.086 -10.445 6.27 1 98.19 58 VAL B N 1
ATOM 3126 C CA . VAL B 1 58 ? 14.062 -11.492 5.254 1 98.19 58 VAL B CA 1
ATOM 3127 C C . VAL B 1 58 ? 15.18 -11.242 4.242 1 98.19 58 VAL B C 1
ATOM 3129 O O . VAL B 1 58 ? 15.875 -12.18 3.84 1 98.19 58 VAL B O 1
ATOM 3132 N N . LEU B 1 59 ? 15.328 -10 3.818 1 98.38 59 LEU B N 1
ATOM 3133 C CA . LEU B 1 59 ? 16.391 -9.617 2.898 1 98.38 59 LEU B CA 1
ATOM 3134 C C . LEU B 1 59 ? 17.766 -9.914 3.5 1 98.38 59 LEU B C 1
ATOM 3136 O O . LEU B 1 59 ? 18.625 -10.508 2.842 1 98.38 59 LEU B O 1
ATOM 3140 N N . ASP B 1 60 ? 17.969 -9.5 4.719 1 98 60 ASP B N 1
ATOM 3141 C CA . ASP B 1 60 ? 19.219 -9.719 5.418 1 98 60 ASP B CA 1
ATOM 3142 C C . ASP B 1 60 ? 19.547 -11.211 5.52 1 98 60 ASP B C 1
ATOM 3144 O O . ASP B 1 60 ? 20.672 -11.625 5.246 1 98 60 ASP B O 1
ATOM 3148 N N . ARG B 1 61 ? 18.562 -12.008 5.891 1 98.44 61 ARG B N 1
ATOM 3149 C CA . ARG B 1 61 ? 18.734 -13.453 6.027 1 98.44 61 ARG B CA 1
ATOM 3150 C C . ARG B 1 61 ? 19.062 -14.094 4.684 1 98.44 61 ARG B C 1
ATOM 3152 O O . ARG B 1 61 ? 19.891 -15.008 4.609 1 98.44 61 ARG B O 1
ATOM 3159 N N . ALA B 1 62 ? 18.375 -13.68 3.631 1 98.62 62 ALA B N 1
ATOM 3160 C CA . ALA B 1 62 ? 18.609 -14.234 2.301 1 98.62 62 ALA B CA 1
ATOM 3161 C C . ALA B 1 62 ? 20.062 -14.031 1.867 1 98.62 62 ALA B C 1
ATOM 3163 O O . ALA B 1 62 ? 20.688 -14.938 1.317 1 98.62 62 ALA B O 1
ATOM 3164 N N . LEU B 1 63 ? 20.594 -12.828 2.104 1 98.56 63 LEU B N 1
ATOM 3165 C CA . LEU B 1 63 ? 21.969 -12.523 1.737 1 98.56 63 LEU B CA 1
ATOM 3166 C C . LEU B 1 63 ? 22.953 -13.336 2.578 1 98.56 63 LEU B C 1
ATOM 3168 O O . LEU B 1 63 ? 23.938 -13.867 2.055 1 98.56 63 LEU B O 1
ATOM 3172 N N . LYS B 1 64 ? 22.672 -13.461 3.869 1 98.38 64 LYS B N 1
ATOM 3173 C CA . LYS B 1 64 ? 23.531 -14.227 4.777 1 98.38 64 LYS B CA 1
ATOM 3174 C C . LYS B 1 64 ? 23.562 -15.703 4.391 1 98.38 64 LYS B C 1
ATOM 3176 O O . LYS B 1 64 ? 24.625 -16.312 4.324 1 98.38 64 LYS B O 1
ATOM 3181 N N . GLU B 1 65 ? 22.359 -16.266 4.145 1 98.38 65 GLU B N 1
ATOM 3182 C CA . GLU B 1 65 ? 22.281 -17.672 3.758 1 98.38 65 GLU B CA 1
ATOM 3183 C C . GLU B 1 65 ? 23 -17.938 2.443 1 98.38 65 GLU B C 1
ATOM 3185 O O . GLU B 1 65 ? 23.594 -19 2.256 1 98.38 65 GLU B O 1
ATOM 3190 N N . ALA B 1 66 ? 22.953 -16.969 1.562 1 98.38 66 ALA B N 1
ATOM 3191 C CA . ALA B 1 66 ? 23.641 -17.094 0.278 1 98.38 66 ALA B CA 1
ATOM 3192 C C . ALA B 1 66 ? 25.125 -16.797 0.423 1 98.38 66 ALA B C 1
ATOM 3194 O O . ALA B 1 66 ? 25.906 -17.031 -0.508 1 98.38 66 ALA B O 1
ATOM 3195 N N . SER B 1 67 ? 25.531 -16.25 1.603 1 98 67 SER B N 1
ATOM 3196 C CA . SER B 1 67 ? 26.906 -15.836 1.869 1 98 67 SER B CA 1
ATOM 3197 C C . SER B 1 67 ? 27.391 -14.844 0.819 1 98 67 SER B C 1
ATOM 3199 O O . SER B 1 67 ? 28.484 -15.008 0.263 1 98 67 SER B O 1
ATOM 3201 N N . VAL B 1 68 ? 26.547 -13.852 0.473 1 97.81 68 VAL B N 1
ATOM 3202 C CA . VAL B 1 68 ? 26.922 -12.797 -0.473 1 97.81 68 VAL B CA 1
ATOM 3203 C C . VAL B 1 68 ? 26.594 -11.43 0.126 1 97.81 68 VAL B C 1
ATOM 3205 O O . VAL B 1 68 ? 25.781 -11.32 1.045 1 97.81 68 VAL B O 1
ATOM 3208 N N . ASN B 1 69 ? 27.328 -10.438 -0.347 1 96.38 69 ASN B N 1
ATOM 3209 C CA . ASN B 1 69 ? 27 -9.039 -0.074 1 96.38 69 ASN B CA 1
ATOM 3210 C C . ASN B 1 69 ? 26.109 -8.453 -1.162 1 96.38 69 ASN B C 1
ATOM 3212 O O . ASN B 1 69 ? 26.156 -8.883 -2.316 1 96.38 69 ASN B O 1
ATOM 3216 N N . ILE B 1 70 ? 25.344 -7.484 -0.747 1 95.12 70 ILE B N 1
ATOM 3217 C CA . ILE B 1 70 ? 24.438 -6.844 -1.697 1 95.12 70 ILE B CA 1
ATOM 3218 C C . ILE B 1 70 ? 25.234 -6.305 -2.885 1 95.12 70 ILE B C 1
ATOM 3220 O O . ILE B 1 70 ? 24.75 -6.289 -4.016 1 95.12 70 ILE B O 1
ATOM 3224 N N . LYS B 1 71 ? 26.438 -5.938 -2.707 1 94.94 71 LYS B N 1
ATOM 3225 C CA . LYS B 1 71 ? 27.312 -5.406 -3.758 1 94.94 71 LYS B CA 1
ATOM 3226 C C . LYS B 1 71 ? 27.656 -6.488 -4.773 1 94.94 71 LYS B C 1
ATOM 3228 O O . LYS B 1 71 ? 28.047 -6.184 -5.906 1 94.94 71 LYS B O 1
ATOM 3233 N N . ASP B 1 72 ? 27.516 -7.773 -4.375 1 95.81 72 ASP B N 1
ATOM 3234 C CA . ASP B 1 72 ? 27.875 -8.906 -5.227 1 95.81 72 ASP B CA 1
ATOM 3235 C C . ASP B 1 72 ? 26.719 -9.258 -6.176 1 95.81 72 ASP B C 1
ATOM 3237 O O . ASP B 1 72 ? 26.906 -10.031 -7.117 1 95.81 72 ASP B O 1
ATOM 3241 N N . ILE B 1 73 ? 25.609 -8.656 -5.93 1 97.69 73 ILE B N 1
ATOM 3242 C CA . ILE B 1 73 ? 24.438 -8.914 -6.742 1 97.69 73 ILE B CA 1
ATOM 3243 C C . ILE B 1 73 ? 24.562 -8.188 -8.078 1 97.69 73 ILE B C 1
ATOM 3245 O O . ILE B 1 73 ? 25 -7.043 -8.133 1 97.69 73 ILE B O 1
ATOM 3249 N N . ASP B 1 74 ? 24.141 -8.867 -9.148 1 98.19 74 ASP B N 1
ATOM 3250 C CA . ASP B 1 74 ? 24.281 -8.297 -10.484 1 98.19 74 ASP B CA 1
ATOM 3251 C C . ASP B 1 74 ? 22.984 -7.629 -10.938 1 98.19 74 ASP B C 1
ATOM 3253 O O . ASP B 1 74 ? 23 -6.777 -11.828 1 98.19 74 ASP B O 1
ATOM 3257 N N . GLY B 1 75 ? 21.906 -7.996 -10.398 1 98.31 75 GLY B N 1
ATOM 3258 C CA . GLY B 1 75 ? 20.594 -7.441 -10.719 1 98.31 75 GLY B CA 1
ATOM 3259 C C . GLY B 1 75 ? 19.562 -7.707 -9.648 1 98.31 75 GLY B C 1
ATOM 3260 O O . GLY B 1 75 ? 19.688 -8.648 -8.867 1 98.31 75 GLY B O 1
ATOM 3261 N N . ILE B 1 76 ? 18.578 -6.852 -9.586 1 98.75 76 ILE B N 1
ATOM 3262 C CA . ILE B 1 76 ? 17.5 -6.957 -8.602 1 98.75 76 ILE B CA 1
ATOM 3263 C C . ILE B 1 76 ? 16.172 -7.191 -9.305 1 98.75 76 ILE B C 1
ATOM 3265 O O . ILE B 1 76 ? 15.656 -6.301 -9.984 1 98.75 76 ILE B O 1
ATOM 3269 N N . ALA B 1 77 ? 15.648 -8.398 -9.172 1 98.88 77 ALA B N 1
ATOM 3270 C CA . ALA B 1 77 ? 14.336 -8.75 -9.703 1 98.88 77 ALA B CA 1
ATOM 3271 C C . ALA B 1 77 ? 13.25 -8.555 -8.648 1 98.88 77 ALA B C 1
ATOM 3273 O O . ALA B 1 77 ? 13.453 -8.859 -7.473 1 98.88 77 ALA B O 1
ATOM 3274 N N . VAL B 1 78 ? 12.102 -8.016 -9.055 1 98.81 78 VAL B N 1
ATOM 3275 C CA . VAL B 1 78 ? 11.016 -7.785 -8.102 1 98.81 78 VAL B CA 1
ATOM 3276 C C . VAL B 1 78 ? 9.672 -8 -8.789 1 98.81 78 VAL B C 1
ATOM 3278 O O . VAL B 1 78 ? 9.508 -7.668 -9.969 1 98.81 78 VAL B O 1
ATOM 3281 N N . THR B 1 79 ? 8.758 -8.617 -8.062 1 98.75 79 THR B N 1
ATOM 3282 C CA . THR B 1 79 ? 7.398 -8.789 -8.57 1 98.75 79 THR B CA 1
ATOM 3283 C C . THR B 1 79 ? 6.688 -7.445 -8.672 1 98.75 79 THR B C 1
ATOM 3285 O O . THR B 1 79 ? 6.578 -6.715 -7.691 1 98.75 79 THR B O 1
ATOM 3288 N N . VAL B 1 80 ? 6.113 -7.195 -9.883 1 97.69 80 VAL B N 1
ATOM 3289 C CA . VAL B 1 80 ? 5.516 -5.879 -10.094 1 97.69 80 VAL B CA 1
ATOM 3290 C C . VAL B 1 80 ? 4.031 -6.031 -10.406 1 97.69 80 VAL B C 1
ATOM 3292 O O . VAL B 1 80 ? 3.283 -5.051 -10.391 1 97.69 80 VAL B O 1
ATOM 3295 N N . ALA B 1 81 ? 3.613 -7.238 -10.758 1 97.5 81 ALA B N 1
ATOM 3296 C CA . ALA B 1 81 ? 2.219 -7.5 -11.109 1 97.5 81 ALA B CA 1
ATOM 3297 C C . ALA B 1 81 ? 1.954 -9 -11.211 1 97.5 81 ALA B C 1
ATOM 3299 O O . ALA B 1 81 ? 2.865 -9.781 -11.5 1 97.5 81 ALA B O 1
ATOM 3300 N N . PRO B 1 82 ? 0.698 -9.406 -11.102 1 97.75 82 PRO B N 1
ATOM 3301 C CA . PRO B 1 82 ? -0.351 -8.734 -10.328 1 97.75 82 PRO B CA 1
ATOM 3302 C C . PRO B 1 82 ? -0.196 -8.945 -8.82 1 97.75 82 PRO B C 1
ATOM 3304 O O . PRO B 1 82 ? 0.753 -9.602 -8.383 1 97.75 82 PRO B O 1
ATOM 3307 N N . GLY B 1 83 ? -0.968 -8.422 -8 1 95.75 83 GLY B N 1
ATOM 3308 C CA . GLY B 1 83 ? -0.994 -8.594 -6.555 1 95.75 83 GLY B CA 1
ATOM 3309 C C . GLY B 1 83 ? -1.737 -7.48 -5.84 1 95.75 83 GLY B C 1
ATOM 3310 O O . GLY B 1 83 ? -2.312 -6.598 -6.477 1 95.75 83 GLY B O 1
ATOM 3311 N N . LEU B 1 84 ? -1.787 -7.617 -4.531 1 94.81 84 LEU B N 1
ATOM 3312 C CA . LEU B 1 84 ? -2.289 -6.5 -3.742 1 94.81 84 LEU B CA 1
ATOM 3313 C C . LEU B 1 84 ? -1.359 -5.293 -3.855 1 94.81 84 LEU B C 1
ATOM 3315 O O . LEU B 1 84 ? -0.169 -5.391 -3.549 1 94.81 84 LEU B O 1
ATOM 3319 N N . ILE B 1 85 ? -1.913 -4.223 -4.273 1 94.94 85 ILE B N 1
ATOM 3320 C CA . ILE B 1 85 ? -1.085 -3.051 -4.535 1 94.94 85 ILE B CA 1
ATOM 3321 C C . ILE B 1 85 ? -0.336 -2.656 -3.264 1 94.94 85 ILE B C 1
ATOM 3323 O O . ILE B 1 85 ? 0.857 -2.346 -3.309 1 94.94 85 ILE B O 1
ATOM 3327 N N . VAL B 1 86 ? -0.982 -2.703 -2.143 1 94 86 VAL B N 1
ATOM 3328 C CA . VAL B 1 86 ? -0.412 -2.285 -0.867 1 94 86 VAL B CA 1
ATOM 3329 C C . VAL B 1 86 ? 0.772 -3.184 -0.512 1 94 86 VAL B C 1
ATOM 3331 O O . VAL B 1 86 ? 1.699 -2.754 0.178 1 94 86 VAL B O 1
ATOM 3334 N N . SER B 1 87 ? 0.777 -4.391 -1.022 1 96.19 87 SER B N 1
ATOM 3335 C CA . SER B 1 87 ? 1.86 -5.34 -0.785 1 96.19 87 SER B CA 1
ATOM 3336 C C . SER B 1 87 ? 2.965 -5.188 -1.824 1 96.19 87 SER B C 1
ATOM 3338 O O . SER B 1 87 ? 4.148 -5.191 -1.483 1 96.19 87 SER B O 1
ATOM 3340 N N . LEU B 1 88 ? 2.568 -4.996 -3.045 1 97.12 88 LEU B N 1
ATOM 3341 C CA . LEU B 1 88 ? 3.502 -4.891 -4.16 1 97.12 88 LEU B CA 1
ATOM 3342 C C . LEU B 1 88 ? 4.457 -3.721 -3.963 1 97.12 88 LEU B C 1
ATOM 3344 O O . LEU B 1 88 ? 5.656 -3.842 -4.223 1 97.12 88 LEU B O 1
ATOM 3348 N N . VAL B 1 89 ? 3.92 -2.656 -3.482 1 97 89 VAL B N 1
ATOM 3349 C CA . VAL B 1 89 ? 4.68 -1.409 -3.473 1 97 89 VAL B CA 1
ATOM 3350 C C . VAL B 1 89 ? 5.816 -1.504 -2.457 1 97 89 VAL B C 1
ATOM 3352 O O . VAL B 1 89 ? 6.816 -0.793 -2.568 1 97 89 VAL B O 1
ATOM 3355 N N . ILE B 1 90 ? 5.711 -2.359 -1.534 1 97.19 90 ILE B N 1
ATOM 3356 C CA . ILE B 1 90 ? 6.754 -2.506 -0.525 1 97.19 90 ILE B CA 1
ATOM 3357 C C . ILE B 1 90 ? 7.996 -3.137 -1.153 1 97.19 90 ILE B C 1
ATOM 3359 O O . ILE B 1 90 ? 9.094 -2.586 -1.062 1 97.19 90 ILE B O 1
ATOM 3363 N N . GLY B 1 91 ? 7.801 -4.281 -1.791 1 98.19 91 GLY B N 1
ATOM 3364 C CA . GLY B 1 91 ? 8.914 -4.902 -2.486 1 98.19 91 GLY B CA 1
ATOM 3365 C C . GLY B 1 91 ? 9.523 -4.016 -3.561 1 98.19 91 GLY B C 1
ATOM 3366 O O . GLY B 1 91 ? 10.742 -3.939 -3.693 1 98.19 91 GLY B O 1
ATOM 3367 N N . ILE B 1 92 ? 8.68 -3.344 -4.289 1 98 92 ILE B N 1
ATOM 3368 C CA . ILE B 1 92 ? 9.109 -2.465 -5.367 1 98 92 ILE B CA 1
ATOM 3369 C C . ILE B 1 92 ? 9.953 -1.325 -4.797 1 98 92 ILE B C 1
ATOM 3371 O O . ILE B 1 92 ? 11.008 -0.989 -5.344 1 98 92 ILE B O 1
ATOM 3375 N N . SER B 1 93 ? 9.508 -0.742 -3.689 1 97.75 93 SER B N 1
ATOM 3376 C CA . SER B 1 93 ? 10.219 0.372 -3.072 1 97.75 93 SER B CA 1
ATOM 3377 C C . SER B 1 93 ? 11.594 -0.059 -2.576 1 97.75 93 SER B C 1
ATOM 3379 O O . SER B 1 93 ? 12.586 0.66 -2.762 1 97.75 93 SER B O 1
ATOM 3381 N N . VAL B 1 94 ? 11.68 -1.208 -1.976 1 98.25 94 VAL B N 1
ATOM 3382 C CA . VAL B 1 94 ? 12.953 -1.732 -1.492 1 98.25 94 VAL B CA 1
ATOM 3383 C C . VAL B 1 94 ? 13.875 -2.021 -2.674 1 98.25 94 VAL B C 1
ATOM 3385 O O . VAL B 1 94 ? 15.055 -1.65 -2.656 1 98.25 94 VAL B O 1
ATOM 3388 N N . ALA B 1 95 ? 13.328 -2.652 -3.688 1 98.56 95 ALA B N 1
ATOM 3389 C CA . ALA B 1 95 ? 14.109 -2.979 -4.879 1 98.56 95 ALA B CA 1
ATOM 3390 C C . ALA B 1 95 ? 14.672 -1.717 -5.527 1 98.56 95 ALA B C 1
ATOM 3392 O O . ALA B 1 95 ? 15.852 -1.672 -5.895 1 98.56 95 ALA B O 1
ATOM 3393 N N . LYS B 1 96 ? 13.852 -0.704 -5.66 1 98 96 LYS B N 1
ATOM 3394 C CA . LYS B 1 96 ? 14.289 0.553 -6.262 1 98 96 LYS B CA 1
ATOM 3395 C C . LYS B 1 96 ? 15.375 1.215 -5.422 1 98 96 LYS B C 1
ATOM 3397 O O . LYS B 1 96 ? 16.344 1.767 -5.965 1 98 96 LYS B O 1
ATOM 3402 N N . THR B 1 97 ? 15.188 1.189 -4.152 1 98.06 97 THR B N 1
ATOM 3403 C CA . THR B 1 97 ? 16.172 1.779 -3.252 1 98.06 97 THR B CA 1
ATOM 3404 C C . THR B 1 97 ? 17.516 1.079 -3.391 1 98.06 97 THR B C 1
ATOM 3406 O O . THR B 1 97 ? 18.562 1.736 -3.523 1 98.06 97 THR B O 1
ATOM 3409 N N . LEU B 1 98 ? 17.516 -0.265 -3.377 1 98.12 98 LEU B N 1
ATOM 3410 C CA . LEU B 1 98 ? 18.734 -1.041 -3.559 1 98.12 98 LEU B CA 1
ATOM 3411 C C . LEU B 1 98 ? 19.375 -0.735 -4.906 1 98.12 98 LEU B C 1
ATOM 3413 O O . LEU B 1 98 ? 20.594 -0.551 -4.992 1 98.12 98 LEU B O 1
ATOM 3417 N N . SER B 1 99 ? 18.531 -0.712 -5.895 1 97.94 99 SER B N 1
ATOM 3418 C CA . SER B 1 99 ? 19 -0.42 -7.246 1 97.94 99 SER B CA 1
ATOM 3419 C C . SER B 1 99 ? 19.672 0.95 -7.312 1 97.94 99 SER B C 1
ATOM 3421 O O . SER B 1 99 ? 20.734 1.101 -7.922 1 97.94 99 SER B O 1
ATOM 3423 N N . TRP B 1 100 ? 19.062 1.919 -6.695 1 96.94 100 TRP B N 1
ATOM 3424 C CA . TRP B 1 100 ? 19.547 3.293 -6.711 1 96.94 100 TRP B CA 1
ATOM 3425 C C . TRP B 1 100 ? 20.891 3.402 -5.973 1 96.94 100 TRP B C 1
ATOM 3427 O O . TRP B 1 100 ? 21.844 3.998 -6.48 1 96.94 100 TRP B O 1
ATOM 3437 N N . ILE B 1 101 ? 21.016 2.758 -4.871 1 96.62 101 ILE B N 1
ATOM 3438 C CA . ILE B 1 101 ? 22.188 2.869 -4.016 1 96.62 101 ILE B CA 1
ATOM 3439 C C . ILE B 1 101 ? 23.375 2.158 -4.668 1 96.62 101 ILE B C 1
ATOM 3441 O O . ILE B 1 101 ? 24.484 2.684 -4.684 1 96.62 101 ILE B O 1
ATOM 3445 N N . TYR B 1 102 ? 23.125 0.987 -5.227 1 96.94 102 TYR B N 1
ATOM 3446 C CA . TYR B 1 102 ? 24.234 0.146 -5.688 1 96.94 102 TYR B CA 1
ATOM 3447 C C . TYR B 1 102 ? 24.359 0.196 -7.203 1 96.94 102 TYR B C 1
ATOM 3449 O O . TYR B 1 102 ? 25.219 -0.469 -7.781 1 96.94 102 TYR B O 1
ATOM 3457 N N . ARG B 1 103 ? 23.516 0.979 -7.832 1 95.81 103 ARG B N 1
ATOM 3458 C CA . ARG B 1 103 ? 23.531 1.146 -9.281 1 95.81 103 ARG B CA 1
ATOM 3459 C C . ARG B 1 103 ? 23.422 -0.199 -9.992 1 95.81 103 ARG B C 1
ATOM 3461 O O . ARG B 1 103 ? 24.234 -0.524 -10.852 1 95.81 103 ARG B O 1
ATOM 3468 N N . LYS B 1 104 ? 22.453 -0.982 -9.539 1 97.38 104 LYS B N 1
ATOM 3469 C CA . LYS B 1 104 ? 22.172 -2.291 -10.117 1 97.38 104 LYS B CA 1
ATOM 3470 C C . LYS B 1 104 ? 20.906 -2.256 -10.961 1 97.38 104 LYS B C 1
ATOM 3472 O O . LYS B 1 104 ? 19.969 -1.518 -10.656 1 97.38 104 LYS B O 1
ATOM 3477 N N . PRO B 1 105 ? 20.875 -3.057 -12.086 1 97.62 105 PRO B N 1
ATOM 3478 C CA . PRO B 1 105 ? 19.672 -3.096 -12.914 1 97.62 105 PRO B CA 1
ATOM 3479 C C . PRO B 1 105 ? 18.438 -3.607 -12.148 1 97.62 105 PRO B C 1
ATOM 3481 O O . PRO B 1 105 ? 18.562 -4.531 -11.344 1 97.62 105 PRO B O 1
ATOM 3484 N N . LEU B 1 106 ? 17.344 -2.943 -12.383 1 97.5 106 LEU B N 1
ATOM 3485 C CA . LEU B 1 106 ? 16.031 -3.352 -11.867 1 97.5 106 LEU B CA 1
ATOM 3486 C C . LEU B 1 106 ? 15.273 -4.176 -12.906 1 97.5 106 LEU B C 1
ATOM 3488 O O . LEU B 1 106 ? 15.062 -3.717 -14.031 1 97.5 106 LEU B O 1
ATOM 3492 N N . ILE B 1 107 ? 14.891 -5.383 -12.562 1 98.31 107 ILE B N 1
ATOM 3493 C CA . ILE B 1 107 ? 14.266 -6.312 -13.492 1 98.31 107 ILE B CA 1
ATOM 3494 C C . ILE B 1 107 ? 12.828 -6.59 -13.055 1 98.31 107 ILE B C 1
ATOM 3496 O O . ILE B 1 107 ? 12.602 -7.199 -12.008 1 98.31 107 ILE B O 1
ATOM 3500 N N . PRO B 1 108 ? 11.797 -6.184 -13.797 1 98.19 108 PRO B N 1
ATOM 3501 C CA . PRO B 1 108 ? 10.406 -6.453 -13.438 1 98.19 108 PRO B CA 1
ATOM 3502 C C . PRO B 1 108 ? 10 -7.902 -13.688 1 98.19 108 PRO B C 1
ATOM 3504 O O . PRO B 1 108 ? 10.359 -8.477 -14.719 1 98.19 108 PRO B O 1
ATOM 3507 N N . VAL B 1 109 ? 9.336 -8.453 -12.766 1 98.62 109 VAL B N 1
ATOM 3508 C CA . VAL B 1 109 ? 8.891 -9.828 -12.914 1 98.62 109 VAL B CA 1
ATOM 3509 C C . VAL B 1 109 ? 7.379 -9.914 -12.68 1 98.62 109 VAL B C 1
ATOM 3511 O O . VAL B 1 109 ? 6.855 -9.297 -11.75 1 98.62 109 VAL B O 1
ATOM 3514 N N . HIS B 1 110 ? 6.672 -10.578 -13.562 1 98.69 110 HIS B N 1
ATOM 3515 C CA . HIS B 1 110 ? 5.254 -10.875 -13.414 1 98.69 110 HIS B CA 1
ATOM 3516 C C . HIS B 1 110 ? 5.035 -12.086 -12.508 1 98.69 110 HIS B C 1
ATOM 3518 O O . HIS B 1 110 ? 5.664 -13.125 -12.703 1 98.69 110 HIS B O 1
ATOM 3524 N N . HIS B 1 111 ? 4.195 -11.953 -11.594 1 98.62 111 HIS B N 1
ATOM 3525 C CA . HIS B 1 111 ? 3.973 -12.945 -10.547 1 98.62 111 HIS B CA 1
ATOM 3526 C C . HIS B 1 111 ? 3.605 -14.297 -11.148 1 98.62 111 HIS B C 1
ATOM 3528 O O . HIS B 1 111 ? 4.164 -15.328 -10.758 1 98.62 111 HIS B O 1
ATOM 3534 N N . ILE B 1 112 ? 2.703 -14.32 -12.086 1 98.56 112 ILE B N 1
ATOM 3535 C CA . ILE B 1 112 ? 2.242 -15.555 -12.703 1 98.56 112 ILE B CA 1
ATOM 3536 C C . ILE B 1 112 ? 3.357 -16.156 -13.562 1 98.56 112 ILE B C 1
ATOM 3538 O O . ILE B 1 112 ? 3.557 -17.375 -13.578 1 98.56 112 ILE B O 1
ATOM 3542 N N . GLU B 1 113 ? 4.043 -15.289 -14.273 1 98.5 113 GLU B N 1
ATOM 3543 C CA . GLU B 1 113 ? 5.211 -15.719 -15.039 1 98.5 113 GLU B CA 1
ATOM 3544 C C . GLU B 1 113 ? 6.223 -16.438 -14.148 1 98.5 113 GLU B C 1
ATOM 3546 O O . GLU B 1 113 ? 6.75 -17.484 -14.523 1 98.5 113 GLU B O 1
ATOM 3551 N N . ALA B 1 114 ? 6.461 -15.812 -13.016 1 98.75 114 ALA B N 1
ATOM 3552 C CA . ALA B 1 114 ? 7.398 -16.391 -12.062 1 98.75 114 ALA B CA 1
ATOM 3553 C C . ALA B 1 114 ? 6.941 -17.781 -11.617 1 98.75 114 ALA B C 1
ATOM 3555 O O . ALA B 1 114 ? 7.746 -18.703 -11.523 1 98.75 114 ALA B O 1
ATOM 3556 N N . HIS B 1 115 ? 5.66 -17.938 -11.352 1 98.69 115 HIS B N 1
ATOM 3557 C CA . HIS B 1 115 ? 5.121 -19.234 -10.977 1 98.69 115 HIS B CA 1
ATOM 3558 C C . HIS B 1 115 ? 5.355 -20.266 -12.078 1 98.69 115 HIS B C 1
ATOM 3560 O O . HIS B 1 115 ? 5.777 -21.391 -11.797 1 98.69 115 HIS B O 1
ATOM 3566 N N . ILE B 1 116 ? 5.094 -19.891 -13.297 1 98.69 116 ILE B N 1
ATOM 3567 C CA . ILE B 1 116 ? 5.203 -20.812 -14.422 1 98.69 116 ILE B CA 1
ATOM 3568 C C . ILE B 1 116 ? 6.656 -21.266 -14.586 1 98.69 116 ILE B C 1
ATOM 3570 O O . ILE B 1 116 ? 6.926 -22.453 -14.766 1 98.69 116 ILE B O 1
ATOM 3574 N N . PHE B 1 117 ? 7.57 -20.422 -14.43 1 98.44 117 PHE B N 1
ATOM 3575 C CA . PHE B 1 117 ? 8.961 -20.734 -14.734 1 98.44 117 PHE B CA 1
ATOM 3576 C C . PHE B 1 117 ? 9.68 -21.266 -13.5 1 98.44 117 PHE B C 1
ATOM 3578 O O . PHE B 1 117 ? 10.852 -21.641 -13.57 1 98.44 117 PHE B O 1
ATOM 3585 N N . ALA B 1 118 ? 8.977 -21.344 -12.383 1 98.25 118 ALA B N 1
ATOM 3586 C CA . ALA B 1 118 ? 9.547 -21.938 -11.18 1 98.25 118 ALA B CA 1
ATOM 3587 C C . ALA B 1 118 ? 10.023 -23.359 -11.453 1 98.25 118 ALA B C 1
ATOM 3589 O O . ALA B 1 118 ? 11.055 -23.797 -10.914 1 98.25 118 ALA B O 1
ATOM 3590 N N . SER B 1 119 ? 9.312 -24.141 -12.289 1 97.81 119 SER B N 1
ATOM 3591 C CA . SER B 1 119 ? 9.664 -25.516 -12.609 1 97.81 119 SER B CA 1
ATOM 3592 C C . SER B 1 119 ? 10.984 -25.594 -13.367 1 97.81 119 SER B C 1
ATOM 3594 O O . SER B 1 119 ? 11.664 -26.625 -13.328 1 97.81 119 SER B O 1
ATOM 3596 N N . PHE B 1 120 ? 11.383 -24.531 -14.039 1 97.62 120 PHE B N 1
ATOM 3597 C CA . PHE B 1 120 ? 12.594 -24.5 -14.844 1 97.62 120 PHE B CA 1
ATOM 3598 C C . PHE B 1 120 ? 13.836 -24.453 -13.953 1 97.62 120 PHE B C 1
ATOM 3600 O O . PHE B 1 120 ? 14.945 -24.703 -14.414 1 97.62 120 PHE B O 1
ATOM 3607 N N . ILE B 1 121 ? 13.586 -24.078 -12.68 1 97 121 ILE B N 1
ATOM 3608 C CA . ILE B 1 121 ? 14.695 -24.016 -11.734 1 97 121 ILE B CA 1
ATOM 3609 C C . ILE B 1 121 ? 15.281 -25.422 -11.523 1 97 121 ILE B C 1
ATOM 3611 O O . ILE B 1 121 ? 16.484 -25.578 -11.344 1 97 121 ILE B O 1
ATOM 3615 N N . THR B 1 122 ? 14.391 -26.484 -11.617 1 95.38 122 THR B N 1
ATOM 3616 C CA . THR B 1 122 ? 14.836 -27.828 -11.242 1 95.38 122 THR B CA 1
ATOM 3617 C C . THR B 1 122 ? 14.781 -28.766 -12.438 1 95.38 122 THR B C 1
ATOM 3619 O O . THR B 1 122 ? 15.297 -29.891 -12.375 1 95.38 122 THR B O 1
ATOM 3622 N N . GLU B 1 123 ? 14.148 -28.344 -13.523 1 94.94 123 GLU B N 1
ATOM 3623 C CA . GLU B 1 123 ? 13.977 -29.234 -14.656 1 94.94 123 GLU B CA 1
ATOM 3624 C C . GLU B 1 123 ? 14.125 -28.5 -15.977 1 94.94 123 GLU B C 1
ATOM 3626 O O . GLU B 1 123 ? 13.828 -27.297 -16.062 1 94.94 123 GLU B O 1
ATOM 3631 N N . LYS B 1 124 ? 14.602 -29.266 -16.953 1 95.5 124 LYS B N 1
ATOM 3632 C CA . LYS B 1 124 ? 14.594 -28.75 -18.328 1 95.5 124 LYS B CA 1
ATOM 3633 C C . LYS B 1 124 ? 13.25 -29.031 -19 1 95.5 124 LYS B C 1
ATOM 3635 O O . LYS B 1 124 ? 12.789 -30.172 -19.031 1 95.5 124 LYS B O 1
ATOM 3640 N N . ILE B 1 125 ? 12.641 -28.016 -19.469 1 97.88 125 ILE B N 1
ATOM 3641 C CA . ILE B 1 125 ? 11.336 -28.141 -20.125 1 97.88 125 ILE B CA 1
ATOM 3642 C C . ILE B 1 125 ? 11.406 -27.547 -21.531 1 97.88 125 ILE B C 1
ATOM 3644 O O . ILE B 1 125 ? 11.836 -26.406 -21.703 1 97.88 125 ILE B O 1
ATOM 3648 N N . ASP B 1 126 ? 10.961 -28.281 -22.453 1 97.94 126 ASP B N 1
ATOM 3649 C CA . ASP B 1 126 ? 11.016 -27.812 -23.844 1 97.94 126 ASP B CA 1
ATOM 3650 C C . ASP B 1 126 ? 9.773 -27 -24.203 1 97.94 126 ASP B C 1
ATOM 3652 O O . ASP B 1 126 ? 8.664 -27.312 -23.734 1 97.94 126 ASP B O 1
ATOM 3656 N N . TYR B 1 127 ? 10.023 -26.016 -25.016 1 97.69 127 TYR B N 1
ATOM 3657 C CA . TYR B 1 127 ? 8.93 -25.297 -25.656 1 97.69 127 TYR B CA 1
ATOM 3658 C C . TYR B 1 127 ? 8.453 -26.031 -26.906 1 97.69 127 TYR B C 1
ATOM 3660 O O . TYR B 1 127 ? 9.227 -26.75 -27.531 1 97.69 127 TYR B O 1
ATOM 3668 N N . PRO B 1 128 ? 7.199 -25.859 -27.312 1 98.56 128 PRO B N 1
ATOM 3669 C CA . PRO B 1 128 ? 6.137 -25.156 -26.594 1 98.56 128 PRO B CA 1
ATOM 3670 C C . PRO B 1 128 ? 5.48 -26.031 -25.516 1 98.56 128 PRO B C 1
ATOM 3672 O O . PRO B 1 128 ? 5.625 -27.25 -25.547 1 98.56 128 PRO B O 1
ATOM 3675 N N . PHE B 1 129 ? 4.84 -25.406 -24.594 1 98.81 129 PHE B N 1
ATOM 3676 C CA . PHE B 1 129 ? 4.055 -26.141 -23.594 1 98.81 129 PHE B CA 1
ATOM 3677 C C . PHE B 1 129 ? 2.799 -25.359 -23.219 1 98.81 129 PHE B C 1
ATOM 3679 O O . PHE B 1 129 ? 2.697 -24.172 -23.5 1 98.81 129 PHE B O 1
ATOM 3686 N N . ILE B 1 130 ? 1.801 -26.031 -22.672 1 98.88 130 ILE B N 1
ATOM 3687 C CA . ILE B 1 130 ? 0.635 -25.422 -22.047 1 98.88 130 ILE B CA 1
ATOM 3688 C C . ILE B 1 130 ? 0.924 -25.141 -20.562 1 98.88 130 ILE B C 1
ATOM 3690 O O . ILE B 1 130 ? 1.543 -25.969 -19.891 1 98.88 130 ILE B O 1
ATOM 3694 N N . ALA B 1 131 ? 0.576 -24 -20.094 1 98.94 131 ALA B N 1
ATOM 3695 C CA . ALA B 1 131 ? 0.683 -23.672 -18.672 1 98.94 131 ALA B CA 1
ATOM 3696 C C . ALA B 1 131 ? -0.696 -23.594 -18.031 1 98.94 131 ALA B C 1
ATOM 3698 O O . ALA B 1 131 ? -1.558 -22.844 -18.484 1 98.94 131 ALA B O 1
ATOM 3699 N N . LEU B 1 132 ? -0.939 -24.375 -17.062 1 98.88 132 LEU B N 1
ATOM 3700 C CA . LEU B 1 132 ? -2.094 -24.25 -16.172 1 98.88 132 LEU B CA 1
ATOM 3701 C C . LEU B 1 132 ? -1.706 -23.562 -14.867 1 98.88 132 LEU B C 1
ATOM 3703 O O . LEU B 1 132 ? -0.928 -24.109 -14.086 1 98.88 132 LEU B O 1
ATOM 3707 N N . VAL B 1 133 ? -2.211 -22.391 -14.648 1 98.81 133 VAL B N 1
ATOM 3708 C CA . VAL B 1 133 ? -1.932 -21.625 -13.438 1 98.81 133 VAL B CA 1
ATOM 3709 C C . VAL B 1 133 ? -3.113 -21.734 -12.469 1 98.81 133 VAL B C 1
ATOM 3711 O O . VAL B 1 133 ? -4.234 -21.344 -12.805 1 98.81 133 VAL B O 1
ATOM 3714 N N . VAL B 1 134 ? -2.871 -22.266 -11.312 1 98.62 134 VAL B N 1
ATOM 3715 C CA . VAL B 1 134 ? -3.932 -22.469 -10.336 1 98.62 134 VAL B CA 1
ATOM 3716 C C . VAL B 1 134 ? -3.484 -21.938 -8.977 1 98.62 134 VAL B C 1
ATOM 3718 O O . VAL B 1 134 ? -2.682 -22.578 -8.281 1 98.62 134 VAL B O 1
ATOM 3721 N N . SER B 1 135 ? -4.047 -20.859 -8.555 1 96.56 135 SER B N 1
ATOM 3722 C CA . SER B 1 135 ? -3.711 -20.203 -7.285 1 96.56 135 SER B CA 1
ATOM 3723 C C . SER B 1 135 ? -4.953 -19.656 -6.598 1 96.56 135 SER B C 1
ATOM 3725 O O . SER B 1 135 ? -6.078 -19.984 -6.988 1 96.56 135 SER B O 1
ATOM 3727 N N . GLY B 1 136 ? -4.727 -18.984 -5.504 1 93.38 136 GLY B N 1
ATOM 3728 C CA . GLY B 1 136 ? -5.832 -18.359 -4.797 1 93.38 136 GLY B CA 1
ATOM 3729 C C . GLY B 1 136 ? -6.547 -17.312 -5.621 1 93.38 136 GLY B C 1
ATOM 3730 O O . GLY B 1 136 ? -7.758 -17.125 -5.477 1 93.38 136 GLY B O 1
ATOM 3731 N N . GLY B 1 137 ? -5.832 -16.625 -6.504 1 93.81 137 GLY B N 1
ATOM 3732 C CA . GLY B 1 137 ? -6.414 -15.523 -7.246 1 93.81 137 GLY B CA 1
ATOM 3733 C C . GLY B 1 137 ? -6.477 -15.781 -8.742 1 93.81 137 GLY B C 1
ATOM 3734 O O . GLY B 1 137 ? -7.062 -14.992 -9.484 1 93.81 137 GLY B O 1
ATOM 3735 N N . HIS B 1 138 ? -5.926 -16.891 -9.133 1 96.38 138 HIS B N 1
ATOM 3736 C CA . HIS B 1 138 ? -5.832 -17.109 -10.57 1 96.38 138 HIS B CA 1
ATOM 3737 C C . HIS B 1 138 ? -6.137 -18.562 -10.93 1 96.38 138 HIS B C 1
ATOM 3739 O O . HIS B 1 138 ? -5.758 -19.484 -10.203 1 96.38 138 HIS B O 1
ATOM 3745 N N . THR B 1 139 ? -6.84 -18.766 -11.938 1 98.56 139 THR B N 1
ATOM 3746 C CA . THR B 1 139 ? -7.012 -19.984 -12.719 1 98.56 139 THR B CA 1
ATOM 3747 C C . THR B 1 139 ? -7.008 -19.672 -14.211 1 98.56 139 THR B C 1
ATOM 3749 O O . THR B 1 139 ? -7.992 -19.172 -14.75 1 98.56 139 THR B O 1
ATOM 3752 N N . GLU B 1 140 ? -5.875 -20.016 -14.805 1 98.62 140 GLU B N 1
ATOM 3753 C CA . GLU B 1 140 ? -5.668 -19.562 -16.188 1 98.62 140 GLU B CA 1
ATOM 3754 C C . GLU B 1 140 ? -4.945 -20.625 -17 1 98.62 140 GLU B C 1
ATOM 3756 O O . GLU B 1 140 ? -4.203 -21.438 -16.453 1 98.62 140 GLU B O 1
ATOM 3761 N N . LEU B 1 141 ? -5.184 -20.578 -18.312 1 98.75 141 LEU B N 1
ATOM 3762 C CA . LEU B 1 141 ? -4.469 -21.391 -19.281 1 98.75 141 LEU B CA 1
ATOM 3763 C C . LEU B 1 141 ? -3.709 -20.516 -20.266 1 98.75 141 LEU B C 1
ATOM 3765 O O . LEU B 1 141 ? -4.242 -19.516 -20.75 1 98.75 141 LEU B O 1
ATOM 3769 N N . TYR B 1 142 ? -2.49 -20.875 -20.516 1 98.81 142 TYR B N 1
ATOM 3770 C CA . TYR B 1 142 ? -1.659 -20.172 -21.484 1 98.81 142 TYR B CA 1
ATOM 3771 C C . TYR B 1 142 ? -0.977 -21.156 -22.422 1 98.81 142 TYR B C 1
ATOM 3773 O O . TYR B 1 142 ? -0.618 -22.266 -22.031 1 98.81 142 TYR B O 1
ATOM 3781 N N . LEU B 1 143 ? -0.831 -20.75 -23.672 1 98.88 143 LEU B N 1
ATOM 3782 C CA . LEU B 1 143 ? 0.133 -21.344 -24.578 1 98.88 143 LEU B CA 1
ATOM 3783 C C . LEU B 1 143 ? 1.463 -20.609 -24.547 1 98.88 143 LEU B C 1
ATOM 3785 O O . LEU B 1 143 ? 1.524 -19.422 -24.859 1 98.88 143 LEU B O 1
ATOM 3789 N N . ILE B 1 144 ? 2.504 -21.328 -24.094 1 98.75 144 ILE B N 1
ATOM 3790 C CA . ILE B 1 144 ? 3.836 -20.734 -24.016 1 98.75 144 ILE B CA 1
ATOM 3791 C C . ILE B 1 144 ? 4.707 -21.266 -25.156 1 98.75 144 ILE B C 1
ATOM 3793 O O . ILE B 1 144 ? 5.07 -22.438 -25.172 1 98.75 144 ILE B O 1
ATOM 3797 N N . LYS B 1 145 ? 5.098 -20.438 -26.031 1 98.5 145 LYS B N 1
ATOM 3798 C CA . LYS B 1 145 ? 5.883 -20.828 -27.203 1 98.5 145 LYS B CA 1
ATOM 3799 C C . LYS B 1 145 ? 7.375 -20.609 -26.953 1 98.5 145 LYS B C 1
ATOM 3801 O O . LYS B 1 145 ? 8.211 -21.188 -27.656 1 98.5 145 LYS B O 1
ATOM 3806 N N . GLY B 1 146 ? 7.676 -19.812 -26.062 1 97.56 146 GLY B N 1
ATOM 3807 C CA . GLY B 1 146 ? 8.992 -19.391 -25.594 1 97.56 146 GLY B CA 1
ATOM 3808 C C . GLY B 1 146 ? 8.93 -18.406 -24.453 1 97.56 146 GLY B C 1
ATOM 3809 O O . GLY B 1 146 ? 7.852 -17.938 -24.078 1 97.56 146 GLY B O 1
ATOM 3810 N N . PHE B 1 147 ? 10.117 -18.094 -23.938 1 97.12 147 PHE B N 1
ATOM 3811 C CA . PHE B 1 147 ? 10.141 -17.078 -22.891 1 97.12 147 PHE B CA 1
ATOM 3812 C C . PHE B 1 147 ? 9.688 -15.734 -23.422 1 97.12 147 PHE B C 1
ATOM 3814 O O . PHE B 1 147 ? 10.164 -15.289 -24.484 1 97.12 147 PHE B O 1
ATOM 3821 N N . GLU B 1 148 ? 8.641 -15.156 -22.859 1 96.69 148 GLU B N 1
ATOM 3822 C CA . GLU B 1 148 ? 8.047 -13.867 -23.203 1 96.69 148 GLU B CA 1
ATOM 3823 C C . GLU B 1 148 ? 7.199 -13.977 -24.469 1 96.69 148 GLU B C 1
ATOM 3825 O O . GLU B 1 148 ? 6.879 -12.961 -25.094 1 96.69 148 GLU B O 1
ATOM 3830 N N . ASP B 1 149 ? 6.914 -15.156 -24.938 1 97.5 149 ASP B N 1
ATOM 3831 C CA . ASP B 1 149 ? 5.953 -15.43 -26 1 97.5 149 ASP B CA 1
ATOM 3832 C C . ASP B 1 149 ? 4.773 -16.25 -25.469 1 97.5 149 ASP B C 1
ATOM 3834 O O . ASP B 1 149 ? 4.773 -17.469 -25.562 1 97.5 149 ASP B O 1
ATOM 3838 N N . TYR B 1 150 ? 3.811 -15.508 -25.016 1 98.25 150 TYR B N 1
ATOM 3839 C CA . TYR B 1 150 ? 2.688 -16.094 -24.297 1 98.25 150 TYR B CA 1
ATOM 3840 C C . TYR B 1 150 ? 1.369 -15.797 -25.016 1 98.25 150 TYR B C 1
ATOM 3842 O O . TYR B 1 150 ? 1.138 -14.68 -25.469 1 98.25 150 TYR B O 1
ATOM 3850 N N . ARG B 1 151 ? 0.57 -16.734 -25.125 1 98.44 151 ARG B N 1
ATOM 3851 C CA . ARG B 1 151 ? -0.797 -16.562 -25.609 1 98.44 151 ARG B CA 1
ATOM 3852 C C . ARG B 1 151 ? -1.807 -16.969 -24.547 1 98.44 151 ARG B C 1
ATOM 3854 O O . ARG B 1 151 ? -1.821 -18.109 -24.094 1 98.44 151 ARG B O 1
ATOM 3861 N N . TYR B 1 152 ? -2.602 -16 -24.172 1 98.56 152 TYR B N 1
ATOM 3862 C CA . TYR B 1 152 ? -3.672 -16.266 -23.219 1 98.56 152 TYR B CA 1
ATOM 3863 C C . TYR B 1 152 ? -4.789 -17.078 -23.859 1 98.56 152 TYR B C 1
ATOM 3865 O O . TYR B 1 152 ? -5.316 -16.703 -24.906 1 98.56 152 TYR B O 1
ATOM 3873 N N . LEU B 1 153 ? -5.176 -18.219 -23.266 1 98.44 153 LEU B N 1
ATOM 3874 C CA . LEU B 1 153 ? -6.223 -19.062 -23.828 1 98.44 153 LEU B CA 1
ATOM 3875 C C . LEU B 1 153 ? -7.547 -18.844 -23.094 1 98.44 153 LEU B C 1
ATOM 3877 O O . LEU B 1 153 ? -8.609 -18.859 -23.719 1 98.44 153 LEU B O 1
ATOM 3881 N N . GLY B 1 154 ? -7.461 -18.719 -21.766 1 98.06 154 GLY B N 1
ATOM 3882 C CA . GLY B 1 154 ? -8.648 -18.516 -20.953 1 98.06 154 GLY B CA 1
ATOM 3883 C C . GLY B 1 154 ? -8.344 -18.469 -19.469 1 98.06 154 GLY B C 1
ATOM 3884 O O . GLY B 1 154 ? -7.227 -18.766 -19.047 1 98.06 154 GLY B O 1
ATOM 3885 N N . GLY B 1 155 ? -9.32 -18.062 -18.672 1 97.94 155 GLY B N 1
ATOM 3886 C CA . GLY B 1 155 ? -9.227 -17.969 -17.219 1 97.94 155 GLY B CA 1
ATOM 3887 C C . GLY B 1 155 ? -10.578 -18.062 -16.531 1 97.94 155 GLY B C 1
ATOM 3888 O O . GLY B 1 155 ? -11.602 -18.266 -17.188 1 97.94 155 GLY B O 1
ATOM 3889 N N . THR B 1 156 ? -10.5 -17.984 -15.281 1 97.19 156 THR B N 1
ATOM 3890 C CA . THR B 1 156 ? -11.742 -18.109 -14.523 1 97.19 156 THR B CA 1
ATOM 3891 C C . THR B 1 156 ? -12.633 -16.891 -14.766 1 97.19 156 THR B C 1
ATOM 3893 O O . THR B 1 156 ? -12.148 -15.766 -14.867 1 97.19 156 THR B O 1
ATOM 3896 N N . LEU B 1 157 ? -13.859 -17.125 -14.875 1 96.81 157 LEU B N 1
ATOM 3897 C CA . LEU B 1 157 ? -14.859 -16.078 -15.086 1 96.81 157 LEU B CA 1
ATOM 3898 C C . LEU B 1 157 ? -15.32 -15.492 -13.758 1 96.81 157 LEU B C 1
ATOM 3900 O O . LEU B 1 157 ? -15.906 -14.406 -13.727 1 96.81 157 LEU B O 1
ATOM 3904 N N . ASP B 1 158 ? -15.133 -16.172 -12.711 1 95.62 158 ASP B N 1
ATOM 3905 C CA . ASP B 1 158 ? -15.586 -15.781 -11.375 1 95.62 158 ASP B CA 1
ATOM 3906 C C . ASP B 1 158 ? -14.508 -16.062 -10.336 1 95.62 158 ASP B C 1
ATOM 3908 O O . ASP B 1 158 ? -13.43 -15.453 -10.359 1 95.62 158 ASP B O 1
ATOM 3912 N N . ASP B 1 159 ? -14.656 -17.188 -9.57 1 94.5 159 ASP B N 1
ATOM 3913 C CA . ASP B 1 159 ? -13.688 -17.484 -8.516 1 94.5 159 ASP B CA 1
ATOM 3914 C C . ASP B 1 159 ? -12.562 -18.375 -9.039 1 94.5 159 ASP B C 1
ATOM 3916 O O . ASP B 1 159 ? -12.789 -19.266 -9.852 1 94.5 159 ASP B O 1
ATOM 3920 N N . ALA B 1 160 ? -11.367 -18.031 -8.578 1 97.44 160 ALA B N 1
ATOM 3921 C CA . ALA B 1 160 ? -10.266 -18.969 -8.836 1 97.44 160 ALA B CA 1
ATOM 3922 C C . ALA B 1 160 ? -10.43 -20.25 -8.016 1 97.44 160 ALA B C 1
ATOM 3924 O O . ALA B 1 160 ? -11.164 -20.266 -7.027 1 97.44 160 ALA B O 1
ATOM 3925 N N . VAL B 1 161 ? -9.789 -21.25 -8.516 1 98.44 161 VAL B N 1
ATOM 3926 C CA . VAL B 1 161 ? -9.953 -22.562 -7.883 1 98.44 161 VAL B CA 1
ATOM 3927 C C . VAL B 1 161 ? -9.445 -22.516 -6.445 1 98.44 161 VAL B C 1
ATOM 3929 O O . VAL B 1 161 ? -10.023 -23.141 -5.555 1 98.44 161 VAL B O 1
ATOM 3932 N N . GLY B 1 162 ? -8.32 -21.781 -6.199 1 97.25 162 GLY B N 1
ATOM 3933 C CA . GLY B 1 162 ? -7.824 -21.656 -4.836 1 97.25 162 GLY B CA 1
ATOM 3934 C C . GLY B 1 162 ? -8.82 -21 -3.902 1 97.25 162 GLY B C 1
ATOM 3935 O O . GLY B 1 162 ? -8.969 -21.406 -2.75 1 97.25 162 GLY B O 1
ATOM 3936 N N . GLU B 1 163 ? -9.492 -20 -4.324 1 96.06 163 GLU B N 1
ATOM 3937 C CA . GLU B 1 163 ? -10.547 -19.344 -3.555 1 96.06 163 GLU B CA 1
ATOM 3938 C C . GLU B 1 163 ? -11.695 -20.297 -3.275 1 96.06 163 GLU B C 1
ATOM 3940 O O . GLU B 1 163 ? -12.312 -20.25 -2.207 1 96.06 163 GLU B O 1
ATOM 3945 N N . ALA B 1 164 ? -12.047 -21.094 -4.25 1 97.81 164 ALA B N 1
ATOM 3946 C CA . ALA B 1 164 ? -13.086 -22.109 -4.047 1 97.81 164 ALA B CA 1
ATOM 3947 C C . ALA B 1 164 ? -12.711 -23.062 -2.922 1 97.81 164 ALA B C 1
ATOM 3949 O O . ALA B 1 164 ? -13.539 -23.391 -2.074 1 97.81 164 ALA B O 1
ATOM 3950 N N . TYR B 1 165 ? -11.453 -23.531 -2.943 1 97.75 165 TYR B N 1
ATOM 3951 C CA . TYR B 1 165 ? -10.969 -24.375 -1.86 1 97.75 165 TYR B CA 1
ATOM 3952 C C . TYR B 1 165 ? -11.117 -23.672 -0.514 1 97.75 165 TYR B C 1
ATOM 3954 O O . TYR B 1 165 ? -11.57 -24.281 0.459 1 97.75 165 TYR B O 1
ATOM 3962 N N . ASP B 1 166 ? -10.75 -22.406 -0.442 1 95.88 166 ASP B N 1
ATOM 3963 C CA . ASP B 1 166 ? -10.828 -21.641 0.798 1 95.88 166 ASP B CA 1
ATOM 3964 C C . ASP B 1 166 ? -12.266 -21.531 1.287 1 95.88 166 ASP B C 1
ATOM 3966 O O . ASP B 1 166 ? -12.539 -21.688 2.479 1 95.88 166 ASP B O 1
ATOM 3970 N N . LYS B 1 167 ? -13.156 -21.219 0.42 1 96.38 167 LYS B N 1
ATOM 3971 C CA . LYS B 1 167 ? -14.562 -21.047 0.778 1 96.38 167 LYS B CA 1
ATOM 3972 C C . LYS B 1 167 ? -15.172 -22.359 1.261 1 96.38 167 LYS B C 1
ATOM 3974 O O . LYS B 1 167 ? -15.922 -22.391 2.238 1 96.38 167 LYS B O 1
ATOM 3979 N N . VAL B 1 168 ? -14.883 -23.391 0.565 1 97.69 168 VAL B N 1
ATOM 3980 C CA . VAL B 1 168 ? -15.414 -24.688 0.95 1 97.69 168 VAL B CA 1
ATOM 3981 C C . VAL B 1 168 ? -14.883 -25.078 2.332 1 97.69 168 VAL B C 1
ATOM 3983 O O . VAL B 1 168 ? -15.641 -25.578 3.172 1 97.69 168 VAL B O 1
ATOM 3986 N N . ALA B 1 169 ? -13.602 -24.859 2.537 1 97.06 169 ALA B N 1
ATOM 3987 C CA . ALA B 1 169 ? -13.023 -25.125 3.854 1 97.06 169 ALA B CA 1
ATOM 3988 C C . ALA B 1 169 ? -13.758 -24.344 4.941 1 97.06 169 ALA B C 1
ATOM 3990 O O . ALA B 1 169 ? -14.07 -24.891 6 1 97.06 169 ALA B O 1
ATOM 3991 N N . ARG B 1 170 ? -14.039 -23.141 4.691 1 95.12 170 ARG B N 1
ATOM 3992 C CA . ARG B 1 170 ? -14.734 -22.281 5.648 1 95.12 170 ARG B CA 1
ATOM 3993 C C . ARG B 1 170 ? -16.156 -22.797 5.902 1 95.12 170 ARG B C 1
ATOM 3995 O O . ARG B 1 170 ? -16.609 -22.844 7.051 1 95.12 170 ARG B O 1
ATOM 4002 N N . MET B 1 171 ? -16.828 -23.188 4.832 1 96.56 171 MET B N 1
ATOM 4003 C CA . MET B 1 171 ? -18.188 -23.703 4.945 1 96.56 171 MET B CA 1
ATOM 4004 C C . MET B 1 171 ? -18.219 -24.953 5.812 1 96.56 171 MET B C 1
ATOM 4006 O O . MET B 1 171 ? -19.203 -25.203 6.508 1 96.56 171 MET B O 1
ATOM 4010 N N . LEU B 1 172 ? -17.141 -25.672 5.797 1 97.06 172 LEU B N 1
ATOM 4011 C CA . LEU B 1 172 ? -17.078 -26.938 6.527 1 97.06 172 LEU B CA 1
ATOM 4012 C C . LEU B 1 172 ? -16.484 -26.719 7.922 1 97.06 172 LEU B C 1
ATOM 4014 O O . LEU B 1 172 ? -16.312 -27.672 8.68 1 97.06 172 LEU B O 1
ATOM 4018 N N . GLY B 1 173 ? -16.078 -25.453 8.18 1 94.31 173 GLY B N 1
ATOM 4019 C CA . GLY B 1 173 ? -15.531 -25.141 9.492 1 94.31 173 GLY B CA 1
ATOM 4020 C C . GLY B 1 173 ? -14.117 -25.656 9.68 1 94.31 173 GLY B C 1
ATOM 4021 O O . GLY B 1 173 ? -13.742 -26.047 10.789 1 94.31 173 GLY B O 1
ATOM 4022 N N . LEU B 1 174 ? -13.352 -25.766 8.625 1 94.19 174 LEU B N 1
ATOM 4023 C CA . LEU B 1 174 ? -12.039 -26.391 8.68 1 94.19 174 LEU B CA 1
ATOM 4024 C C . LEU B 1 174 ? -10.938 -25.344 8.789 1 94.19 174 LEU B C 1
ATOM 4026 O O . LEU B 1 174 ? -9.766 -25.672 8.969 1 94.19 174 LEU B O 1
ATOM 4030 N N . GLY B 1 175 ? -11.273 -24.047 8.578 1 89.81 175 GLY B N 1
ATOM 4031 C CA . GLY B 1 175 ? -10.305 -22.984 8.758 1 89.81 175 GLY B CA 1
ATOM 4032 C C . GLY B 1 175 ? -9.641 -22.562 7.465 1 89.81 175 GLY B C 1
ATOM 4033 O O . GLY B 1 175 ? -10.258 -22.594 6.402 1 89.81 175 GLY B O 1
ATOM 4034 N N . TYR B 1 176 ? -8.461 -21.969 7.539 1 89.38 176 TYR B N 1
ATOM 4035 C CA . TYR B 1 176 ? -7.668 -21.359 6.477 1 89.38 176 TYR B CA 1
ATOM 4036 C C . TYR B 1 176 ? -6.188 -21.672 6.656 1 89.38 176 TYR B C 1
ATOM 4038 O O . TYR B 1 176 ? -5.688 -21.719 7.781 1 89.38 176 TYR B O 1
ATOM 4046 N N . PRO B 1 177 ? -5.492 -21.922 5.531 1 91.94 177 PRO B N 1
ATOM 4047 C CA . PRO B 1 177 ? -5.898 -21.922 4.125 1 91.94 177 PRO B CA 1
ATOM 4048 C C . PRO B 1 177 ? -6.633 -23.203 3.721 1 91.94 177 PRO B C 1
ATOM 4050 O O . PRO B 1 177 ? -6.312 -24.281 4.215 1 91.94 177 PRO B O 1
ATOM 4053 N N . GLY B 1 178 ? -7.488 -23.125 2.873 1 95.56 178 GLY B N 1
ATOM 4054 C CA . GLY B 1 178 ? -8.383 -24.219 2.525 1 95.56 178 GLY B CA 1
ATOM 4055 C C . GLY B 1 178 ? -7.711 -25.312 1.702 1 95.56 178 GLY B C 1
ATOM 4056 O O . GLY B 1 178 ? -8.055 -26.484 1.816 1 95.56 178 GLY B O 1
ATOM 4057 N N . GLY B 1 179 ? -6.73 -24.984 0.888 1 96.12 179 GLY B N 1
ATOM 4058 C CA . GLY B 1 179 ? -6.078 -25.922 -0.004 1 96.12 179 GLY B CA 1
ATOM 4059 C C . GLY B 1 179 ? -5.535 -27.141 0.713 1 96.12 179 GLY B C 1
ATOM 4060 O O . GLY B 1 179 ? -6.027 -28.25 0.512 1 96.12 179 GLY B O 1
ATOM 4061 N N . PRO B 1 180 ? -4.625 -26.891 1.628 1 95.81 180 PRO B N 1
ATOM 4062 C CA . PRO B 1 180 ? -4.004 -28.016 2.338 1 95.81 180 PRO B CA 1
ATOM 4063 C C . PRO B 1 180 ? -4.996 -28.797 3.195 1 95.81 180 PRO B C 1
ATOM 4065 O O . PRO B 1 180 ? -4.934 -30.016 3.26 1 95.81 180 PRO B O 1
ATOM 4068 N N . VAL B 1 181 ? -5.957 -28.125 3.777 1 96.5 181 VAL B N 1
ATOM 4069 C CA . VAL B 1 181 ? -6.883 -28.766 4.699 1 96.5 181 VAL B CA 1
ATOM 4070 C C . VAL B 1 181 ? -7.848 -29.656 3.92 1 96.5 181 VAL B C 1
ATOM 4072 O O . VAL B 1 181 ? -8.125 -30.797 4.328 1 96.5 181 VAL B O 1
ATOM 4075 N N . ILE B 1 182 ? -8.344 -29.188 2.861 1 98.25 182 ILE B N 1
ATOM 4076 C CA . ILE B 1 182 ? -9.25 -29.969 2.031 1 98.25 182 ILE B CA 1
ATOM 4077 C C . ILE B 1 182 ? -8.508 -31.156 1.424 1 98.25 182 ILE B C 1
ATOM 4079 O O . ILE B 1 182 ? -9.047 -32.25 1.35 1 98.25 182 ILE B O 1
ATOM 4083 N N . ASP B 1 183 ? -7.324 -30.891 0.961 1 98.38 183 ASP B N 1
ATOM 4084 C CA . ASP B 1 183 ? -6.508 -31.953 0.378 1 98.38 183 ASP B CA 1
ATOM 4085 C C . ASP B 1 183 ? -6.301 -33.094 1.367 1 98.38 183 ASP B C 1
ATOM 4087 O O . ASP B 1 183 ? -6.434 -34.281 1.005 1 98.38 183 ASP B O 1
ATOM 4091 N N . ARG B 1 184 ? -6.012 -32.75 2.555 1 97.88 184 ARG B N 1
ATOM 4092 C CA . ARG B 1 184 ? -5.812 -33.75 3.604 1 97.88 184 ARG B CA 1
ATOM 4093 C C . ARG B 1 184 ? -7.109 -34.5 3.912 1 97.88 184 ARG B C 1
ATOM 4095 O O . ARG B 1 184 ? -7.133 -35.719 3.949 1 97.88 184 ARG B O 1
ATOM 4102 N N . LEU B 1 185 ? -8.156 -33.781 4.09 1 98.12 185 LEU B N 1
ATOM 4103 C CA . LEU B 1 185 ? -9.438 -34.375 4.477 1 98.12 185 LEU B CA 1
ATOM 4104 C C . LEU B 1 185 ? -10 -35.25 3.367 1 98.12 185 LEU B C 1
ATOM 4106 O O . LEU B 1 185 ? -10.664 -36.25 3.641 1 98.12 185 LEU B O 1
ATOM 4110 N N . SER B 1 186 ? -9.797 -34.844 2.182 1 98.19 186 SER B N 1
ATOM 4111 C CA . SER B 1 186 ? -10.336 -35.562 1.023 1 98.19 186 SER B CA 1
ATOM 4112 C C . SER B 1 186 ? -9.82 -37 0.964 1 98.19 186 SER B C 1
ATOM 4114 O O . SER B 1 186 ? -10.492 -37.875 0.42 1 98.19 186 SER B O 1
ATOM 4116 N N . LYS B 1 187 ? -8.68 -37.312 1.488 1 97.88 187 LYS B N 1
ATOM 4117 C CA . LYS B 1 187 ? -8.078 -38.625 1.456 1 97.88 187 LYS B CA 1
ATOM 4118 C C . LYS B 1 187 ? -8.844 -39.594 2.344 1 97.88 187 LYS B C 1
ATOM 4120 O O . LYS B 1 187 ? -8.727 -40.812 2.184 1 97.88 187 LYS B O 1
ATOM 4125 N N . GLU B 1 188 ? -9.609 -39.062 3.221 1 97.81 188 GLU B N 1
ATOM 4126 C CA . GLU B 1 188 ? -10.375 -39.875 4.164 1 97.81 188 GLU B CA 1
ATOM 4127 C C . GLU B 1 188 ? -11.812 -40.062 3.684 1 97.81 188 GLU B C 1
ATOM 4129 O O . GLU B 1 188 ? -12.609 -40.75 4.348 1 97.81 188 GLU B O 1
ATOM 4134 N N . GLY B 1 189 ? -12.109 -39.5 2.58 1 97.94 189 GLY B N 1
ATOM 4135 C CA . GLY B 1 189 ? -13.484 -39.531 2.119 1 97.94 189 GLY B CA 1
ATOM 4136 C C . GLY B 1 189 ? -13.68 -40.375 0.878 1 97.94 189 GLY B C 1
ATOM 4137 O O . GLY B 1 189 ? -12.719 -40.938 0.352 1 97.94 189 GLY B O 1
ATOM 4138 N N . GLU B 1 190 ? -14.977 -40.5 0.536 1 97.81 190 GLU B N 1
ATOM 4139 C CA . GLU B 1 190 ? -15.383 -41.156 -0.698 1 97.81 190 GLU B CA 1
ATOM 4140 C C . GLU B 1 190 ? -16.109 -40.188 -1.63 1 97.81 190 GLU B C 1
ATOM 4142 O O . GLU B 1 190 ? -16.891 -39.344 -1.175 1 97.81 190 GLU B O 1
ATOM 4147 N N . ASP B 1 191 ? -15.781 -40.375 -2.881 1 97.75 191 ASP B N 1
ATOM 4148 C CA . ASP B 1 191 ? -16.438 -39.531 -3.877 1 97.75 191 ASP B CA 1
ATOM 4149 C C . ASP B 1 191 ? -17.891 -39.938 -4.07 1 97.75 191 ASP B C 1
ATOM 4151 O O . ASP B 1 191 ? -18.234 -40.562 -5.078 1 97.75 191 ASP B O 1
ATOM 4155 N N . THR B 1 192 ? -18.797 -39.469 -3.199 1 97.06 192 THR B N 1
ATOM 4156 C CA . THR B 1 192 ? -20.188 -39.938 -3.184 1 97.06 192 THR B CA 1
ATOM 4157 C C . THR B 1 192 ? -21.156 -38.781 -3.422 1 97.06 192 THR B C 1
ATOM 4159 O O . THR B 1 192 ? -22.328 -39 -3.705 1 97.06 192 THR B O 1
ATOM 4162 N N . VAL B 1 193 ? -20.672 -37.625 -3.215 1 97.31 193 VAL B N 1
ATOM 4163 C CA . VAL B 1 193 ? -21.516 -36.469 -3.395 1 97.31 193 VAL B CA 1
ATOM 4164 C C . VAL B 1 193 ? -21.516 -36.031 -4.863 1 97.31 193 VAL B C 1
ATOM 4166 O O . VAL B 1 193 ? -20.453 -35.812 -5.445 1 97.31 193 VAL B O 1
ATOM 4169 N N . LYS B 1 194 ? -22.688 -35.938 -5.457 1 96.06 194 LYS B N 1
ATOM 4170 C CA . LYS B 1 194 ? -22.781 -35.562 -6.859 1 96.06 194 LYS B CA 1
ATOM 4171 C C . LYS B 1 194 ? -22.656 -34.031 -7.012 1 96.06 194 LYS B C 1
ATOM 4173 O O . LYS B 1 194 ? -23.594 -33.312 -6.746 1 96.06 194 LYS B O 1
ATOM 4178 N N . LEU B 1 195 ? -21.516 -33.656 -7.488 1 98.12 195 LEU B N 1
ATOM 4179 C CA . LEU B 1 195 ? -21.25 -32.25 -7.695 1 98.12 195 LEU B CA 1
ATOM 4180 C C . LEU B 1 195 ? -21.016 -31.953 -9.172 1 98.12 195 LEU B C 1
ATOM 4182 O O . LEU B 1 195 ? -20.484 -32.781 -9.898 1 98.12 195 LEU B O 1
ATOM 4186 N N . PRO B 1 196 ? -21.406 -30.781 -9.609 1 97.44 196 PRO B N 1
ATOM 4187 C CA . PRO B 1 196 ? -21.234 -30.438 -11.016 1 97.44 196 PRO B CA 1
ATOM 4188 C C . PRO B 1 196 ? -19.781 -30.234 -11.406 1 97.44 196 PRO B C 1
ATOM 4190 O O . PRO B 1 196 ? -18.922 -30.016 -10.531 1 97.44 196 PRO B O 1
ATOM 4193 N N . ARG B 1 197 ? -19.438 -30.422 -12.633 1 97.62 197 ARG B N 1
ATOM 4194 C CA . ARG B 1 197 ? -18.188 -30.047 -13.273 1 97.62 197 ARG B CA 1
ATOM 4195 C C . ARG B 1 197 ? -18.406 -28.906 -14.273 1 97.62 197 ARG B C 1
ATOM 4197 O O . ARG B 1 197 ? -18.453 -29.141 -15.477 1 97.62 197 ARG B O 1
ATOM 4204 N N . PRO B 1 198 ? -18.344 -27.703 -13.781 1 94.88 198 PRO B N 1
ATOM 4205 C CA . PRO B 1 198 ? -18.766 -26.562 -14.586 1 94.88 198 PRO B CA 1
ATOM 4206 C C . PRO B 1 198 ? -17.906 -26.359 -15.836 1 94.88 198 PRO B C 1
ATOM 4208 O O . PRO B 1 198 ? -16.688 -26.484 -15.766 1 94.88 198 PRO B O 1
ATOM 4211 N N . LEU B 1 199 ? -18.578 -26.109 -17 1 95.19 199 LEU B N 1
ATOM 4212 C CA . LEU B 1 199 ? -18 -25.703 -18.281 1 95.19 199 LEU B CA 1
ATOM 4213 C C . LEU B 1 199 ? -17.141 -26.797 -18.875 1 95.19 199 LEU B C 1
ATOM 4215 O O . LEU B 1 199 ? -16.453 -26.594 -19.875 1 95.19 199 LEU B O 1
ATOM 4219 N N . ILE B 1 200 ? -17.141 -27.953 -18.266 1 95.12 200 ILE B N 1
ATOM 4220 C CA . ILE B 1 200 ? -16.203 -29 -18.656 1 95.12 200 ILE B CA 1
ATOM 4221 C C . ILE B 1 200 ? -16.438 -29.406 -20.109 1 95.12 200 ILE B C 1
ATOM 4223 O O . ILE B 1 200 ? -15.508 -29.75 -20.828 1 95.12 200 ILE B O 1
ATOM 4227 N N . ASN B 1 201 ? -17.703 -29.234 -20.562 1 92.12 201 ASN B N 1
ATOM 4228 C CA . ASN B 1 201 ? -18.062 -29.688 -21.906 1 92.12 201 ASN B CA 1
ATOM 4229 C C . ASN B 1 201 ? -18.297 -28.516 -22.859 1 92.12 201 ASN B C 1
ATOM 4231 O O . ASN B 1 201 ? -18.781 -28.703 -23.969 1 92.12 201 ASN B O 1
ATOM 4235 N N . ASP B 1 202 ? -17.969 -27.375 -22.406 1 91.94 202 ASP B N 1
ATOM 4236 C CA . ASP B 1 202 ? -18.172 -26.203 -23.266 1 91.94 202 ASP B CA 1
ATOM 4237 C C . ASP B 1 202 ? -17.234 -26.234 -24.469 1 91.94 202 ASP B C 1
ATOM 4239 O O . ASP B 1 202 ? -16.047 -26.5 -24.328 1 91.94 202 ASP B O 1
ATOM 4243 N N . ARG B 1 203 ? -17.781 -25.953 -25.609 1 91.94 203 ARG B N 1
ATOM 4244 C CA . ARG B 1 203 ? -16.984 -25.922 -26.828 1 91.94 203 ARG B CA 1
ATOM 4245 C C . ARG B 1 203 ? -17.062 -24.562 -27.5 1 91.94 203 ARG B C 1
ATOM 4247 O O . ARG B 1 203 ? -16.547 -24.391 -28.609 1 91.94 203 ARG B O 1
ATOM 4254 N N . GLY B 1 204 ? -17.688 -23.625 -26.875 1 93.81 204 GLY B N 1
ATOM 4255 C CA . GLY B 1 204 ? -17.844 -22.266 -27.406 1 93.81 204 GLY B CA 1
ATOM 42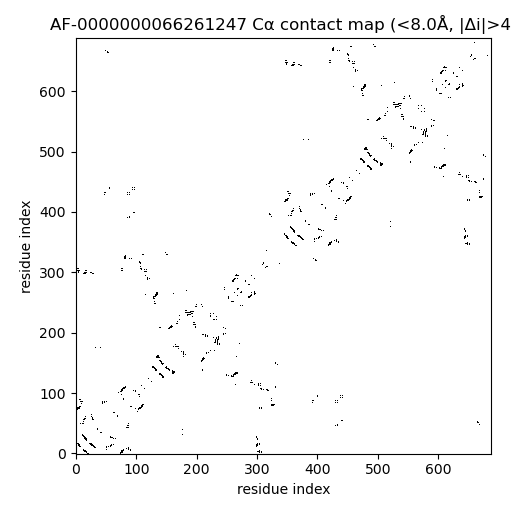56 C C . GLY B 1 204 ? -16.875 -21.281 -26.797 1 93.81 204 GLY B C 1
ATOM 4257 O O . GLY B 1 204 ? -15.672 -21.547 -26.719 1 93.81 204 GLY B O 1
ATOM 4258 N N . LYS B 1 205 ? -17.453 -20.141 -26.469 1 93.94 205 LYS B N 1
ATOM 4259 C CA . LYS B 1 205 ? -16.641 -19.016 -26.031 1 93.94 205 LYS B CA 1
ATOM 4260 C C . LYS B 1 205 ? -15.945 -19.328 -24.703 1 93.94 205 LYS B C 1
ATOM 4262 O O . LYS B 1 205 ? -14.922 -18.719 -24.375 1 93.94 205 LYS B O 1
ATOM 4267 N N . ASN B 1 206 ? -16.422 -20.281 -24 1 96.5 206 ASN B N 1
ATOM 4268 C CA . ASN B 1 206 ? -15.883 -20.594 -22.688 1 96.5 206 ASN B CA 1
ATOM 4269 C C . ASN B 1 206 ? -15.117 -21.906 -22.672 1 96.5 206 ASN B C 1
ATOM 4271 O O . ASN B 1 206 ? -14.898 -22.5 -21.625 1 96.5 206 ASN B O 1
ATOM 4275 N N . ARG B 1 207 ? -14.664 -22.406 -23.812 1 97.25 207 ARG B N 1
ATOM 4276 C CA . ARG B 1 207 ? -13.992 -23.688 -23.984 1 97.25 207 ARG B CA 1
ATOM 4277 C C . ARG B 1 207 ? -12.781 -23.812 -23.062 1 97.25 207 ARG B C 1
ATOM 4279 O O . ARG B 1 207 ? -12.578 -24.844 -22.438 1 97.25 207 ARG B O 1
ATOM 4286 N N . PHE B 1 208 ? -12.117 -22.672 -22.906 1 98.12 208 PHE B N 1
ATOM 4287 C CA . PHE B 1 208 ? -10.883 -22.703 -22.125 1 98.12 208 PHE B CA 1
ATOM 4288 C C . PHE B 1 208 ? -11.016 -21.859 -20.875 1 98.12 208 PHE B C 1
ATOM 4290 O O . PHE B 1 208 ? -10.023 -21.562 -20.203 1 98.12 208 PHE B O 1
ATOM 4297 N N . ASN B 1 209 ? -12.297 -21.438 -20.562 1 98.44 209 ASN B N 1
ATOM 4298 C CA . ASN B 1 209 ? -12.562 -20.703 -19.344 1 98.44 209 ASN B CA 1
ATOM 4299 C C . ASN B 1 209 ? -13 -21.625 -18.203 1 98.44 209 ASN B C 1
ATOM 4301 O O . ASN B 1 209 ? -13.352 -22.781 -18.453 1 98.44 209 ASN B O 1
ATOM 4305 N N . PHE B 1 210 ? -12.906 -21.141 -17.016 1 98.31 210 PHE B N 1
ATOM 4306 C CA . PHE B 1 210 ? -13.281 -21.875 -15.82 1 98.31 210 PHE B CA 1
ATOM 4307 C C . PHE B 1 210 ? -14.359 -21.125 -15.047 1 98.31 210 PHE B C 1
ATOM 4309 O O . PHE B 1 210 ? -14.562 -19.922 -15.258 1 98.31 210 PHE B O 1
ATOM 4316 N N . SER B 1 211 ? -15.125 -21.75 -14.273 1 97.5 211 SER B N 1
ATOM 4317 C CA . SER B 1 211 ? -16.094 -21.203 -13.336 1 97.5 211 SER B CA 1
ATOM 4318 C C . SER B 1 211 ? -16.281 -22.109 -12.125 1 97.5 211 SER B C 1
ATOM 4320 O O . SER B 1 211 ? -16.625 -23.281 -12.266 1 97.5 211 SER B O 1
ATOM 4322 N N . PHE B 1 212 ? -16.047 -21.594 -10.93 1 97.44 212 PHE B N 1
ATOM 4323 C CA . PHE B 1 212 ? -16.125 -22.469 -9.758 1 97.44 212 PHE B CA 1
ATOM 4324 C C . PHE B 1 212 ? -17.188 -21.969 -8.789 1 97.44 212 PHE B C 1
ATOM 4326 O O . PHE B 1 212 ? -17.438 -22.609 -7.754 1 97.44 212 PHE B O 1
ATOM 4333 N N . SER B 1 213 ? -17.797 -20.828 -9.062 1 95.75 213 SER B N 1
ATOM 4334 C CA . SER B 1 213 ? -18.859 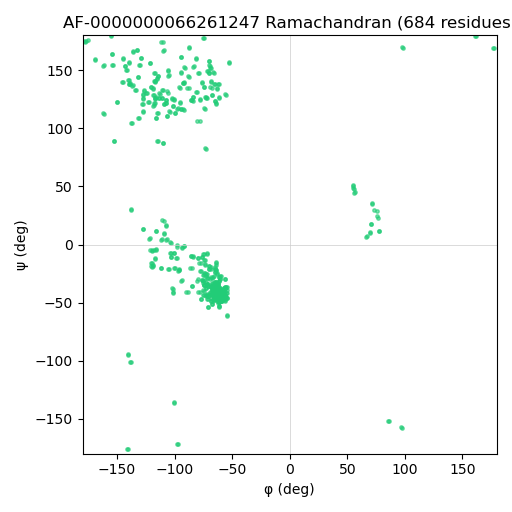-20.297 -8.203 1 95.75 213 SER B CA 1
ATOM 4335 C C . SER B 1 213 ? -20.016 -21.281 -8.086 1 95.75 213 SER B C 1
ATOM 4337 O O . SER B 1 213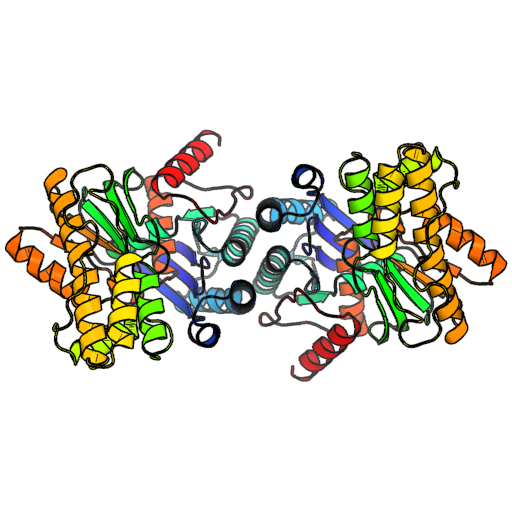 ? -20.547 -21.5 -6.996 1 95.75 213 SER B O 1
ATOM 4339 N N . GLY B 1 214 ? -20.469 -21.797 -9.258 1 95.06 214 GLY B N 1
ATOM 4340 C CA . GLY B 1 214 ? -21.531 -22.781 -9.242 1 95.06 214 GLY B CA 1
ATOM 4341 C C . GLY B 1 214 ? -21.188 -24.016 -8.422 1 95.06 214 GLY B C 1
ATOM 4342 O O . GLY B 1 214 ? -22.047 -24.578 -7.746 1 95.06 214 GLY B O 1
ATOM 4343 N N . LEU B 1 215 ? -19.984 -24.5 -8.516 1 97.25 215 LEU B N 1
ATOM 4344 C CA . LEU B 1 215 ? -19.5 -25.625 -7.734 1 97.25 215 LEU B CA 1
ATOM 4345 C C . LEU B 1 215 ? -19.562 -25.328 -6.238 1 97.25 215 LEU B C 1
ATOM 4347 O O . LEU B 1 215 ? -20.016 -26.172 -5.453 1 97.25 215 LEU B O 1
ATOM 4351 N N . LYS B 1 216 ? -19.141 -24.109 -5.805 1 97.25 216 LYS B N 1
ATOM 4352 C CA . LYS B 1 216 ? -19.203 -23.688 -4.41 1 97.25 216 LYS B CA 1
ATOM 4353 C C . LYS B 1 216 ? -20.641 -23.703 -3.895 1 97.25 216 LYS B C 1
ATOM 4355 O O . LYS B 1 216 ? -20.906 -24.172 -2.783 1 97.25 216 LYS B O 1
ATOM 4360 N N . THR B 1 217 ? -21.516 -23.188 -4.691 1 96.81 217 THR B N 1
ATOM 4361 C CA . THR B 1 217 ? -22.922 -23.141 -4.324 1 96.81 217 THR B CA 1
ATOM 4362 C C . THR B 1 217 ? -23.484 -24.562 -4.152 1 96.81 217 THR B C 1
ATOM 4364 O O . THR B 1 217 ? -24.25 -24.812 -3.221 1 96.81 217 THR B O 1
ATOM 4367 N N . ALA B 1 218 ? -23.203 -25.406 -5.047 1 97.94 218 ALA B N 1
ATOM 4368 C CA . ALA B 1 218 ? -23.641 -26.797 -4.961 1 97.94 218 ALA B CA 1
ATOM 4369 C C . ALA B 1 218 ? -23.125 -27.453 -3.686 1 97.94 218 ALA B C 1
ATOM 4371 O O . ALA B 1 218 ? -23.844 -28.219 -3.039 1 97.94 218 ALA B O 1
ATOM 4372 N N . VAL B 1 219 ? -21.875 -27.219 -3.326 1 98.25 219 VAL B N 1
ATOM 4373 C CA . VAL B 1 219 ? -21.297 -27.766 -2.107 1 98.25 219 VAL B CA 1
ATOM 4374 C C . VAL B 1 219 ? -22.078 -27.266 -0.892 1 98.25 219 VAL B C 1
ATOM 4376 O O . VAL B 1 219 ? -22.391 -28.047 0.011 1 98.25 219 VAL B O 1
ATOM 4379 N N . LEU B 1 220 ? -22.344 -25.953 -0.877 1 97.94 220 LEU B N 1
ATOM 4380 C CA . LEU B 1 220 ? -23.094 -25.375 0.232 1 97.94 220 LEU B CA 1
ATOM 4381 C C . LEU B 1 220 ? -24.422 -26.094 0.414 1 97.94 220 LEU B C 1
ATOM 4383 O O . LEU B 1 220 ? -24.828 -26.391 1.541 1 97.94 220 LEU B O 1
ATOM 4387 N N . ARG B 1 221 ? -25.094 -26.328 -0.686 1 97.75 221 ARG B N 1
ATOM 4388 C CA . ARG B 1 221 ? -26.375 -27.016 -0.645 1 97.75 221 ARG B CA 1
ATOM 4389 C C . ARG B 1 221 ? -26.234 -28.406 -0.048 1 97.75 221 ARG B C 1
ATOM 4391 O O . ARG B 1 221 ? -27.062 -28.844 0.748 1 97.75 221 ARG B O 1
ATOM 4398 N N . GLU B 1 222 ? -25.219 -29.125 -0.46 1 97.81 222 GLU B N 1
ATOM 4399 C CA . GLU B 1 222 ? -25 -30.484 0.041 1 97.81 222 GLU B CA 1
ATOM 4400 C C . GLU B 1 222 ? -24.656 -30.469 1.529 1 97.81 222 GLU B C 1
ATOM 4402 O O . GLU B 1 222 ? -25.047 -31.375 2.268 1 97.81 222 GLU B O 1
ATOM 4407 N N . ILE B 1 223 ? -23.922 -29.453 1.978 1 97.44 223 ILE B N 1
ATOM 4408 C CA . ILE B 1 223 ? -23.594 -29.312 3.393 1 97.44 223 ILE B CA 1
ATOM 4409 C C . ILE B 1 223 ? -24.875 -29.094 4.195 1 97.44 223 ILE B C 1
ATOM 4411 O O . ILE B 1 223 ? -25.047 -29.688 5.266 1 97.44 223 ILE B O 1
ATOM 4415 N N . GLN B 1 224 ? -25.75 -28.266 3.676 1 97 224 GLN B N 1
ATOM 4416 C CA . GLN B 1 224 ? -26.984 -27.891 4.367 1 97 224 GLN B CA 1
ATOM 4417 C C . GLN B 1 224 ? -27.906 -29.094 4.516 1 97 224 GLN B C 1
ATOM 4419 O O . GLN B 1 224 ? -28.703 -29.156 5.457 1 97 224 GLN B O 1
ATOM 4424 N N . LYS B 1 225 ? -27.812 -30.031 3.66 1 96.19 225 LYS B N 1
ATOM 4425 C CA . LYS B 1 225 ? -28.609 -31.234 3.756 1 96.19 225 LYS B CA 1
ATOM 4426 C C . LYS B 1 225 ? -28.234 -32.062 4.988 1 96.19 225 LYS B C 1
ATOM 4428 O O . LYS B 1 225 ? -29.062 -32.812 5.516 1 96.19 225 LYS B O 1
ATOM 4433 N N . GLY B 1 226 ? -27 -32.062 5.359 1 94.81 226 GLY B N 1
ATOM 4434 C CA . GLY B 1 226 ? -26.547 -32.719 6.578 1 94.81 226 GLY B CA 1
ATOM 4435 C C . GLY B 1 226 ? -26.484 -34.219 6.457 1 94.81 226 GLY B C 1
ATOM 4436 O O . GLY B 1 226 ? -26.484 -34.938 7.469 1 94.81 226 GLY B O 1
ATOM 4437 N N . VAL B 1 227 ? -26.344 -34.781 5.293 1 95.56 227 VAL B N 1
ATOM 4438 C CA . VAL B 1 227 ? -26.422 -36.219 5.094 1 95.56 227 VAL B CA 1
ATOM 4439 C C . VAL B 1 227 ? -25.031 -36.812 4.855 1 95.56 227 VAL B C 1
ATOM 4441 O O . VAL B 1 227 ? -24.766 -37.969 5.121 1 95.56 227 VAL B O 1
ATOM 4444 N N . TYR B 1 228 ? -24.125 -35.969 4.453 1 96.69 228 TYR B N 1
ATOM 4445 C CA . TYR B 1 228 ? -22.797 -36.438 4.082 1 96.69 228 TYR B CA 1
ATOM 4446 C C . TYR B 1 228 ? -21.766 -36.094 5.148 1 96.69 228 TYR B C 1
ATOM 4448 O O . TYR B 1 228 ? -21.891 -35.062 5.828 1 96.69 228 TYR B O 1
ATOM 4456 N N . ARG B 1 229 ? -20.797 -36.969 5.199 1 96.31 229 ARG B N 1
ATOM 4457 C CA . ARG B 1 229 ? -19.641 -36.656 6.023 1 96.31 229 ARG B CA 1
ATOM 4458 C C . ARG B 1 229 ? -18.812 -35.531 5.383 1 96.31 229 ARG B C 1
ATOM 4460 O O . ARG B 1 229 ? -18.75 -35.438 4.156 1 96.31 229 ARG B O 1
ATOM 4467 N N . LYS B 1 230 ? -18.125 -34.688 6.238 1 97.94 230 LYS B N 1
ATOM 4468 C CA . LYS B 1 230 ? -17.266 -33.625 5.734 1 97.94 230 LYS B CA 1
ATOM 4469 C C . LYS B 1 230 ? -16.188 -34.188 4.812 1 97.94 230 LYS B C 1
ATOM 4471 O O . LYS B 1 230 ? -15.828 -33.562 3.816 1 97.94 230 LYS B O 1
ATOM 4476 N N . GLU B 1 231 ? -15.68 -35.344 5.176 1 98.19 231 GLU B N 1
ATOM 4477 C CA . GLU B 1 231 ? -14.641 -36 4.395 1 98.19 231 GLU B CA 1
ATOM 4478 C C . GLU B 1 231 ? -15.133 -36.344 2.988 1 98.19 231 GLU B C 1
ATOM 4480 O O . GLU B 1 231 ? -14.398 -36.188 2.012 1 98.19 231 GLU B O 1
ATOM 4485 N N . ASP B 1 232 ? -16.375 -36.75 2.857 1 98.56 232 ASP B N 1
ATOM 4486 C CA . ASP B 1 232 ? -16.953 -37.094 1.564 1 98.56 232 ASP B CA 1
ATOM 4487 C C . ASP B 1 232 ? -17.203 -35.844 0.718 1 98.56 232 ASP B C 1
ATOM 4489 O O . ASP B 1 232 ? -17.031 -35.875 -0.502 1 98.56 232 ASP B O 1
ATOM 4493 N N . ILE B 1 233 ? -17.609 -34.812 1.395 1 98.5 233 ILE B N 1
ATOM 4494 C CA . ILE B 1 233 ? -17.812 -33.562 0.701 1 98.5 233 ILE B CA 1
ATOM 4495 C C . ILE B 1 233 ? -16.484 -33.031 0.176 1 98.5 233 ILE B C 1
ATOM 4497 O O . ILE B 1 233 ? -16.375 -32.625 -0.982 1 98.5 233 ILE B O 1
ATOM 4501 N N . ALA B 1 234 ? -15.461 -33.062 1.033 1 98.56 234 ALA B N 1
ATOM 4502 C CA . ALA B 1 234 ? -14.125 -32.625 0.637 1 98.56 234 ALA B CA 1
ATOM 4503 C C . ALA B 1 234 ? -13.609 -33.438 -0.558 1 98.56 234 ALA B C 1
ATOM 4505 O O . ALA B 1 234 ? -13.094 -32.844 -1.52 1 98.56 234 ALA B O 1
ATOM 4506 N N . ARG B 1 235 ? -13.773 -34.719 -0.492 1 98.62 235 ARG B N 1
ATOM 4507 C CA . ARG B 1 235 ? -13.32 -35.594 -1.561 1 98.62 235 ARG B CA 1
ATOM 4508 C C . ARG B 1 235 ? -14.047 -35.281 -2.867 1 98.62 235 ARG B C 1
ATOM 4510 O O . ARG B 1 235 ? -13.414 -35.125 -3.91 1 98.62 235 ARG B O 1
ATOM 4517 N N . SER B 1 236 ? -15.359 -35.219 -2.818 1 98.81 236 SER B N 1
ATOM 4518 C CA . SER B 1 236 ? -16.156 -35 -4.02 1 98.81 236 SER B CA 1
ATOM 4519 C C . SER B 1 236 ? -15.898 -33.625 -4.617 1 98.81 236 SER B C 1
ATOM 4521 O O . SER B 1 236 ? -15.883 -33.469 -5.84 1 98.81 236 SER B O 1
ATOM 4523 N N . PHE B 1 237 ? -15.719 -32.656 -3.766 1 98.62 237 PHE B N 1
ATOM 4524 C CA . PHE B 1 237 ? -15.375 -31.312 -4.234 1 98.62 237 PHE B CA 1
ATOM 4525 C C . PHE B 1 237 ? -14.047 -31.328 -4.973 1 98.62 237 PHE B C 1
ATOM 4527 O O . PHE B 1 237 ? -13.938 -30.812 -6.09 1 98.62 237 PHE B O 1
ATOM 4534 N N . GLN B 1 238 ? -13.039 -31.875 -4.324 1 98.75 238 GLN B N 1
ATOM 4535 C CA . GLN B 1 238 ? -11.711 -31.938 -4.922 1 98.75 238 GLN B CA 1
ATOM 4536 C C . GLN B 1 238 ? -11.734 -32.688 -6.246 1 98.75 238 GLN B C 1
ATOM 4538 O O . GLN B 1 238 ? -11.086 -32.281 -7.211 1 98.75 238 GLN B O 1
ATOM 4543 N N . GLU B 1 239 ? -12.492 -33.75 -6.312 1 98.62 239 GLU B N 1
ATOM 4544 C CA . GLU B 1 239 ? -12.633 -34.5 -7.555 1 98.62 239 GLU B CA 1
ATOM 4545 C C . GLU B 1 239 ? -13.234 -33.625 -8.656 1 98.62 239 GLU B C 1
ATOM 4547 O O . GLU B 1 239 ? -12.734 -33.625 -9.789 1 98.62 239 GLU B O 1
ATOM 4552 N N . ALA B 1 240 ? -14.281 -32.969 -8.297 1 98.62 240 ALA B N 1
ATOM 4553 C CA . ALA B 1 240 ? -14.953 -32.125 -9.281 1 98.62 240 ALA B CA 1
ATOM 4554 C C . ALA B 1 240 ? -14.016 -31.016 -9.789 1 98.62 240 ALA B C 1
ATOM 4556 O O . ALA B 1 240 ? -13.922 -30.781 -10.992 1 98.62 240 ALA B O 1
ATOM 4557 N N . ALA B 1 241 ? -13.391 -30.328 -8.844 1 98.62 241 ALA B N 1
ATOM 4558 C CA . ALA B 1 241 ? -12.492 -29.234 -9.195 1 98.62 241 ALA B CA 1
ATOM 4559 C C . ALA B 1 241 ? -11.344 -29.734 -10.07 1 98.62 241 ALA B C 1
ATOM 4561 O O . ALA B 1 241 ? -11.047 -29.141 -11.109 1 98.62 241 ALA B O 1
ATOM 4562 N N . THR B 1 242 ? -10.68 -30.828 -9.688 1 98.62 242 THR B N 1
ATOM 4563 C CA . THR B 1 242 ? -9.508 -31.312 -10.398 1 98.62 242 THR B CA 1
ATOM 4564 C C . THR B 1 242 ? -9.906 -31.938 -11.742 1 98.62 242 THR B C 1
ATOM 4566 O O . THR B 1 242 ? -9.141 -31.875 -12.703 1 98.62 242 THR B O 1
ATOM 4569 N N . ASP B 1 243 ? -11.141 -32.469 -11.852 1 98.5 243 ASP B N 1
ATOM 4570 C CA . ASP B 1 243 ? -11.648 -32.969 -13.125 1 98.5 243 ASP B CA 1
ATOM 4571 C C . ASP B 1 243 ? -11.688 -31.875 -14.172 1 98.5 243 ASP B C 1
ATOM 4573 O O . ASP B 1 243 ? -11.258 -32.062 -15.312 1 98.5 243 ASP B O 1
ATOM 4577 N N . VAL B 1 244 ? -12.219 -30.797 -13.734 1 98.5 244 VAL B N 1
ATOM 4578 C CA . VAL B 1 244 ? -12.383 -29.672 -14.648 1 98.5 244 VAL B CA 1
ATOM 4579 C C . VAL B 1 244 ? -11.016 -29.156 -15.086 1 98.5 244 VAL B C 1
ATOM 4581 O O . VAL B 1 244 ? -10.789 -28.922 -16.281 1 98.5 244 VAL B O 1
ATOM 4584 N N . LEU B 1 245 ? -10.109 -28.969 -14.148 1 98.75 245 LEU B N 1
ATOM 4585 C CA . LEU B 1 245 ? -8.766 -28.484 -14.453 1 98.75 245 LEU B CA 1
ATOM 4586 C C . LEU B 1 245 ? -8.062 -29.406 -15.445 1 98.75 245 LEU B C 1
ATOM 4588 O O . LEU B 1 245 ? -7.48 -28.938 -16.422 1 98.75 245 LEU B O 1
ATOM 4592 N N . LEU B 1 246 ? -8.164 -30.688 -15.219 1 98.62 246 LEU B N 1
ATOM 4593 C CA . LEU B 1 246 ? -7.512 -31.672 -16.078 1 98.62 246 LEU B CA 1
ATOM 4594 C C . LEU B 1 246 ? -8.148 -31.688 -17.469 1 98.62 246 LEU B C 1
ATOM 4596 O O . LEU B 1 246 ? -7.441 -31.609 -18.469 1 98.62 246 LEU B O 1
ATOM 4600 N N . ALA B 1 247 ? -9.43 -31.797 -17.531 1 98.19 247 ALA B N 1
ATOM 4601 C CA . ALA B 1 247 ? -10.148 -31.938 -18.797 1 98.19 247 ALA B CA 1
ATOM 4602 C C . ALA B 1 247 ? -9.867 -30.75 -19.719 1 98.19 247 ALA B C 1
ATOM 4604 O O . ALA B 1 247 ? -9.609 -30.938 -20.906 1 98.19 247 ALA B O 1
ATOM 4605 N N . LYS B 1 248 ? -9.898 -29.625 -19.156 1 98.31 248 LYS B N 1
ATOM 4606 C CA . LYS B 1 248 ? -9.719 -28.422 -19.969 1 98.31 248 LYS B CA 1
ATOM 4607 C C . LYS B 1 248 ? -8.266 -28.25 -20.391 1 98.31 248 LYS B C 1
ATOM 4609 O O . LYS B 1 248 ? -7.984 -27.719 -21.469 1 98.31 248 LYS B O 1
ATOM 4614 N N . THR B 1 249 ? -7.355 -28.625 -19.562 1 98.69 249 THR B N 1
ATOM 4615 C CA . THR B 1 249 ? -5.941 -28.594 -19.922 1 98.69 249 THR B CA 1
ATOM 4616 C C . THR B 1 249 ? -5.652 -29.578 -21.047 1 98.69 249 THR B C 1
ATOM 4618 O O . THR B 1 249 ? -4.977 -29.219 -22.031 1 98.69 249 THR B O 1
ATOM 4621 N N . ILE B 1 250 ? -6.188 -30.766 -20.969 1 98.31 250 ILE B N 1
ATOM 4622 C CA . ILE B 1 250 ? -6.008 -31.781 -22 1 98.31 250 ILE B CA 1
ATOM 4623 C C . ILE B 1 250 ? -6.625 -31.281 -23.312 1 98.31 250 ILE B C 1
ATOM 4625 O O . ILE B 1 250 ? -6.051 -31.469 -24.391 1 98.31 250 ILE B O 1
ATOM 4629 N N . ASP B 1 251 ? -7.777 -30.688 -23.172 1 98.19 251 ASP B N 1
ATOM 4630 C CA . ASP B 1 251 ? -8.438 -30.141 -24.359 1 98.19 251 ASP B CA 1
ATOM 4631 C C . ASP B 1 251 ? -7.547 -29.109 -25.047 1 98.19 251 ASP B C 1
ATOM 4633 O O . ASP B 1 251 ? -7.422 -29.125 -26.281 1 98.19 251 ASP B O 1
ATOM 4637 N N . ALA B 1 252 ? -6.961 -28.234 -24.297 1 98.44 252 ALA B N 1
ATOM 4638 C CA . ALA B 1 252 ? -6.055 -27.234 -24.859 1 98.44 252 ALA B CA 1
ATOM 4639 C C . ALA B 1 252 ? -4.844 -27.891 -25.516 1 98.44 252 ALA B C 1
ATOM 4641 O O . ALA B 1 252 ? -4.422 -27.484 -26.609 1 98.44 252 ALA B O 1
ATOM 4642 N N . MET B 1 253 ? -4.312 -28.891 -24.844 1 98.5 253 MET B N 1
ATOM 4643 C CA . MET B 1 253 ? -3.154 -29.594 -25.375 1 98.5 253 MET B CA 1
ATOM 4644 C C . MET B 1 253 ? -3.484 -30.25 -26.719 1 98.5 253 MET B C 1
ATOM 4646 O O . MET B 1 253 ? -2.68 -30.203 -27.641 1 98.5 253 MET B O 1
ATOM 4650 N N . LYS B 1 254 ? -4.625 -30.812 -26.844 1 97.5 254 LYS B N 1
ATOM 4651 C CA . LYS B 1 254 ? -5.062 -31.422 -28.094 1 97.5 254 LYS B CA 1
ATOM 4652 C C . LYS B 1 254 ? -5.266 -30.375 -29.172 1 97.5 254 LYS B C 1
ATOM 4654 O O . LYS B 1 254 ? -4.836 -30.578 -30.312 1 97.5 254 LYS B O 1
ATOM 4659 N N . GLU B 1 255 ? -5.93 -29.344 -28.797 1 97.56 255 GLU B N 1
ATOM 4660 C CA . GLU B 1 255 ? -6.227 -28.281 -29.75 1 97.56 255 GLU B CA 1
ATOM 4661 C C . GLU B 1 255 ? -4.953 -27.766 -30.406 1 97.56 255 GLU B C 1
ATOM 4663 O O . GLU B 1 255 ? -4.934 -27.484 -31.609 1 97.56 255 GLU B O 1
ATOM 4668 N N . PHE B 1 256 ? -3.914 -27.656 -29.641 1 98.12 256 PHE B N 1
ATOM 4669 C CA . PHE B 1 256 ? -2.709 -27.016 -30.141 1 98.12 256 PHE B CA 1
ATOM 4670 C C . PHE B 1 256 ? -1.617 -28.031 -30.422 1 98.12 256 PHE B C 1
ATOM 4672 O O . PHE B 1 256 ? -0.489 -27.672 -30.766 1 98.12 256 PHE B O 1
ATOM 4679 N N . ASN B 1 257 ? -1.933 -29.234 -30.281 1 97.94 257 ASN B N 1
ATOM 4680 C CA . ASN B 1 257 ? -1.012 -30.344 -30.531 1 97.94 257 ASN B CA 1
ATOM 4681 C C . ASN B 1 257 ? 0.276 -30.203 -29.719 1 97.94 257 ASN B C 1
ATOM 4683 O O . ASN B 1 257 ? 1.372 -30.219 -30.281 1 97.94 257 ASN B O 1
ATOM 4687 N N . ILE B 1 258 ? 0.159 -30 -28.453 1 98.12 258 ILE B N 1
ATOM 4688 C CA . ILE B 1 258 ? 1.264 -29.844 -27.516 1 98.12 258 ILE B CA 1
ATOM 4689 C C . ILE B 1 258 ? 1.262 -30.984 -26.516 1 98.12 258 ILE B C 1
ATOM 4691 O O . ILE B 1 258 ? 0.204 -31.375 -26.016 1 98.12 258 ILE B O 1
ATOM 4695 N N . LYS B 1 259 ? 2.361 -31.422 -26.156 1 97.69 259 LYS B N 1
ATOM 4696 C CA . LYS B 1 259 ? 2.438 -32.625 -25.312 1 97.69 259 LYS B CA 1
ATOM 4697 C C . LYS B 1 259 ? 2.949 -32.25 -23.906 1 97.69 259 LYS B C 1
ATOM 4699 O O . LYS B 1 259 ? 2.811 -33.031 -22.969 1 97.69 259 LYS B O 1
ATOM 4704 N N . ASN B 1 260 ? 3.619 -31.094 -23.766 1 98.56 260 ASN B N 1
ATOM 4705 C CA . ASN B 1 260 ? 4.156 -30.656 -22.484 1 98.56 260 ASN B CA 1
ATOM 4706 C C . ASN B 1 260 ? 3.199 -29.719 -21.766 1 98.56 260 ASN B C 1
ATOM 4708 O O . ASN B 1 260 ? 2.594 -28.844 -22.391 1 98.56 260 ASN B O 1
ATOM 4712 N N . VAL B 1 261 ? 3.004 -29.969 -20.453 1 98.75 261 VAL B N 1
ATOM 4713 C CA . VAL B 1 261 ? 2.178 -29.062 -19.656 1 98.75 261 VAL B CA 1
ATOM 4714 C C . VAL B 1 261 ? 2.881 -28.75 -18.344 1 98.75 261 VAL B C 1
ATOM 4716 O O . VAL B 1 261 ? 3.504 -29.625 -17.734 1 98.75 261 VAL B O 1
ATOM 4719 N N . VAL B 1 262 ? 2.912 -27.484 -18 1 98.81 262 VAL B N 1
ATOM 4720 C CA . VAL B 1 262 ? 3.42 -27.031 -16.719 1 98.81 262 VAL B CA 1
ATOM 4721 C C . VAL B 1 262 ? 2.258 -26.578 -15.828 1 98.81 262 VAL B C 1
ATOM 4723 O O . VAL B 1 262 ? 1.439 -25.75 -16.25 1 98.81 262 VAL B O 1
ATOM 4726 N N . ILE B 1 263 ? 2.1 -27.172 -14.664 1 98.81 263 ILE B N 1
ATOM 4727 C CA . ILE B 1 263 ? 1.111 -26.734 -13.688 1 98.81 263 ILE B CA 1
ATOM 4728 C C . ILE B 1 263 ? 1.789 -25.891 -12.609 1 98.81 263 ILE B C 1
ATOM 4730 O O . ILE B 1 263 ? 2.766 -26.312 -11.992 1 98.81 263 ILE B O 1
ATOM 4734 N N . ALA B 1 264 ? 1.296 -24.672 -12.414 1 98.31 264 ALA B N 1
ATOM 4735 C CA . ALA B 1 264 ? 1.94 -23.719 -11.516 1 98.31 264 ALA B CA 1
ATOM 4736 C C . ALA B 1 264 ? 0.922 -23.062 -10.578 1 98.31 264 ALA B C 1
ATOM 4738 O O . ALA B 1 264 ? -0.287 -23.188 -10.789 1 98.31 264 ALA B O 1
ATOM 4739 N N . GLY B 1 265 ? 1.461 -22.406 -9.586 1 97.62 265 GLY B N 1
ATOM 4740 C CA . GLY B 1 265 ? 0.609 -21.797 -8.578 1 97.62 265 GLY B CA 1
ATOM 4741 C C . GLY B 1 265 ? 0.454 -22.625 -7.328 1 97.62 265 GLY B C 1
ATOM 4742 O O . GLY B 1 265 ? 0.793 -23.812 -7.32 1 97.62 265 GLY B O 1
ATOM 4743 N N . GLY B 1 266 ? -0.113 -22.031 -6.336 1 96.94 266 GLY B N 1
ATOM 4744 C CA . GLY B 1 266 ? -0.192 -22.672 -5.035 1 96.94 266 GLY B CA 1
ATOM 4745 C C . GLY B 1 266 ? -0.994 -23.969 -5.055 1 96.94 266 GLY B C 1
ATOM 4746 O O . GLY B 1 266 ? -0.658 -24.922 -4.355 1 96.94 266 GLY B O 1
ATOM 4747 N N . VAL B 1 267 ? -2.018 -24.047 -5.824 1 98 267 VAL B N 1
ATOM 4748 C CA . VAL B 1 267 ? -2.9 -25.203 -5.863 1 98 267 VAL B CA 1
ATOM 4749 C C . VAL B 1 267 ? -2.203 -26.359 -6.586 1 98 267 VAL B C 1
ATOM 4751 O O . VAL B 1 267 ? -2.654 -27.5 -6.523 1 98 267 VAL B O 1
ATOM 4754 N N . SER B 1 268 ? -1.099 -26.094 -7.273 1 98.25 268 SER B N 1
ATOM 4755 C CA . SER B 1 268 ? -0.346 -27.156 -7.926 1 98.25 268 SER B CA 1
ATOM 4756 C C . SER B 1 268 ? 0.232 -28.125 -6.91 1 98.25 268 SER B C 1
ATOM 4758 O O . SER B 1 268 ? 0.667 -29.234 -7.27 1 98.25 268 SER B O 1
ATOM 4760 N N . ALA B 1 269 ? 0.253 -27.719 -5.652 1 97.88 269 ALA B N 1
ATOM 4761 C CA . ALA B 1 269 ? 0.718 -28.594 -4.578 1 97.88 269 ALA B CA 1
ATOM 4762 C C . ALA B 1 269 ? -0.331 -29.641 -4.234 1 97.88 269 ALA B C 1
ATOM 4764 O O . ALA B 1 269 ? -0.045 -30.594 -3.51 1 97.88 269 ALA B O 1
ATOM 4765 N N . ASN B 1 270 ? -1.526 -29.531 -4.734 1 98.31 270 ASN B N 1
ATOM 4766 C CA . ASN B 1 270 ? -2.619 -30.453 -4.441 1 98.31 270 ASN B CA 1
ATOM 4767 C C . ASN B 1 270 ? -2.289 -31.875 -4.879 1 98.31 270 ASN B C 1
ATOM 4769 O O . ASN B 1 270 ? -1.962 -32.125 -6.043 1 98.31 270 ASN B O 1
ATOM 4773 N N . SER B 1 271 ? -2.418 -32.781 -3.957 1 98.31 271 SER B N 1
ATOM 4774 C CA . SER B 1 271 ? -1.991 -34.156 -4.207 1 98.31 271 SER B CA 1
ATOM 4775 C C . SER B 1 271 ? -2.857 -34.812 -5.273 1 98.31 271 SER B C 1
ATOM 4777 O O . SER B 1 271 ? -2.354 -35.562 -6.117 1 98.31 271 SER B O 1
ATOM 4779 N N . ARG B 1 272 ? -4.125 -34.594 -5.234 1 98.44 272 ARG B N 1
ATOM 4780 C CA . ARG B 1 272 ? -5.035 -35.219 -6.188 1 98.44 272 ARG B CA 1
ATOM 4781 C C . ARG B 1 272 ? -4.797 -34.688 -7.598 1 98.44 272 ARG B C 1
ATOM 4783 O O . ARG B 1 272 ? -4.84 -35.438 -8.57 1 98.44 272 ARG B O 1
ATOM 4790 N N . LEU B 1 273 ? -4.605 -33.375 -7.703 1 98.56 273 LEU B N 1
ATOM 4791 C CA . LEU B 1 273 ? -4.293 -32.781 -8.992 1 98.56 273 LEU B CA 1
ATOM 4792 C C . LEU B 1 273 ? -3.045 -33.438 -9.602 1 98.56 273 LEU B C 1
ATOM 4794 O O . LEU B 1 273 ? -3.025 -33.75 -10.781 1 98.56 273 LEU B O 1
ATOM 4798 N N . ARG B 1 274 ? -1.998 -33.562 -8.828 1 98.25 274 ARG B N 1
ATOM 4799 C CA . ARG B 1 274 ? -0.75 -34.188 -9.266 1 98.25 274 ARG B CA 1
ATOM 4800 C C . ARG B 1 274 ? -0.978 -35.625 -9.703 1 98.25 274 ARG B C 1
ATOM 4802 O O . ARG B 1 274 ? -0.453 -36.062 -10.734 1 98.25 274 ARG B O 1
ATOM 4809 N N . GLU B 1 275 ? -1.755 -36.375 -8.977 1 98 275 GLU B N 1
ATOM 4810 C CA . GLU B 1 275 ? -2.08 -37.75 -9.305 1 98 275 GLU B CA 1
ATOM 4811 C C . GLU B 1 275 ? -2.805 -37.844 -10.641 1 98 275 GLU B C 1
ATOM 4813 O O . GLU B 1 275 ? -2.482 -38.688 -11.477 1 98 275 GLU B O 1
ATOM 4818 N N . LYS B 1 276 ? -3.73 -37.031 -10.805 1 97.94 276 LYS B N 1
ATOM 4819 C CA . LYS B 1 276 ? -4.547 -37.062 -12.016 1 97.94 276 LYS B CA 1
ATOM 4820 C C . LYS B 1 276 ? -3.705 -36.75 -13.25 1 97.94 276 LYS B C 1
ATOM 4822 O O . LYS B 1 276 ? -3.893 -37.375 -14.305 1 97.94 276 LYS B O 1
ATOM 4827 N N . PHE B 1 277 ? -2.871 -35.781 -13.156 1 98.38 277 PHE B N 1
ATOM 4828 C CA . PHE B 1 277 ? -2.031 -35.469 -14.305 1 98.38 277 PHE B CA 1
ATOM 4829 C C . PHE B 1 277 ? -1.022 -36.594 -14.562 1 98.38 277 PHE B C 1
ATOM 4831 O O . PHE B 1 277 ? -0.669 -36.844 -15.711 1 98.38 277 PHE B O 1
ATOM 4838 N N . LYS B 1 278 ? -0.535 -37.188 -13.547 1 96.75 278 LYS B N 1
ATOM 4839 C CA . LYS B 1 278 ? 0.341 -38.344 -13.719 1 96.75 278 LYS B CA 1
ATOM 4840 C C . LYS B 1 278 ? -0.374 -39.469 -14.469 1 96.75 278 LYS B C 1
ATOM 4842 O O . LYS B 1 278 ? 0.199 -40.094 -15.367 1 96.75 278 LYS B O 1
ATOM 4847 N N . GLU B 1 279 ? -1.555 -39.719 -14.07 1 96.69 279 GLU B N 1
ATOM 4848 C CA . GLU B 1 279 ? -2.371 -40.719 -14.758 1 96.69 279 GLU B CA 1
ATOM 4849 C C . GLU B 1 279 ? -2.59 -40.344 -16.219 1 96.69 279 GLU B C 1
ATOM 4851 O O . GLU B 1 279 ? -2.592 -41.219 -17.094 1 96.69 279 GLU B O 1
ATOM 4856 N N . ALA B 1 280 ? -2.762 -39.125 -16.391 1 96.62 280 ALA B N 1
ATOM 4857 C CA . ALA B 1 280 ? -3.031 -38.625 -17.734 1 96.62 280 ALA B CA 1
ATOM 4858 C C . ALA B 1 280 ? -1.812 -38.781 -18.641 1 96.62 280 ALA B C 1
ATOM 4860 O O . ALA B 1 280 ? -1.944 -38.875 -19.859 1 96.62 280 ALA B O 1
ATOM 4861 N N . GLU B 1 281 ? -0.578 -38.75 -18.078 1 96.75 281 GLU B N 1
ATOM 4862 C CA . GLU B 1 281 ? 0.626 -38.969 -18.875 1 96.75 281 GLU B CA 1
ATOM 4863 C C . GLU B 1 281 ? 0.554 -40.281 -19.641 1 96.75 281 GLU B C 1
ATOM 4865 O O . GLU B 1 281 ? 0.879 -40.344 -20.844 1 96.75 281 GLU B O 1
ATOM 4870 N N . GLU B 1 282 ? 0.094 -41.25 -19.031 1 93.5 282 GLU B N 1
ATOM 4871 C CA . GLU B 1 282 ? -0.001 -42.594 -19.641 1 93.5 282 GLU B CA 1
ATOM 4872 C C . GLU B 1 282 ? -1.146 -42.656 -20.641 1 93.5 282 GLU B C 1
ATOM 4874 O O . GLU B 1 282 ? -0.986 -43.188 -21.734 1 93.5 282 GLU B O 1
ATOM 4879 N N . ASN B 1 283 ? -2.162 -42.062 -20.312 1 94 283 ASN B N 1
ATOM 4880 C CA . ASN B 1 283 ? -3.393 -42.219 -21.078 1 94 283 ASN B CA 1
ATOM 4881 C C . ASN B 1 283 ? -3.379 -41.344 -22.328 1 94 283 ASN B C 1
ATOM 4883 O O . ASN B 1 283 ? -4.008 -41.688 -23.328 1 94 283 ASN B O 1
ATOM 4887 N N . HIS B 1 284 ? -2.697 -40.188 -22.234 1 94.44 284 HIS B N 1
ATOM 4888 C CA . HIS B 1 284 ? -2.807 -39.25 -23.312 1 94.44 284 HIS B CA 1
ATOM 4889 C C . HIS B 1 284 ? -1.451 -39 -23.969 1 94.44 284 HIS B C 1
ATOM 4891 O O . HIS B 1 284 ? -1.357 -38.25 -24.953 1 94.44 284 HIS B O 1
ATOM 4897 N N . GLY B 1 285 ? -0.373 -39.531 -23.484 1 94.94 285 GLY B N 1
ATOM 4898 C CA . GLY B 1 285 ? 0.954 -39.344 -24.047 1 94.94 285 GLY B CA 1
ATOM 4899 C C . GLY B 1 285 ? 1.486 -37.938 -23.812 1 94.94 285 GLY B C 1
ATOM 4900 O O . GLY B 1 285 ? 2.094 -37.344 -24.703 1 94.94 285 GLY B O 1
ATOM 4901 N N . ILE B 1 286 ? 1.133 -37.438 -22.703 1 97.06 286 ILE B N 1
ATOM 4902 C CA . ILE B 1 286 ? 1.576 -36.062 -22.375 1 97.06 286 ILE B CA 1
ATOM 4903 C C . ILE B 1 286 ? 2.623 -36.125 -21.266 1 97.06 286 ILE B C 1
ATOM 4905 O O . ILE B 1 286 ? 2.881 -37.188 -20.703 1 97.06 286 ILE B O 1
ATOM 4909 N N . LYS B 1 287 ? 3.299 -35.031 -21.047 1 98.06 287 LYS B N 1
ATOM 4910 C CA . LYS B 1 287 ? 4.238 -34.875 -19.953 1 98.06 287 LYS B CA 1
ATOM 4911 C C . LYS B 1 287 ? 3.865 -33.688 -19.078 1 98.06 287 LYS B C 1
ATOM 4913 O O . LYS B 1 287 ? 3.742 -32.562 -19.562 1 98.06 287 LYS B O 1
ATOM 4918 N N . ALA B 1 288 ? 3.678 -34.031 -17.797 1 98.5 288 ALA B N 1
ATOM 4919 C CA . ALA B 1 288 ? 3.275 -32.969 -16.844 1 98.5 288 ALA B CA 1
ATOM 4920 C C . ALA B 1 288 ? 4.434 -32.594 -15.938 1 98.5 288 ALA B C 1
ATOM 4922 O O . ALA B 1 288 ? 5.133 -33.469 -15.406 1 98.5 288 ALA B O 1
ATOM 4923 N N . TYR B 1 289 ? 4.68 -31.281 -15.805 1 98.44 289 TYR B N 1
ATOM 4924 C CA . TYR B 1 289 ? 5.727 -30.75 -14.93 1 98.44 289 TYR B CA 1
ATOM 4925 C C . TYR B 1 289 ? 5.125 -29.969 -13.773 1 98.44 289 TYR B C 1
ATOM 4927 O O . TYR B 1 289 ? 4.262 -29.109 -13.984 1 98.44 289 TYR B O 1
ATOM 4935 N N . PHE B 1 290 ? 5.5 -30.344 -12.586 1 98 290 PHE B N 1
ATOM 4936 C CA . PHE B 1 290 ? 5.172 -29.625 -11.359 1 98 290 PHE B CA 1
ATOM 4937 C C . PHE B 1 290 ? 6.434 -29.109 -10.68 1 98 290 PHE B C 1
ATOM 4939 O O . PHE B 1 290 ? 7.461 -29.797 -10.664 1 98 290 PHE B O 1
ATOM 4946 N N . PRO B 1 291 ? 6.336 -27.906 -10.156 1 97.12 291 PRO B N 1
ATOM 4947 C CA . PRO B 1 291 ? 7.461 -27.516 -9.305 1 97.12 291 PRO B CA 1
ATOM 4948 C C . PRO B 1 291 ? 7.516 -28.312 -8 1 97.12 291 PRO B C 1
ATOM 4950 O O . PRO B 1 291 ? 6.5 -28.859 -7.562 1 97.12 291 PRO B O 1
ATOM 4953 N N . PRO B 1 292 ? 8.766 -28.453 -7.473 1 96.94 292 PRO B N 1
ATOM 4954 C CA . PRO B 1 292 ? 8.789 -28.984 -6.109 1 96.94 292 PRO B CA 1
ATOM 4955 C C . PRO B 1 292 ? 7.895 -28.203 -5.152 1 96.94 292 PRO B C 1
ATOM 4957 O O . PRO B 1 292 ? 7.641 -27.016 -5.367 1 96.94 292 PRO B O 1
ATOM 4960 N N . LEU B 1 293 ? 7.469 -28.844 -4.094 1 96.06 293 LEU B N 1
ATOM 4961 C CA . LEU B 1 293 ? 6.465 -28.281 -3.199 1 96.06 293 LEU B CA 1
ATOM 4962 C C . LEU B 1 293 ? 6.914 -26.922 -2.662 1 96.06 293 LEU B C 1
ATOM 4964 O O . LEU B 1 293 ? 6.105 -26 -2.553 1 96.06 293 LEU B O 1
ATOM 4968 N N . TYR B 1 294 ? 8.195 -26.719 -2.359 1 93.88 294 TYR B N 1
ATOM 4969 C CA . TYR B 1 294 ? 8.703 -25.5 -1.759 1 93.88 294 TYR B CA 1
ATOM 4970 C C . TYR B 1 294 ? 8.688 -24.344 -2.766 1 93.88 294 TYR B C 1
ATOM 4972 O O . TYR B 1 294 ? 8.852 -23.188 -2.395 1 93.88 294 TYR B O 1
ATOM 4980 N N . LEU B 1 295 ? 8.391 -24.641 -4.047 1 96.69 295 LEU B N 1
ATOM 4981 C CA . LEU B 1 295 ? 8.352 -23.625 -5.094 1 96.69 295 LEU B CA 1
ATOM 4982 C C . LEU B 1 295 ? 6.918 -23.406 -5.578 1 96.69 295 LEU B C 1
ATOM 4984 O O . LEU B 1 295 ? 6.684 -22.625 -6.504 1 96.69 295 LEU B O 1
ATOM 4988 N N . CYS B 1 296 ? 5.977 -24.062 -4.941 1 95.75 296 CYS B N 1
ATOM 4989 C CA . CYS B 1 296 ? 4.59 -23.953 -5.371 1 95.75 296 CYS B CA 1
ATOM 4990 C C . CYS B 1 296 ? 3.969 -22.656 -4.859 1 95.75 296 CYS B C 1
ATOM 4992 O O . CYS B 1 296 ? 3.195 -22.016 -5.57 1 95.75 296 CYS B O 1
ATOM 4994 N N . THR B 1 297 ? 4.312 -22.328 -3.588 1 94.38 297 THR B N 1
ATOM 4995 C CA . THR B 1 297 ? 3.768 -21.109 -2.996 1 94.38 297 THR B CA 1
ATOM 4996 C C . THR B 1 297 ? 4.656 -19.906 -3.311 1 94.38 297 THR B C 1
ATOM 4998 O O . THR B 1 297 ? 5.734 -20.062 -3.889 1 94.38 297 THR B O 1
ATOM 5001 N N . ASP B 1 298 ? 4.137 -18.781 -3.018 1 96.5 298 ASP B N 1
ATOM 5002 C CA . ASP B 1 298 ? 4.891 -17.562 -3.314 1 96.5 298 ASP B CA 1
ATOM 5003 C C . ASP B 1 298 ? 6.27 -17.594 -2.66 1 96.5 298 ASP B C 1
ATOM 5005 O O . ASP B 1 298 ? 6.398 -17.953 -1.484 1 96.5 298 ASP B O 1
ATOM 5009 N N . ASN B 1 299 ? 7.316 -17.344 -3.412 1 97.88 299 ASN B N 1
ATOM 5010 C CA . ASN B 1 299 ? 8.695 -17.375 -2.943 1 97.88 299 ASN B CA 1
ATOM 5011 C C . ASN B 1 299 ? 9.594 -16.484 -3.793 1 97.88 299 ASN B C 1
ATOM 5013 O O . ASN B 1 299 ? 9.234 -16.109 -4.91 1 97.88 299 ASN B O 1
ATOM 5017 N N . GLY B 1 300 ? 10.75 -16.188 -3.256 1 98.62 300 GLY B N 1
ATOM 5018 C CA . GLY B 1 300 ? 11.68 -15.328 -3.961 1 98.62 300 GLY B CA 1
ATOM 5019 C C . GLY B 1 300 ? 12.422 -16.031 -5.078 1 98.62 300 GLY B C 1
ATOM 5020 O O . GLY B 1 300 ? 12.93 -15.391 -6 1 98.62 300 GLY B O 1
ATOM 5021 N N . ALA B 1 301 ? 12.516 -17.328 -5.016 1 98.75 301 ALA B N 1
ATOM 5022 C CA . ALA B 1 301 ? 13.289 -18.109 -5.98 1 98.75 301 ALA B CA 1
ATOM 5023 C C . ALA B 1 301 ? 12.68 -18 -7.379 1 98.75 301 ALA B C 1
ATOM 5025 O O . ALA B 1 301 ? 13.406 -17.844 -8.367 1 98.75 301 ALA B O 1
ATOM 5026 N N . MET B 1 302 ? 11.367 -18.078 -7.441 1 98.69 302 MET B N 1
ATOM 5027 C CA . MET B 1 302 ? 10.719 -17.984 -8.742 1 98.69 302 MET B CA 1
ATOM 5028 C C . MET B 1 302 ? 10.938 -16.609 -9.375 1 98.69 302 MET B C 1
ATOM 5030 O O . MET B 1 302 ? 11.102 -16.5 -10.594 1 98.69 302 MET B O 1
ATOM 5034 N N . VAL B 1 303 ? 11.031 -15.586 -8.5 1 98.88 303 VAL B N 1
ATOM 5035 C CA . VAL B 1 303 ? 11.234 -14.227 -8.969 1 98.88 303 VAL B CA 1
ATOM 5036 C C . VAL B 1 303 ? 12.688 -14.047 -9.414 1 98.88 303 VAL B C 1
ATOM 5038 O O . VAL B 1 303 ? 12.953 -13.5 -10.484 1 98.88 303 VAL B O 1
ATOM 5041 N N . ALA B 1 304 ? 13.625 -14.547 -8.648 1 98.88 304 ALA B N 1
ATOM 5042 C CA . ALA B 1 304 ? 15.047 -14.445 -8.961 1 98.88 304 ALA B CA 1
ATOM 5043 C C . ALA B 1 304 ? 15.375 -15.164 -10.266 1 98.88 304 ALA B C 1
ATOM 5045 O O . ALA B 1 304 ? 16.078 -14.617 -11.117 1 98.88 304 ALA B O 1
ATOM 5046 N N . PHE B 1 305 ? 14.867 -16.312 -10.445 1 98.75 305 PHE B N 1
ATOM 5047 C CA . PHE B 1 305 ? 15.156 -17.109 -11.633 1 98.75 305 PHE B CA 1
ATOM 5048 C C . PHE B 1 305 ? 14.555 -16.469 -12.875 1 98.75 305 PHE B C 1
ATOM 5050 O O . PHE B 1 305 ? 15.219 -16.344 -13.906 1 98.75 305 PHE B O 1
ATOM 5057 N N . THR B 1 306 ? 13.266 -16.109 -12.742 1 98.69 306 THR B N 1
ATOM 5058 C CA . THR B 1 306 ? 12.602 -15.469 -13.875 1 98.69 306 THR B CA 1
ATOM 5059 C C . THR B 1 306 ? 13.297 -14.156 -14.234 1 98.69 306 THR B C 1
ATOM 5061 O O . THR B 1 306 ? 13.445 -13.828 -15.414 1 98.69 306 THR B O 1
ATOM 5064 N N . GLY B 1 307 ? 13.719 -13.43 -13.188 1 98.56 307 GLY B N 1
ATOM 5065 C CA . GLY B 1 307 ? 14.5 -12.227 -13.43 1 98.56 307 GLY B CA 1
ATOM 5066 C C . GLY B 1 307 ? 15.812 -12.5 -14.125 1 98.56 307 GLY B C 1
ATOM 5067 O O . GLY B 1 307 ? 16.203 -11.758 -15.039 1 98.56 307 GLY B O 1
ATOM 5068 N N . TYR B 1 308 ? 16.484 -13.555 -13.742 1 98.19 308 TYR B N 1
ATOM 5069 C CA . TYR B 1 308 ? 17.719 -13.969 -14.398 1 98.19 308 TYR B CA 1
ATOM 5070 C C . TYR B 1 308 ? 17.484 -14.273 -15.875 1 98.19 308 TYR B C 1
ATOM 5072 O O . TYR B 1 308 ? 18.203 -13.789 -16.734 1 98.19 308 TYR B O 1
ATOM 5080 N N . LYS B 1 309 ? 16.484 -15.016 -16.109 1 97.5 309 LYS B N 1
ATOM 5081 C CA . LYS B 1 309 ? 16.172 -15.383 -17.484 1 97.5 309 LYS B CA 1
ATOM 5082 C C . LYS B 1 309 ? 15.891 -14.148 -18.328 1 97.5 309 LYS B C 1
ATOM 5084 O O . LYS B 1 309 ? 16.406 -14.031 -19.453 1 97.5 309 LYS B O 1
ATOM 5089 N N . ARG B 1 310 ? 15.102 -13.25 -17.797 1 97.44 310 ARG B N 1
ATOM 5090 C CA . ARG B 1 310 ? 14.742 -12.031 -18.516 1 97.44 310 ARG B CA 1
ATOM 5091 C C . ARG B 1 310 ? 15.977 -11.172 -18.781 1 97.44 310 ARG B C 1
ATOM 5093 O O . ARG B 1 310 ? 16.172 -10.688 -19.891 1 97.44 310 ARG B O 1
ATOM 5100 N N . PHE B 1 311 ? 16.766 -11.016 -17.781 1 96.5 311 PHE B N 1
ATOM 5101 C CA . PHE B 1 311 ? 17.953 -10.188 -17.906 1 96.5 311 PHE B CA 1
ATOM 5102 C C . PHE B 1 311 ? 18.953 -10.805 -18.875 1 96.5 311 PHE B C 1
ATOM 5104 O O . PHE B 1 311 ? 19.562 -10.102 -19.688 1 96.5 311 PHE B O 1
ATOM 5111 N N . LYS B 1 312 ? 19.109 -12.047 -18.812 1 94.88 312 LYS B N 1
ATOM 5112 C CA . LYS B 1 312 ? 20.062 -12.766 -19.656 1 94.88 312 LYS B CA 1
ATOM 5113 C C . LYS B 1 312 ? 19.594 -12.82 -21.109 1 94.88 312 LYS B C 1
ATOM 5115 O O . LYS B 1 312 ? 20.359 -12.547 -22.031 1 94.88 312 LYS B O 1
ATOM 5120 N N . GLU B 1 313 ? 18.359 -13.148 -21.328 1 90.5 313 GLU B N 1
ATOM 5121 C CA . GLU B 1 313 ? 17.859 -13.422 -22.672 1 90.5 313 GLU B CA 1
ATOM 5122 C C . GLU B 1 313 ? 17.453 -12.141 -23.375 1 90.5 313 GLU B C 1
ATOM 5124 O O . GLU B 1 313 ? 17.641 -11.992 -24.578 1 90.5 313 GLU B O 1
ATOM 5129 N N . SER B 1 314 ? 16.906 -11.203 -22.609 1 89.69 314 SER B N 1
ATOM 5130 C CA . SER B 1 314 ? 16.328 -10.031 -23.281 1 89.69 314 SER B CA 1
ATOM 5131 C C . SER B 1 314 ? 17.047 -8.758 -22.844 1 89.69 314 SER B C 1
ATOM 5133 O O . SER B 1 314 ? 16.859 -7.703 -23.453 1 89.69 314 SER B O 1
ATOM 5135 N N . GLY B 1 315 ? 17.734 -8.773 -21.781 1 89.94 315 GLY B N 1
ATOM 5136 C CA . GLY B 1 315 ? 18.391 -7.574 -21.266 1 89.94 315 GLY B CA 1
ATOM 5137 C C . GLY B 1 315 ? 17.406 -6.559 -20.719 1 89.94 315 GLY B C 1
ATOM 5138 O O . GLY B 1 315 ? 17.75 -5.383 -20.562 1 89.94 315 GLY B O 1
ATOM 5139 N N . THR B 1 316 ? 16.234 -7 -20.453 1 90.62 316 THR B N 1
ATOM 5140 C CA . THR B 1 316 ? 15.148 -6.102 -20.047 1 90.62 316 THR B CA 1
ATOM 5141 C C . THR B 1 316 ? 15.359 -5.594 -18.625 1 90.62 316 THR B C 1
ATOM 5143 O O . THR B 1 316 ? 15.57 -6.387 -17.703 1 90.62 316 THR B O 1
ATOM 5146 N N . THR B 1 317 ? 15.344 -4.312 -18.438 1 94.62 317 THR B N 1
ATOM 5147 C CA . THR B 1 317 ? 15.352 -3.615 -17.172 1 94.62 317 THR B CA 1
ATOM 5148 C C . THR B 1 317 ? 14.344 -2.467 -17.172 1 94.62 317 THR B C 1
ATOM 5150 O O . THR B 1 317 ? 13.773 -2.141 -18.219 1 94.62 317 THR B O 1
ATOM 5153 N N . VAL B 1 318 ? 14.07 -1.98 -16.031 1 93.31 318 VAL B N 1
ATOM 5154 C CA . VAL B 1 318 ? 13.172 -0.832 -15.922 1 93.31 318 VAL B CA 1
ATOM 5155 C C . VAL B 1 318 ? 13.828 0.254 -15.07 1 93.31 318 VAL B C 1
ATOM 5157 O O . VAL B 1 318 ? 14.797 -0.012 -14.352 1 93.31 318 VAL B O 1
ATOM 5160 N N . ASP B 1 319 ? 13.266 1.465 -15.273 1 93.44 319 ASP B N 1
ATOM 5161 C CA . ASP B 1 319 ? 13.742 2.564 -14.438 1 93.44 319 ASP B CA 1
ATOM 5162 C C . ASP B 1 319 ? 12.805 2.793 -13.25 1 93.44 319 ASP B C 1
ATOM 5164 O O . ASP B 1 319 ? 11.938 1.964 -12.969 1 93.44 319 ASP B O 1
ATOM 5168 N N . TYR B 1 320 ? 13.062 3.832 -12.57 1 92.44 320 TYR B N 1
ATOM 5169 C CA . TYR B 1 320 ? 12.375 4.055 -11.297 1 92.44 320 TYR B CA 1
ATOM 5170 C C . TYR B 1 320 ? 10.938 4.492 -11.523 1 92.44 320 TYR B C 1
ATOM 5172 O O . TYR B 1 320 ? 10.133 4.504 -10.586 1 92.44 320 TYR B O 1
ATOM 5180 N N . SER B 1 321 ? 10.516 4.77 -12.719 1 90.5 321 SER B N 1
ATOM 5181 C CA . SER B 1 321 ? 9.172 5.242 -13.016 1 90.5 321 SER B CA 1
ATOM 5182 C C . SER B 1 321 ? 8.203 4.078 -13.195 1 90.5 321 SER B C 1
ATOM 5184 O O . SER B 1 321 ? 6.988 4.277 -13.258 1 90.5 321 SER B O 1
ATOM 5186 N N . PHE B 1 322 ? 8.805 2.863 -13.258 1 90 322 PHE B N 1
ATOM 5187 C CA . PHE B 1 322 ? 7.941 1.708 -13.461 1 90 322 PHE B CA 1
ATOM 5188 C C . PHE B 1 322 ? 7.02 1.51 -12.258 1 90 322 PHE B C 1
ATOM 5190 O O . PHE B 1 322 ? 7.453 1.63 -11.109 1 90 322 PHE B O 1
ATOM 5197 N N . GLU B 1 323 ? 5.754 1.197 -12.531 1 90.75 323 GLU B N 1
ATOM 5198 C CA . GLU B 1 323 ? 4.75 1.117 -11.477 1 90.75 323 GLU B CA 1
ATOM 5199 C C . GLU B 1 323 ? 4.242 -0.311 -11.305 1 90.75 323 GLU B C 1
ATOM 5201 O O . GLU B 1 323 ? 4.164 -1.068 -12.273 1 90.75 323 GLU B O 1
ATOM 5206 N N . GLY B 1 324 ? 3.943 -0.67 -10.062 1 94.25 324 GLY B N 1
ATOM 5207 C CA . GLY B 1 324 ? 3.229 -1.911 -9.812 1 94.25 324 GLY B CA 1
ATOM 5208 C C . GLY B 1 324 ? 1.781 -1.868 -10.266 1 94.25 324 GLY B C 1
ATOM 5209 O O . GLY B 1 324 ? 1.149 -0.81 -10.242 1 94.25 324 GLY B O 1
ATOM 5210 N N . LYS B 1 325 ? 1.287 -2.971 -10.688 1 95.44 325 LYS B N 1
ATOM 5211 C CA . LYS B 1 325 ? -0.099 -3.07 -11.141 1 95.44 325 LYS B CA 1
ATOM 5212 C C . LYS B 1 325 ? -0.826 -4.211 -10.43 1 95.44 325 LYS B C 1
ATOM 5214 O O . LYS B 1 325 ? -0.37 -5.355 -10.453 1 95.44 325 LYS B O 1
ATOM 5219 N N . ALA B 1 326 ? -1.993 -3.869 -9.883 1 94.94 326 ALA B N 1
ATOM 5220 C CA . ALA B 1 326 ? -2.787 -4.875 -9.18 1 94.94 326 ALA B CA 1
ATOM 5221 C C . ALA B 1 326 ? -3.33 -5.922 -10.148 1 94.94 326 ALA B C 1
ATOM 5223 O O . ALA B 1 326 ? -3.502 -7.086 -9.773 1 94.94 326 ALA B O 1
ATOM 5224 N N . ARG B 1 327 ? -3.684 -5.48 -11.328 1 94.88 327 ARG B N 1
ATOM 5225 C CA . ARG B 1 327 ? -4.215 -6.336 -12.383 1 94.88 327 ARG B CA 1
ATOM 5226 C C . ARG B 1 327 ? -3.439 -6.148 -13.68 1 94.88 327 ARG B C 1
ATOM 5228 O O . ARG B 1 327 ? -3.311 -5.027 -14.18 1 94.88 327 ARG B O 1
ATOM 5235 N N . LEU B 1 328 ? -2.889 -7.211 -14.133 1 97.06 328 LEU B N 1
ATOM 5236 C CA . LEU B 1 328 ? -2.158 -7.215 -15.398 1 97.06 328 LEU B CA 1
ATOM 5237 C C . LEU B 1 328 ? -1.998 -8.641 -15.922 1 97.06 328 LEU B C 1
ATOM 5239 O O . LEU B 1 328 ? -1.301 -9.453 -15.32 1 97.06 328 LEU B O 1
ATOM 5243 N N . ARG B 1 329 ? -2.648 -8.883 -17.016 1 97.69 329 ARG B N 1
ATOM 5244 C CA . ARG B 1 329 ? -2.506 -10.219 -17.594 1 97.69 329 ARG B CA 1
ATOM 5245 C C . ARG B 1 329 ? -1.084 -10.445 -18.094 1 97.69 329 ARG B C 1
ATOM 5247 O O . ARG B 1 329 ? -0.433 -9.516 -18.578 1 97.69 329 ARG B O 1
ATOM 5254 N N . MET B 1 330 ? -0.622 -11.625 -18.047 1 97.88 330 MET B N 1
ATOM 5255 C CA . MET B 1 330 ? 0.781 -11.953 -18.266 1 97.88 330 MET B CA 1
ATOM 5256 C C . MET B 1 330 ? 1.197 -11.594 -19.688 1 97.88 330 MET B C 1
ATOM 5258 O O . MET B 1 330 ? 2.287 -11.062 -19.906 1 97.88 330 MET B O 1
ATOM 5262 N N . ASP B 1 331 ? 0.357 -11.844 -20.703 1 97.12 331 ASP B N 1
ATOM 5263 C CA . ASP B 1 331 ? 0.709 -11.539 -22.094 1 97.12 331 ASP B CA 1
ATOM 5264 C C . ASP B 1 331 ? 0.8 -10.031 -22.312 1 97.12 331 ASP B C 1
ATOM 5266 O O . ASP B 1 331 ? 1.631 -9.562 -23.094 1 97.12 331 ASP B O 1
ATOM 5270 N N . LYS B 1 332 ? -0.016 -9.258 -21.625 1 97 332 LYS B N 1
ATOM 5271 C CA . LYS B 1 332 ? 0.021 -7.801 -21.734 1 97 332 LYS B CA 1
ATOM 5272 C C . LYS B 1 332 ? 1.266 -7.234 -21.062 1 97 332 LYS B C 1
ATOM 5274 O O . LYS B 1 332 ? 1.785 -6.195 -21.469 1 97 332 LYS B O 1
ATOM 5279 N N . PHE B 1 333 ? 1.639 -7.879 -20.047 1 97.06 333 PHE B N 1
ATOM 5280 C CA . PHE B 1 333 ? 2.861 -7.48 -19.359 1 97.06 333 PHE B CA 1
ATOM 5281 C C . PHE B 1 333 ? 4.051 -7.512 -20.312 1 97.06 333 PHE B C 1
ATOM 5283 O O . PHE B 1 333 ? 4.844 -6.57 -20.359 1 97.06 333 PHE B O 1
ATOM 5290 N N . VAL B 1 334 ? 4.172 -8.555 -21.031 1 95.25 334 VAL B N 1
ATOM 5291 C CA . VAL B 1 334 ? 5.277 -8.703 -21.969 1 95.25 334 VAL B CA 1
ATOM 5292 C C . VAL B 1 334 ? 5.223 -7.59 -23.016 1 95.25 334 VAL B C 1
ATOM 5294 O O . VAL B 1 334 ? 6.262 -7.043 -23.406 1 95.25 334 VAL B O 1
ATOM 5297 N N . GLU B 1 335 ? 4.035 -7.227 -23.438 1 94.19 335 GLU B N 1
ATOM 5298 C CA . GLU B 1 335 ? 3.859 -6.133 -24.391 1 94.19 335 GLU B CA 1
ATOM 5299 C C . GLU B 1 335 ? 4.352 -4.812 -23.797 1 94.19 335 GLU B C 1
ATOM 5301 O O . GLU B 1 335 ? 4.988 -4.016 -24.5 1 94.19 335 GLU B O 1
ATOM 5306 N N . ILE B 1 336 ? 4.098 -4.645 -22.562 1 92.62 336 ILE B N 1
ATOM 5307 C CA . ILE B 1 336 ? 4.434 -3.395 -21.891 1 92.62 336 ILE B CA 1
ATOM 5308 C C . ILE B 1 336 ? 5.949 -3.283 -21.734 1 92.62 336 ILE B C 1
ATOM 5310 O O . ILE B 1 336 ? 6.531 -2.23 -22 1 92.62 336 ILE B O 1
ATOM 5314 N N . ILE B 1 337 ? 6.621 -4.375 -21.312 1 91.69 337 ILE B N 1
ATOM 5315 C CA . ILE B 1 337 ? 8.047 -4.285 -21.016 1 91.69 337 ILE B CA 1
ATOM 5316 C C . ILE B 1 337 ? 8.836 -4.215 -22.328 1 91.69 337 ILE B C 1
ATOM 5318 O O . ILE B 1 337 ? 9.938 -3.67 -22.359 1 91.69 337 ILE B O 1
ATOM 5322 N N . ARG B 1 338 ? 8.305 -4.727 -23.359 1 86.44 338 ARG B N 1
ATOM 5323 C CA . ARG B 1 338 ? 8.953 -4.617 -24.672 1 86.44 338 ARG B CA 1
ATOM 5324 C C . ARG B 1 338 ? 8.875 -3.188 -25.203 1 86.44 338 ARG B C 1
ATOM 5326 O O . ARG B 1 338 ? 9.797 -2.723 -25.875 1 86.44 338 ARG B O 1
ATOM 5333 N N . LYS B 1 339 ? 7.762 -2.48 -24.938 1 78.75 339 LYS B N 1
ATOM 5334 C CA . LYS B 1 339 ? 7.605 -1.096 -25.375 1 78.75 339 LYS B CA 1
ATOM 5335 C C . LYS B 1 339 ? 8.508 -0.161 -24.578 1 78.75 339 LYS B C 1
ATOM 5337 O O . LYS B 1 339 ? 9.016 0.825 -25.109 1 78.75 339 LYS B O 1
ATOM 5342 N N . SER B 1 340 ? 8.711 -0.468 -23.312 1 69 340 SER B N 1
ATOM 5343 C CA . SER B 1 340 ? 9.516 0.395 -22.453 1 69 340 SER B CA 1
ATOM 5344 C C . SER B 1 340 ? 11 0.247 -22.766 1 69 340 SER B C 1
ATOM 5346 O O . SER B 1 340 ? 11.781 1.181 -22.562 1 69 340 SER B O 1
ATOM 5348 N N . SER B 1 341 ? 11.469 -0.889 -23.109 1 59.53 341 SER B N 1
ATOM 5349 C CA . SER B 1 341 ? 12.867 -1.131 -23.453 1 59.53 341 SER B CA 1
ATOM 5350 C C . SER B 1 341 ? 13.242 -0.46 -24.766 1 59.53 341 SER B C 1
ATOM 5352 O O . SER B 1 341 ? 14.398 -0.076 -24.969 1 59.53 341 SER B O 1
ATOM 5354 N N . VAL B 1 342 ? 12.273 -0.327 -25.641 1 46.06 342 VAL B N 1
ATOM 5355 C CA . VAL B 1 342 ? 12.586 0.296 -26.922 1 46.06 342 VAL B CA 1
ATOM 5356 C C . VAL B 1 342 ? 12.734 1.806 -26.75 1 46.06 342 VAL B C 1
ATOM 5358 O O . VAL B 1 342 ? 13.406 2.469 -27.531 1 46.06 342 VAL B O 1
ATOM 5361 N N . SER B 1 343 ? 12.016 2.312 -25.844 1 40.81 343 SER B N 1
ATOM 5362 C CA . SER B 1 343 ? 12.133 3.762 -25.719 1 40.81 343 SER B CA 1
ATOM 5363 C C . SER B 1 343 ? 13.422 4.156 -25 1 40.81 343 SER B C 1
ATOM 5365 O O . SER B 1 343 ? 13.703 5.344 -24.812 1 40.81 343 SER B O 1
ATOM 5367 N N . SER B 1 344 ? 14.156 3.15 -24.25 1 34.72 344 SER B N 1
ATOM 5368 C CA . SER B 1 344 ? 15.461 3.621 -23.797 1 34.72 344 SER B CA 1
ATOM 5369 C C . SER B 1 344 ? 16.531 3.361 -24.844 1 34.72 344 SER B C 1
ATOM 5371 O O . SER B 1 344 ? 16.5 2.334 -25.516 1 34.72 344 SER B O 1
#

Nearest PDB structures (foldseek):
  2ivn-assembly1_A  TM=9.351E-01  e=2.976E-33  Pyrococcus abyssi
  6s84-assembly1_D  TM=8.926E-01  e=2.717E-30  Thermotoga maritima MSB8
  6s84-assembly1_A  TM=8.841E-01  e=2.717E-30  Thermotoga maritima MSB8
  6nak-assembly1_B  TM=8.436E-01  e=5.232E-31  Thermotoga maritima MSB8
  6nak-assembly1_G  TM=8.493E-01  e=1.925E-28  Thermotoga maritima MSB8

Organism: Persephonella marina (strain DSM 14350 / EX-H1) (NCBI:txid123214)